Protein AF-A0A3M1NQ39-F1 (afdb_monomer_lite)

pLDDT: mean 88.13, std 9.14, range [37.53, 96.5]

Radius of gyration: 32.81 Å; chains: 1; bounding box: 79×83×96 Å

Foldseek 3Di:
DQLLVQVVLCVVLVHPDDSPPPDDDPVSVVSVVVVVVCVVVVVDDDDDCLQLVNPFDDDPVNVLVVLQVVLVVVLVVQLVVVVVVDPDPDDDVVVSGDPVSNVVSVCCCCPPWPLNDAALVLDLLSNVQNVQKDAQDTDPGDDLVRDDPSQLDDFLLLFLFWAPQADDDDSCRSRMTGGAPAWDADPSRGIWGWWFFAAQQFTDPDIDTDGSVRQLVFKEFEPPQDADPRRHGPDQWTFIDHRPDTDTDGSRRHGTYHPDPRSNHHLLLLFDPPSVVDDSNVSSVSSVVLSNQHFAPDFDFDPDTNVSFLVSQLVSPLFDFDQAWFFWADDDQFKTKGQHDPDDPPDDDVVVLVDLDPPSIDMDTWDDQDQGPVQFGWGKGAPDDHGDTHHGGATGIHITQDDRSGRGSFYDDDDDPDDDPCCPPPPHDDDDVVCVVVSRRHGDGHDDDDDDWDQDPQGTKAWALPAPPDDCVLSVQADRRQAGDAFDKAAFFRFHTWIKDQADDDDDDPVVVVVCVVPVDDDPSIHTPTDTDHHPDTDGHHDDDDDDDDDPDPVVVVVVVVVVVVVVVVVVVVVVSSVVSNVVSVVVVVD

Sequence (591 aa):
LGQVGRYRVNKKLGLEIPIETTVLTTDDIVAIIKYLLELRAGRRSADDIDHLGNRRIRTVGEQLAAQMTLGLSRMARTIKERMNLRDSENLTPQDLVNARTIFSVINTFFGTSQLSQFMDQTNPLAEMTHKRRLSALGPGGLTRERAGFEVRDVHYTHYGRLCPIETPEGPNIGLISSLTTFARINDFGFIETPYRKVVDGKVQNAIEYLSADDEDQYVIAQANAPIDEKGNFLRDRVKSRFRGDFPVVDPKEIHYMDVSPNQIVSAAAALIPFLEHDDANRALMGSNMQRQAVPLLRTDSPLVGTGMEEKVARDSRAMIISDVNGTVTKVTANEIVVKKEKSGRNKLDMNALLDFDESEYVSYRLTKFARTNQDTCINQRPIVTVGQKVKKGDVLADGCATDHGELALGRNVLVAYMPWRGYNFEDAIVISEKVAQDDIFTSIHIEEFELQVRDTKRGEEELTREIPNVSEETTKDLDENGIIRVGAEVQAGDILVGKVTPKGETDPTPEEKLLKAIFGEKAGDVKDASLKAPPGMRGVVIDTKLFTRKKKDPKTKKQDKKLLDEAENWYNSELERVTRLRDEKFITVLE

Secondary structure (DSSP, 8-state):
-HHHHHHHHHHHHT----TT--SPPHHHHHHHHHHHHHHHTTSSPPPPSSSTTT-----HHHHHHHHHHHHHHHHHHHHHHHHHH---S---HHHH--HHHHHHHHHHHHHH-TT------SSHHHHHHHHTEEESBSTTSB-TTT--SGGGS--GGGTTTB-SS---SGGGTTTEEEBBSS-EE-TTS-EEEEEEEEETTEEEEEEEEEEHHHHTTS-EE-TTS-B-TTSBBSSSSEEEEBTTB--EE-GGG--EEES-GGGSSBTTGGGSTTGGGS-HHHHHHHHHHHTTPPPBSS----SS--S-HHHHHHHTT-SEE-SS-EEEEEE-SSEEEEEEP---S-S--HHHHH-----SEEEEEPP-SEEPTTSBEE--EE---TT-EE-TT-EEEE-TTEETTEE-SS-------S--TTTT-TT-----HHHHHTTTT-B-B---------EETTEE-EE-S--TT--TTTTTTB-TTSBBPTT-EEETT-EEE-EEEEPP-----HHHHHHHHHH-----SEEE--EEPPTT-EEE-------------HHHHHHHHHHHHHHHHHHHHHHHHHHHHHHHHHHHHH-

Structure (mmCIF, N/CA/C/O backbone):
data_AF-A0A3M1NQ39-F1
#
_entry.id   AF-A0A3M1NQ39-F1
#
loop_
_atom_site.group_PDB
_atom_site.id
_atom_site.type_symbol
_atom_site.label_atom_id
_atom_site.label_alt_id
_atom_site.label_comp_id
_atom_site.label_asym_id
_atom_site.label_entity_id
_atom_site.label_seq_id
_atom_site.pdbx_PDB_ins_code
_atom_site.Cartn_x
_atom_site.Cartn_y
_atom_site.Cartn_z
_atom_site.occupancy
_atom_site.B_iso_or_equiv
_atom_site.auth_seq_id
_atom_site.auth_comp_id
_atom_site.auth_asym_id
_atom_site.auth_atom_id
_atom_site.pdbx_PDB_model_num
ATOM 1 N N . LEU A 1 1 ? 33.193 1.989 1.819 1.00 78.19 1 LEU A N 1
ATOM 2 C CA . LEU A 1 1 ? 32.426 1.773 0.567 1.00 78.19 1 LEU A CA 1
ATOM 3 C C . LEU A 1 1 ? 31.201 0.883 0.780 1.00 78.19 1 LEU A C 1
ATOM 5 O O . LEU A 1 1 ? 30.167 1.157 0.183 1.00 78.19 1 LEU A O 1
ATOM 9 N N . GLY A 1 2 ? 31.300 -0.164 1.613 1.00 84.88 2 GLY A N 1
ATOM 10 C CA . GLY A 1 2 ? 30.296 -1.236 1.632 1.00 84.88 2 GLY A CA 1
ATOM 11 C C . GLY A 1 2 ? 30.351 -2.070 0.344 1.00 84.88 2 GLY A C 1
ATOM 12 O O . GLY A 1 2 ? 31.059 -1.707 -0.596 1.00 84.88 2 GLY A O 1
ATOM 13 N N . GLN A 1 3 ? 29.608 -3.177 0.294 1.00 86.88 3 GLN A N 1
ATOM 14 C CA . GLN A 1 3 ? 29.589 -4.066 -0.880 1.00 86.88 3 GLN A CA 1
ATOM 15 C C . GLN A 1 3 ? 29.024 -3.360 -2.123 1.00 86.88 3 GLN A C 1
ATOM 17 O O . GLN A 1 3 ? 29.597 -3.440 -3.205 1.00 86.88 3 GLN A O 1
ATOM 22 N N . VAL A 1 4 ? 27.953 -2.578 -1.952 1.00 88.69 4 VAL A N 1
ATOM 23 C CA . VAL A 1 4 ? 27.310 -1.828 -3.044 1.00 88.69 4 VAL A CA 1
ATOM 24 C C . VAL A 1 4 ? 28.243 -0.767 -3.631 1.00 88.69 4 VAL A C 1
ATOM 26 O O . VAL A 1 4 ? 28.359 -0.650 -4.849 1.00 88.69 4 VAL A O 1
ATOM 29 N N . GLY A 1 5 ? 28.937 -0.002 -2.780 1.00 89.81 5 GLY A N 1
ATOM 30 C CA . GLY A 1 5 ? 29.882 1.012 -3.246 1.00 89.81 5 GLY A CA 1
ATOM 31 C C . GLY A 1 5 ? 31.025 0.393 -4.050 1.00 89.81 5 GLY A C 1
ATOM 32 O O . GLY A 1 5 ? 31.384 0.918 -5.099 1.00 89.81 5 GLY A O 1
ATOM 33 N N . ARG A 1 6 ? 31.540 -0.762 -3.607 1.00 92.00 6 ARG A N 1
ATOM 34 C CA . ARG A 1 6 ? 32.561 -1.525 -4.337 1.00 92.00 6 ARG A CA 1
ATOM 35 C C . ARG A 1 6 ? 32.039 -2.024 -5.688 1.00 92.00 6 ARG A C 1
ATOM 37 O O . ARG A 1 6 ? 32.692 -1.787 -6.698 1.00 92.00 6 ARG A O 1
ATOM 44 N N . TYR A 1 7 ? 30.845 -2.621 -5.726 1.00 88.75 7 TYR A N 1
ATOM 45 C CA . TYR A 1 7 ? 30.195 -3.057 -6.968 1.00 88.75 7 TYR A CA 1
ATOM 46 C C . TYR A 1 7 ? 30.054 -1.911 -7.986 1.00 88.75 7 TYR A C 1
ATOM 48 O O . TYR A 1 7 ? 30.412 -2.070 -9.152 1.00 88.75 7 TYR A O 1
ATOM 56 N N . ARG A 1 8 ? 29.608 -0.725 -7.544 1.00 89.19 8 ARG A N 1
ATOM 57 C CA . ARG A 1 8 ? 29.463 0.456 -8.414 1.00 89.19 8 ARG A CA 1
ATOM 58 C C . ARG A 1 8 ? 30.794 0.957 -8.960 1.00 89.19 8 ARG A C 1
ATOM 60 O O . ARG A 1 8 ? 30.891 1.205 -10.158 1.00 89.19 8 ARG A O 1
ATOM 67 N N . VAL A 1 9 ? 31.808 1.092 -8.105 1.00 90.44 9 VAL A N 1
ATOM 68 C CA . VAL A 1 9 ? 33.150 1.539 -8.519 1.00 90.44 9 VAL A CA 1
ATOM 69 C C . VAL A 1 9 ? 33.726 0.581 -9.558 1.00 90.44 9 VAL A C 1
ATOM 71 O O . VAL A 1 9 ? 34.183 1.023 -10.609 1.00 90.44 9 VAL A O 1
ATOM 74 N N . ASN A 1 10 ? 33.611 -0.723 -9.312 1.00 90.06 10 ASN A N 1
ATOM 75 C CA . ASN A 1 10 ? 34.066 -1.756 -10.234 1.00 90.06 10 ASN A CA 1
ATOM 76 C C . ASN A 1 10 ? 33.350 -1.685 -11.585 1.00 90.06 10 ASN A C 1
ATOM 78 O O . ASN A 1 10 ? 34.012 -1.598 -12.616 1.00 90.06 10 ASN A O 1
ATOM 82 N N . LYS A 1 11 ? 32.009 -1.646 -11.589 1.00 86.69 11 LYS A N 1
ATOM 83 C CA . LYS A 1 11 ? 31.209 -1.574 -12.823 1.00 86.69 11 LYS A CA 1
ATOM 84 C C . LYS A 1 11 ? 31.504 -0.297 -13.617 1.00 86.69 11 LYS A C 1
ATOM 86 O O . LYS A 1 11 ? 31.594 -0.338 -14.838 1.00 86.69 11 LYS A O 1
ATOM 91 N N . LYS A 1 12 ? 31.691 0.836 -12.932 1.00 86.38 12 LYS A N 1
ATOM 92 C CA . LYS A 1 12 ? 31.921 2.144 -13.563 1.00 86.38 12 LYS A CA 1
ATOM 93 C C . LYS A 1 12 ? 33.326 2.294 -14.149 1.00 86.38 12 LYS A C 1
ATOM 95 O O . LYS A 1 12 ? 33.484 2.859 -15.232 1.00 86.38 12 LYS A O 1
ATOM 100 N N . LEU A 1 13 ? 34.338 1.828 -13.419 1.00 88.81 13 LEU A N 1
ATOM 101 C CA . LEU A 1 13 ? 35.749 1.965 -13.790 1.00 88.81 13 LEU A CA 1
ATOM 102 C C . LEU A 1 13 ? 36.289 0.752 -14.560 1.00 88.81 13 LEU A C 1
ATOM 104 O O . LEU A 1 13 ? 37.405 0.821 -15.066 1.00 88.81 13 LEU A O 1
ATOM 108 N N . GLY A 1 14 ? 35.511 -0.329 -14.669 1.00 87.31 14 GLY A N 1
ATOM 109 C CA . GLY A 1 14 ? 35.936 -1.580 -15.298 1.00 87.31 14 GLY A CA 1
ATOM 110 C C . GLY A 1 14 ? 37.001 -2.318 -14.483 1.00 87.31 14 GLY A C 1
ATOM 111 O O . GLY A 1 14 ? 37.948 -2.844 -15.057 1.00 87.31 14 GLY A O 1
ATOM 112 N N . LEU A 1 15 ? 36.889 -2.299 -13.150 1.00 89.25 15 LEU A N 1
ATOM 113 C CA . LEU A 1 15 ? 37.840 -2.947 -12.238 1.00 89.25 15 LEU A CA 1
ATOM 114 C C . LEU A 1 15 ? 37.293 -4.290 -11.736 1.00 89.25 15 LEU A C 1
ATOM 116 O O . LEU A 1 15 ? 36.130 -4.384 -11.353 1.00 89.25 15 LEU A O 1
ATOM 120 N N . GLU A 1 16 ? 38.153 -5.302 -11.642 1.00 89.50 16 GLU A N 1
ATOM 121 C CA . GLU A 1 16 ? 37.814 -6.651 -11.152 1.00 89.50 16 GLU A CA 1
ATOM 122 C C . GLU A 1 16 ? 38.286 -6.878 -9.701 1.00 89.50 16 GLU A C 1
ATOM 124 O O . GLU A 1 16 ? 38.873 -7.901 -9.356 1.00 89.50 16 GLU A O 1
ATOM 129 N N . ILE A 1 17 ? 38.070 -5.897 -8.820 1.00 88.38 17 ILE A N 1
ATOM 130 C CA . ILE A 1 17 ? 38.450 -6.008 -7.401 1.00 88.38 17 ILE A CA 1
ATOM 131 C C . ILE A 1 17 ? 37.379 -6.815 -6.641 1.00 88.38 17 ILE A C 1
ATOM 133 O O . ILE A 1 17 ? 36.190 -6.558 -6.840 1.00 88.38 17 ILE A O 1
ATOM 137 N N . PRO A 1 18 ? 37.734 -7.728 -5.716 1.00 90.19 18 PRO A N 1
ATOM 138 C CA . PRO A 1 18 ? 36.747 -8.467 -4.928 1.00 90.19 18 PRO A CA 1
ATOM 139 C C . PRO A 1 18 ? 35.750 -7.561 -4.185 1.00 90.19 18 PRO A C 1
ATOM 141 O O . PRO A 1 18 ? 36.128 -6.541 -3.602 1.00 90.19 18 PRO A O 1
ATOM 144 N N . ILE A 1 19 ? 34.472 -7.961 -4.163 1.00 87.56 19 ILE A N 1
ATOM 145 C CA . ILE A 1 19 ? 33.365 -7.197 -3.546 1.00 87.56 19 ILE A CA 1
ATOM 146 C C . ILE A 1 19 ? 33.565 -7.010 -2.028 1.00 87.56 19 ILE A C 1
ATOM 148 O O . ILE A 1 19 ? 33.099 -6.028 -1.447 1.00 87.56 19 ILE A O 1
ATOM 152 N N . GLU A 1 20 ? 34.306 -7.917 -1.390 1.00 89.06 20 GLU A N 1
ATOM 153 C CA . GLU A 1 20 ? 34.638 -7.883 0.039 1.00 89.06 20 GLU A CA 1
ATOM 154 C C . GLU A 1 20 ? 35.553 -6.709 0.422 1.00 89.06 20 GLU A C 1
ATOM 156 O O . GLU A 1 20 ? 35.550 -6.253 1.569 1.00 89.06 20 GLU A O 1
ATOM 161 N N . THR A 1 21 ? 36.301 -6.160 -0.538 1.00 88.94 21 THR A N 1
ATOM 162 C CA . THR A 1 21 ? 37.221 -5.045 -0.302 1.00 88.94 21 THR A CA 1
ATOM 163 C C . THR A 1 21 ? 36.446 -3.737 -0.156 1.00 88.94 21 THR A C 1
ATOM 165 O O . THR A 1 21 ? 36.236 -2.978 -1.099 1.00 88.94 21 THR A O 1
ATOM 168 N N . THR A 1 22 ? 36.007 -3.439 1.065 1.00 88.38 22 THR A N 1
ATOM 169 C CA . THR A 1 22 ? 35.176 -2.259 1.375 1.00 88.38 22 THR A CA 1
ATOM 170 C C . THR A 1 22 ? 35.946 -0.941 1.565 1.00 88.38 22 THR A C 1
ATOM 172 O O . THR A 1 22 ? 35.315 0.110 1.761 1.00 88.38 22 THR A O 1
ATOM 175 N N . VAL A 1 23 ? 37.279 -0.977 1.495 1.00 91.44 23 VAL A N 1
ATOM 176 C CA . VAL A 1 23 ? 38.194 0.178 1.578 1.00 91.44 23 VAL A CA 1
ATOM 177 C C . VAL A 1 23 ? 38.664 0.596 0.186 1.00 91.44 23 VAL A C 1
ATOM 179 O O . VAL A 1 23 ? 38.669 -0.238 -0.711 1.00 91.44 23 VAL A O 1
ATOM 182 N N . LEU A 1 24 ? 39.037 1.866 -0.002 1.00 93.19 24 LEU A N 1
ATOM 183 C CA . LEU A 1 24 ? 39.596 2.356 -1.269 1.00 93.19 24 LEU A CA 1
ATOM 184 C C . LEU A 1 24 ? 41.011 1.809 -1.484 1.00 93.19 24 LEU A C 1
ATOM 186 O O . LEU A 1 24 ? 41.823 1.833 -0.558 1.00 93.19 24 LEU A O 1
ATOM 190 N N . THR A 1 25 ? 41.303 1.355 -2.700 1.00 91.75 25 THR A N 1
ATOM 191 C CA . THR A 1 25 ? 42.640 0.909 -3.111 1.00 91.75 25 THR A CA 1
ATOM 192 C C . THR A 1 25 ? 43.359 2.001 -3.903 1.00 91.75 25 THR A C 1
ATOM 194 O O . THR A 1 25 ? 42.758 2.975 -4.362 1.00 91.75 25 THR A O 1
ATOM 197 N N . THR A 1 26 ? 44.671 1.854 -4.080 1.00 92.94 26 THR A N 1
ATOM 198 C CA . THR A 1 26 ? 45.454 2.743 -4.952 1.00 92.94 26 THR A CA 1
ATOM 199 C C . THR A 1 26 ? 44.969 2.689 -6.400 1.00 92.94 26 THR A C 1
ATOM 201 O O . THR A 1 26 ? 44.902 3.726 -7.059 1.00 92.94 26 THR A O 1
ATOM 204 N N . ASP A 1 27 ? 44.570 1.506 -6.869 1.00 91.50 27 ASP A N 1
ATOM 205 C CA . ASP A 1 27 ? 44.077 1.296 -8.232 1.00 91.50 27 ASP A CA 1
ATOM 206 C C . ASP A 1 27 ? 42.759 2.035 -8.478 1.00 91.50 27 ASP A C 1
ATOM 208 O O . ASP A 1 27 ? 42.597 2.651 -9.533 1.00 91.50 27 ASP A O 1
ATOM 212 N N . ASP A 1 28 ? 41.866 2.070 -7.477 1.00 92.88 28 ASP A N 1
ATOM 213 C CA . ASP A 1 28 ? 40.638 2.869 -7.532 1.00 92.88 28 ASP A CA 1
ATOM 214 C C . ASP A 1 28 ? 40.963 4.342 -7.792 1.00 92.88 28 ASP A C 1
ATOM 216 O O . ASP A 1 28 ? 40.389 4.968 -8.680 1.00 92.88 28 ASP A O 1
ATOM 220 N N . ILE A 1 29 ? 41.913 4.902 -7.038 1.00 93.69 29 ILE A N 1
ATOM 221 C CA . ILE A 1 29 ? 42.278 6.322 -7.124 1.00 93.69 29 ILE A CA 1
ATOM 222 C C . ILE A 1 29 ? 42.860 6.643 -8.504 1.00 93.69 29 ILE A C 1
ATOM 224 O O . ILE A 1 29 ? 42.471 7.633 -9.128 1.00 93.69 29 ILE A O 1
ATOM 228 N N . VAL A 1 30 ? 43.761 5.798 -9.010 1.00 94.56 30 VAL A N 1
ATOM 229 C CA . VAL A 1 30 ? 44.355 5.975 -10.342 1.00 94.56 30 VAL A CA 1
ATOM 230 C C . VAL A 1 30 ? 43.282 5.898 -11.430 1.00 94.56 30 VAL A C 1
ATOM 232 O O . VAL A 1 30 ? 43.271 6.733 -12.339 1.00 94.56 30 VAL A O 1
ATOM 235 N N . ALA A 1 31 ? 42.364 4.934 -11.341 1.00 93.62 31 ALA A N 1
ATOM 236 C CA . ALA A 1 31 ? 41.271 4.780 -12.295 1.00 93.62 31 ALA A CA 1
ATOM 237 C C . ALA A 1 31 ? 40.284 5.960 -12.251 1.00 93.62 31 ALA A C 1
ATOM 239 O O . ALA A 1 31 ? 39.881 6.447 -13.307 1.00 93.62 31 ALA A O 1
ATOM 240 N N . ILE A 1 32 ? 39.964 6.487 -11.064 1.00 93.56 32 ILE A N 1
ATOM 241 C CA . ILE A 1 32 ? 39.132 7.691 -10.899 1.00 93.56 32 ILE A CA 1
ATOM 242 C C . ILE A 1 32 ? 39.786 8.901 -11.577 1.00 93.56 32 ILE A C 1
ATOM 244 O O . ILE A 1 32 ? 39.124 9.618 -12.326 1.00 93.56 32 ILE A O 1
ATOM 248 N N . ILE A 1 33 ? 41.089 9.123 -11.364 1.00 94.44 33 ILE A N 1
ATOM 249 C CA . ILE A 1 33 ? 41.807 10.245 -11.990 1.00 94.44 33 ILE A CA 1
ATOM 250 C C . ILE A 1 33 ? 41.807 10.100 -13.517 1.00 94.44 33 ILE A C 1
ATOM 252 O O . ILE A 1 33 ? 41.533 11.071 -14.221 1.00 94.44 33 ILE A O 1
ATOM 256 N N . LYS A 1 34 ? 42.056 8.893 -14.043 1.00 93.19 34 LYS A N 1
ATOM 257 C CA . LYS A 1 34 ? 41.967 8.621 -15.488 1.00 93.19 34 LYS A CA 1
ATOM 258 C C . LYS A 1 34 ? 40.567 8.908 -16.032 1.00 93.19 34 LYS A C 1
ATOM 260 O O . LYS A 1 34 ? 40.450 9.604 -17.037 1.00 93.19 34 LYS A O 1
ATOM 265 N N . TYR A 1 35 ? 39.522 8.445 -15.345 1.00 92.12 35 TYR A N 1
ATOM 266 C CA . TYR A 1 35 ? 38.131 8.695 -15.727 1.00 92.12 35 TYR A CA 1
ATOM 267 C C . TYR A 1 35 ? 37.823 10.200 -15.787 1.00 92.12 35 TYR A C 1
ATOM 269 O O . TYR A 1 35 ? 37.223 10.672 -16.751 1.00 92.12 35 TYR A O 1
ATOM 277 N N . LEU A 1 36 ? 38.286 10.979 -14.803 1.00 93.44 36 LEU A N 1
ATOM 278 C CA . LEU A 1 36 ? 38.117 12.437 -14.784 1.00 93.44 36 LEU A CA 1
ATOM 279 C C . LEU A 1 36 ? 38.850 13.133 -15.940 1.00 93.44 36 LEU A C 1
ATOM 281 O O . LEU A 1 36 ? 38.315 14.073 -16.531 1.00 93.44 36 LEU A O 1
ATOM 285 N N . LEU A 1 37 ? 40.057 12.675 -16.289 1.00 94.12 37 LEU A N 1
ATOM 286 C CA . LEU A 1 37 ? 40.796 13.194 -17.444 1.00 94.12 37 LEU A CA 1
ATOM 287 C C . LEU A 1 37 ? 40.080 12.876 -18.765 1.00 94.12 37 LEU A C 1
ATOM 289 O O . LEU A 1 37 ? 40.005 13.743 -19.635 1.00 94.12 37 LEU A O 1
ATOM 293 N N . GLU A 1 38 ? 39.515 11.675 -18.909 1.00 92.50 38 GLU A N 1
ATOM 294 C CA . GLU A 1 38 ? 38.719 11.283 -20.082 1.00 92.50 38 GLU A CA 1
ATOM 295 C C . GLU A 1 38 ? 37.424 12.092 -20.212 1.00 92.50 38 GLU A C 1
ATOM 297 O O . GLU A 1 38 ? 37.067 12.497 -21.320 1.00 92.50 38 GLU A O 1
ATOM 302 N N . LEU A 1 39 ? 36.758 12.375 -19.088 1.00 92.69 39 LEU A N 1
ATOM 303 C CA . LEU A 1 39 ? 35.569 13.227 -19.038 1.00 92.69 39 LEU A CA 1
ATOM 304 C C . LEU A 1 39 ? 35.911 14.661 -19.455 1.00 92.69 39 LEU A C 1
ATOM 306 O O . LEU A 1 39 ? 35.238 15.233 -20.309 1.00 92.69 39 LEU A O 1
ATOM 310 N N . ARG A 1 40 ? 37.016 15.223 -18.943 1.00 92.81 40 ARG A N 1
ATOM 311 C CA . ARG A 1 40 ? 37.497 16.550 -19.362 1.00 92.81 40 ARG A CA 1
ATOM 312 C C . ARG A 1 40 ? 37.884 16.594 -20.843 1.00 92.81 40 ARG A C 1
ATOM 314 O O . ARG A 1 40 ? 37.705 17.624 -21.483 1.00 92.81 40 ARG A O 1
ATOM 321 N N . ALA A 1 41 ? 38.412 15.497 -21.382 1.00 93.00 41 ALA A N 1
ATOM 322 C CA . ALA A 1 41 ? 38.742 15.365 -22.799 1.00 93.00 41 ALA A CA 1
ATOM 323 C C . ALA A 1 41 ? 37.511 15.137 -23.702 1.00 93.00 41 ALA A C 1
ATOM 325 O O . ALA A 1 41 ? 37.677 15.019 -24.915 1.00 93.00 41 ALA A O 1
ATOM 326 N N . GLY A 1 42 ? 36.300 15.038 -23.138 1.00 90.69 42 GLY A N 1
ATOM 327 C CA . GLY A 1 42 ? 35.056 14.822 -23.882 1.00 90.69 42 GLY A CA 1
ATOM 328 C C . GLY A 1 42 ? 34.868 13.398 -24.411 1.00 90.69 42 GLY A C 1
ATOM 329 O O . GLY A 1 42 ? 34.008 13.170 -25.254 1.00 90.69 42 GLY A O 1
ATOM 330 N N . ARG A 1 43 ? 35.663 12.425 -23.942 1.00 88.31 43 ARG A N 1
ATOM 331 C CA . ARG A 1 43 ? 35.549 11.013 -24.361 1.00 88.31 43 ARG A CA 1
ATOM 332 C C . ARG A 1 43 ? 34.472 10.244 -23.594 1.00 88.31 43 ARG A C 1
ATOM 334 O O . ARG A 1 43 ? 34.110 9.145 -24.001 1.00 88.31 43 ARG A O 1
ATOM 341 N N . ARG A 1 44 ? 33.988 10.799 -22.480 1.00 84.88 44 ARG A N 1
ATOM 342 C CA . ARG A 1 44 ? 32.899 10.248 -21.664 1.00 84.88 44 ARG A CA 1
ATOM 343 C C . ARG A 1 44 ? 31.878 11.330 -21.336 1.00 84.88 44 ARG A C 1
ATOM 345 O O . ARG A 1 44 ? 32.233 12.503 -21.239 1.00 84.88 44 ARG A O 1
ATOM 352 N N . SER A 1 45 ? 30.632 10.916 -21.135 1.00 84.31 45 SER A N 1
ATOM 353 C CA . SER A 1 45 ? 29.557 11.773 -20.643 1.00 84.31 45 SER A CA 1
ATOM 354 C C . SER A 1 45 ? 29.611 11.921 -19.121 1.00 84.31 45 SER A C 1
ATOM 356 O O . SER A 1 45 ? 30.144 11.060 -18.412 1.00 84.31 45 SER A O 1
ATOM 358 N N . ALA A 1 46 ? 29.053 13.027 -18.628 1.00 87.69 46 ALA A N 1
ATOM 359 C CA . ALA A 1 46 ? 28.782 13.205 -17.209 1.00 87.69 46 ALA A CA 1
ATOM 360 C C . ALA A 1 46 ? 27.696 12.227 -16.736 1.00 87.69 46 ALA A C 1
ATOM 362 O O . ALA A 1 46 ? 26.901 11.731 -17.537 1.00 87.69 46 ALA A O 1
ATOM 363 N N . ASP A 1 47 ? 27.692 11.954 -15.434 1.00 88.69 47 ASP A N 1
ATOM 364 C CA . ASP A 1 47 ? 26.709 11.070 -14.821 1.00 88.69 47 ASP A CA 1
ATOM 365 C C . ASP A 1 47 ? 25.427 11.840 -14.521 1.00 88.69 47 ASP A C 1
ATOM 367 O O . ASP A 1 47 ? 25.467 12.941 -13.971 1.00 88.69 47 ASP A O 1
ATOM 371 N N . ASP A 1 48 ? 24.298 11.226 -14.850 1.00 89.62 48 ASP A N 1
ATOM 372 C CA . ASP A 1 48 ? 22.979 11.733 -14.503 1.00 89.62 48 ASP A CA 1
ATOM 373 C C . ASP A 1 48 ? 22.609 11.282 -13.081 1.00 89.62 48 ASP A C 1
ATOM 375 O O . ASP A 1 48 ? 22.525 10.085 -12.791 1.00 89.62 48 ASP A O 1
ATOM 379 N N . ILE A 1 49 ? 22.419 12.241 -12.176 1.00 88.00 49 ILE A N 1
ATOM 380 C CA . ILE A 1 49 ? 22.110 11.993 -10.759 1.00 88.00 49 ILE A CA 1
ATOM 381 C C . ILE A 1 49 ? 20.718 11.353 -10.591 1.00 88.00 49 ILE A C 1
ATOM 383 O O . ILE A 1 49 ? 20.478 10.626 -9.618 1.00 88.00 49 ILE A O 1
ATOM 387 N N . ASP A 1 50 ? 19.812 11.589 -11.538 1.00 90.06 50 ASP A N 1
ATOM 388 C CA . ASP A 1 50 ? 18.412 11.180 -11.464 1.00 90.06 50 ASP A CA 1
ATOM 389 C C . ASP A 1 50 ? 18.173 9.798 -12.079 1.00 90.06 50 ASP A C 1
ATOM 391 O O . ASP A 1 50 ? 17.187 9.128 -11.758 1.00 90.06 50 ASP A O 1
ATOM 395 N N . HIS A 1 51 ? 19.146 9.298 -12.843 1.00 93.50 51 HIS A N 1
ATOM 396 C CA . HIS A 1 51 ? 19.170 7.930 -13.339 1.00 93.50 51 HIS A CA 1
ATOM 397 C C . HIS A 1 51 ? 19.014 6.912 -12.194 1.00 93.50 51 HIS A C 1
ATOM 399 O O . HIS A 1 51 ? 19.808 6.882 -11.249 1.00 93.50 51 HIS A O 1
ATOM 405 N N . LEU A 1 52 ? 18.033 6.003 -12.286 1.00 92.94 52 LEU A N 1
ATOM 406 C CA . LEU A 1 52 ? 17.780 5.002 -11.239 1.00 92.94 52 LEU A CA 1
ATOM 407 C C . LEU A 1 52 ? 18.936 4.022 -10.999 1.00 92.94 52 LEU A C 1
ATOM 409 O O . LEU A 1 52 ? 18.981 3.393 -9.952 1.00 92.94 52 LEU A O 1
ATOM 413 N N . GLY A 1 53 ? 19.908 3.918 -11.903 1.00 91.19 53 GLY A N 1
ATOM 414 C CA . GLY A 1 53 ? 21.161 3.201 -11.632 1.00 91.19 53 GLY A CA 1
ATOM 415 C C . GLY A 1 53 ? 22.068 3.896 -10.603 1.00 91.19 53 GLY A C 1
ATOM 416 O O . GLY A 1 53 ? 22.907 3.259 -9.969 1.00 91.19 53 GLY A O 1
ATOM 417 N N . ASN A 1 54 ? 21.883 5.201 -10.386 1.00 91.06 54 ASN A N 1
ATOM 418 C CA . ASN A 1 54 ? 22.584 5.997 -9.375 1.00 91.06 54 ASN A CA 1
ATOM 419 C C . ASN A 1 54 ? 21.782 6.165 -8.077 1.00 91.06 54 ASN A C 1
ATOM 421 O O . ASN A 1 54 ? 22.325 6.625 -7.070 1.00 91.06 54 ASN A O 1
ATOM 425 N N . ARG A 1 55 ? 20.513 5.745 -8.066 1.00 91.31 55 ARG A N 1
ATOM 426 C CA . ARG A 1 55 ? 19.625 5.809 -6.903 1.00 91.31 55 ARG A CA 1
ATOM 427 C C . ARG A 1 55 ? 19.325 4.405 -6.395 1.00 91.31 55 ARG A C 1
ATOM 429 O O . ARG A 1 55 ? 19.027 3.495 -7.153 1.00 91.31 55 ARG A O 1
ATOM 436 N N . ARG A 1 56 ? 19.388 4.221 -5.081 1.00 91.31 56 ARG A N 1
ATOM 437 C CA . ARG A 1 56 ? 19.206 2.912 -4.446 1.00 91.31 56 ARG A CA 1
ATOM 438 C C . ARG A 1 56 ? 18.139 2.980 -3.370 1.00 91.31 56 ARG A C 1
ATOM 440 O O . ARG A 1 56 ? 18.127 3.914 -2.568 1.00 91.31 56 ARG A O 1
ATOM 447 N N . ILE A 1 57 ? 17.309 1.947 -3.298 1.00 93.06 57 ILE A N 1
ATOM 448 C CA . ILE A 1 57 ? 16.342 1.776 -2.219 1.00 93.06 57 ILE A CA 1
ATOM 449 C C . ILE A 1 57 ? 17.041 1.180 -0.999 1.00 93.06 57 ILE A C 1
ATOM 451 O O . ILE A 1 57 ? 17.726 0.161 -1.081 1.00 93.06 57 ILE A O 1
ATOM 455 N N . ARG A 1 58 ? 16.816 1.802 0.160 1.00 91.62 58 ARG A N 1
ATOM 456 C CA . ARG A 1 58 ? 17.183 1.243 1.464 1.00 91.62 58 ARG A CA 1
ATOM 457 C C . ARG A 1 58 ? 15.958 0.622 2.110 1.00 91.62 58 ARG A C 1
ATOM 459 O O . ARG A 1 58 ? 15.029 1.341 2.476 1.00 91.62 58 ARG A O 1
ATOM 466 N N . THR A 1 59 ? 15.975 -0.693 2.281 1.00 91.44 59 THR A N 1
ATOM 467 C CA . THR A 1 59 ? 14.887 -1.424 2.940 1.00 91.44 59 THR A CA 1
ATOM 468 C C . THR A 1 59 ? 14.889 -1.186 4.452 1.00 91.44 59 THR A C 1
ATOM 470 O O . THR A 1 59 ? 15.887 -0.749 5.031 1.00 91.44 59 THR A O 1
ATOM 473 N N . VAL A 1 60 ? 13.774 -1.507 5.117 1.00 91.25 60 VAL A N 1
ATOM 474 C CA . VAL A 1 60 ? 13.647 -1.391 6.583 1.00 91.25 60 VAL A CA 1
ATOM 475 C C . VAL A 1 60 ? 14.743 -2.184 7.300 1.00 91.25 60 VAL A C 1
ATOM 477 O O . VAL A 1 60 ? 15.332 -1.686 8.257 1.00 91.25 60 VAL A O 1
ATOM 480 N N . GLY A 1 61 ? 15.064 -3.384 6.802 1.00 90.94 61 GLY A N 1
ATOM 481 C CA . GLY A 1 61 ? 16.110 -4.236 7.368 1.00 90.94 61 GLY A CA 1
ATOM 482 C C . GLY A 1 61 ? 17.490 -3.580 7.339 1.00 90.94 61 GLY A C 1
ATOM 483 O O . GLY A 1 61 ? 18.186 -3.584 8.349 1.00 90.94 61 GLY A O 1
ATOM 484 N N . GLU A 1 62 ? 17.865 -2.948 6.224 1.00 90.38 62 GLU A N 1
ATOM 485 C CA . GLU A 1 62 ? 19.151 -2.252 6.115 1.00 90.38 62 GLU A CA 1
ATOM 486 C C . GLU A 1 62 ? 19.220 -1.014 7.019 1.00 90.38 62 GLU A C 1
ATOM 488 O O . GLU A 1 62 ? 20.228 -0.781 7.690 1.00 90.38 62 GLU A O 1
ATOM 493 N N . GLN A 1 63 ? 18.147 -0.221 7.067 1.00 90.12 63 GLN A N 1
ATOM 494 C CA . GLN A 1 63 ? 18.106 0.973 7.912 1.00 90.12 63 GLN A CA 1
ATOM 495 C C . GLN A 1 63 ? 18.186 0.612 9.399 1.00 90.12 63 GLN A C 1
ATOM 497 O O . GLN A 1 63 ? 18.938 1.239 10.150 1.00 90.12 63 GLN A O 1
ATOM 502 N N . LEU A 1 64 ? 17.457 -0.429 9.812 1.00 91.69 64 LEU A N 1
ATOM 503 C CA . LEU A 1 64 ? 17.515 -0.948 11.171 1.00 91.69 64 LEU A CA 1
ATOM 504 C C . LEU A 1 64 ? 18.901 -1.523 11.477 1.00 91.69 64 LEU A C 1
ATOM 506 O O . LEU A 1 64 ? 19.447 -1.227 12.537 1.00 91.69 64 LEU A O 1
ATOM 510 N N . ALA A 1 65 ? 19.504 -2.276 10.551 1.00 91.69 65 ALA A N 1
ATOM 511 C CA . ALA A 1 65 ? 20.853 -2.812 10.712 1.00 91.69 65 ALA A CA 1
ATOM 512 C C . ALA A 1 65 ? 21.878 -1.695 10.954 1.00 91.69 65 ALA A C 1
ATOM 514 O O . ALA A 1 65 ? 22.665 -1.790 11.891 1.00 91.69 65 ALA A O 1
ATOM 515 N N . ALA A 1 66 ? 21.815 -0.594 10.199 1.00 89.62 66 ALA A N 1
ATOM 516 C CA . ALA A 1 66 ? 22.705 0.551 10.396 1.00 89.62 66 ALA A CA 1
ATOM 517 C C . ALA A 1 66 ? 22.556 1.186 11.794 1.00 89.62 66 ALA A C 1
ATOM 519 O O . ALA A 1 66 ? 23.556 1.478 12.459 1.00 89.62 66 ALA A O 1
ATOM 520 N N . GLN A 1 67 ? 21.319 1.361 12.275 1.00 90.19 67 GLN A N 1
ATOM 521 C CA . GLN A 1 67 ? 21.067 1.863 13.633 1.00 90.19 67 GLN A CA 1
ATOM 522 C C . GLN A 1 67 ? 21.527 0.865 14.704 1.00 90.19 67 GLN A C 1
ATOM 524 O O . GLN A 1 67 ? 22.130 1.254 15.706 1.00 90.19 67 GLN A O 1
ATOM 529 N N . MET A 1 68 ? 21.320 -0.429 14.470 1.00 92.44 68 MET A N 1
ATOM 530 C CA . MET A 1 68 ? 21.789 -1.497 15.348 1.00 92.44 68 MET A CA 1
ATOM 531 C C . MET A 1 68 ? 23.315 -1.536 15.426 1.00 92.44 68 MET A C 1
ATOM 533 O O . MET A 1 68 ? 23.850 -1.640 16.526 1.00 92.44 68 MET A O 1
ATOM 537 N N . THR A 1 69 ? 24.041 -1.362 14.318 1.00 91.94 69 THR A N 1
ATOM 538 C CA . THR A 1 69 ? 25.511 -1.273 14.317 1.00 91.94 69 THR A CA 1
ATOM 539 C C . THR A 1 69 ? 26.005 -0.097 15.161 1.00 91.94 69 THR A C 1
ATOM 541 O O . THR A 1 69 ? 26.961 -0.246 15.927 1.00 91.94 69 THR A O 1
ATOM 544 N N . LEU A 1 70 ? 25.334 1.059 15.093 1.00 88.50 70 LEU A N 1
ATOM 545 C CA . LEU A 1 70 ? 25.624 2.204 15.962 1.00 88.50 70 LEU A CA 1
ATOM 546 C C . LEU A 1 70 ? 25.368 1.861 17.442 1.00 88.50 70 LEU A C 1
ATOM 548 O O . LEU A 1 70 ? 26.201 2.156 18.303 1.00 88.50 70 LEU A O 1
ATOM 552 N N . GLY A 1 71 ? 24.239 1.211 17.736 1.00 91.19 71 GLY A N 1
ATOM 553 C CA . GLY A 1 71 ? 23.875 0.755 19.080 1.00 91.19 71 GLY A CA 1
ATOM 554 C C . GLY A 1 71 ? 24.877 -0.241 19.667 1.00 91.19 71 GLY A C 1
ATOM 555 O O . GLY A 1 71 ? 25.317 -0.080 20.807 1.00 91.19 71 GLY A O 1
ATOM 556 N N . LEU A 1 72 ? 25.304 -1.218 18.868 1.00 92.00 72 LEU A N 1
ATOM 557 C CA . LEU A 1 72 ? 26.308 -2.215 19.233 1.00 92.00 72 LEU A CA 1
ATOM 558 C C . LEU A 1 72 ? 27.688 -1.587 19.424 1.00 92.00 72 LEU A C 1
ATOM 560 O O . LEU A 1 72 ? 28.382 -1.935 20.372 1.00 92.00 72 LEU A O 1
ATOM 564 N N . SER A 1 73 ? 28.068 -0.610 18.599 1.00 91.31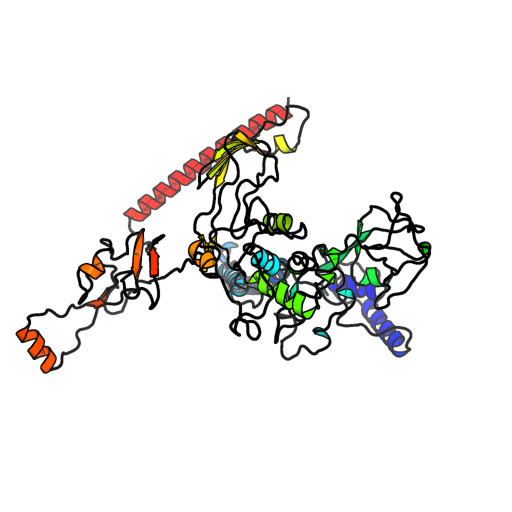 73 SER A N 1
ATOM 565 C CA . SER A 1 73 ? 29.340 0.109 18.757 1.00 91.31 73 SER A CA 1
ATOM 566 C C . SER A 1 73 ? 29.390 0.892 20.074 1.00 91.31 73 SER A C 1
ATOM 568 O O . SER A 1 73 ? 30.402 0.874 20.778 1.00 91.31 73 SER A O 1
ATOM 570 N N . ARG A 1 74 ? 28.276 1.534 20.459 1.00 89.31 74 ARG A N 1
ATOM 571 C CA . ARG A 1 74 ? 28.135 2.190 21.771 1.00 89.31 74 ARG A CA 1
ATOM 572 C C . ARG A 1 74 ? 28.209 1.178 22.911 1.00 89.31 74 ARG A C 1
ATOM 574 O O . ARG A 1 74 ? 28.937 1.404 23.872 1.00 89.31 74 ARG A O 1
ATOM 581 N N . MET A 1 75 ? 27.504 0.053 22.786 1.00 90.38 75 MET A N 1
ATOM 582 C CA . MET A 1 75 ? 27.545 -1.025 23.773 1.00 90.38 75 MET A CA 1
ATOM 583 C C . MET A 1 75 ? 28.959 -1.588 23.939 1.00 90.38 75 MET A C 1
ATOM 585 O O . MET A 1 75 ? 29.424 -1.721 25.065 1.00 90.38 75 MET A O 1
ATOM 589 N N . ALA A 1 76 ? 29.669 -1.850 22.842 1.00 90.81 76 ALA A N 1
ATOM 590 C CA . ALA A 1 76 ? 31.040 -2.346 22.862 1.00 90.81 76 ALA A CA 1
ATOM 591 C C . ALA A 1 76 ? 31.983 -1.376 23.585 1.00 90.81 76 ALA A C 1
ATOM 593 O O . ALA A 1 76 ? 32.832 -1.809 24.362 1.00 90.81 76 ALA A O 1
ATOM 594 N N . ARG A 1 77 ? 31.809 -0.063 23.386 1.00 89.44 77 ARG A N 1
ATOM 595 C CA . ARG A 1 77 ? 32.554 0.958 24.131 1.00 89.44 77 ARG A CA 1
ATOM 596 C C . ARG A 1 77 ? 32.256 0.895 25.632 1.00 89.44 77 ARG A C 1
ATOM 598 O O . ARG A 1 77 ? 33.193 0.828 26.417 1.00 89.44 77 ARG A O 1
ATOM 605 N N . THR A 1 78 ? 30.983 0.852 26.027 1.00 88.00 78 THR A N 1
ATOM 606 C CA . THR A 1 78 ? 30.592 0.752 27.446 1.00 88.00 78 THR A CA 1
ATOM 607 C C . THR A 1 78 ? 31.086 -0.540 28.098 1.00 88.00 78 THR A C 1
ATOM 609 O O . THR A 1 78 ? 31.495 -0.520 29.254 1.00 88.00 78 THR A O 1
ATOM 612 N N . ILE A 1 79 ? 31.077 -1.660 27.371 1.00 89.50 79 ILE A N 1
ATOM 613 C CA . ILE A 1 79 ? 31.627 -2.932 27.852 1.00 89.50 79 ILE A CA 1
ATOM 614 C C . ILE A 1 79 ? 33.132 -2.791 28.093 1.00 89.50 79 ILE A C 1
ATOM 616 O O . ILE A 1 79 ? 33.589 -3.124 29.181 1.00 89.50 79 ILE A O 1
ATOM 620 N N . LYS A 1 80 ? 33.890 -2.231 27.138 1.00 88.94 80 LYS A N 1
ATOM 621 C CA . LYS A 1 80 ? 35.335 -1.983 27.301 1.00 88.94 80 LYS A CA 1
ATOM 622 C C . LYS A 1 80 ? 35.636 -1.071 28.494 1.00 88.94 80 LYS A C 1
ATOM 624 O O . LYS A 1 80 ? 36.526 -1.370 29.279 1.00 88.94 80 LYS A O 1
ATOM 629 N N . GLU A 1 81 ? 34.869 0.005 28.663 1.00 87.62 81 GLU A N 1
ATOM 630 C CA . GLU A 1 81 ? 34.999 0.913 29.810 1.00 87.62 81 GLU A CA 1
ATOM 631 C C . GLU A 1 81 ? 34.707 0.193 31.140 1.00 87.62 81 GLU A C 1
ATOM 633 O O . GLU A 1 81 ? 35.459 0.348 32.098 1.00 87.62 81 GLU A O 1
ATOM 638 N N . ARG A 1 82 ? 33.665 -0.649 31.202 1.00 84.50 82 ARG A N 1
ATOM 639 C CA . ARG A 1 82 ? 33.334 -1.443 32.401 1.00 84.50 82 ARG A CA 1
ATOM 640 C C . ARG A 1 82 ? 34.365 -2.521 32.715 1.00 84.50 82 ARG A C 1
ATOM 642 O O . ARG A 1 82 ? 34.614 -2.762 33.891 1.00 84.50 82 ARG A O 1
ATOM 649 N N . MET A 1 83 ? 34.940 -3.154 31.694 1.00 85.56 83 MET A N 1
ATOM 650 C CA . MET A 1 83 ? 36.012 -4.137 31.861 1.00 85.56 83 MET A CA 1
ATOM 651 C C . MET A 1 83 ? 37.277 -3.488 32.427 1.00 85.56 83 MET A C 1
ATOM 653 O O . MET A 1 83 ? 37.893 -4.058 33.313 1.00 85.56 83 MET A O 1
ATOM 657 N N . ASN A 1 84 ? 37.618 -2.274 31.984 1.00 86.00 84 ASN A N 1
ATOM 658 C CA . ASN A 1 84 ? 38.786 -1.548 32.494 1.00 86.00 84 ASN A CA 1
ATOM 659 C C . ASN A 1 84 ? 38.625 -1.048 33.942 1.00 86.00 84 ASN A C 1
ATOM 661 O O . ASN A 1 84 ? 39.622 -0.744 34.585 1.00 86.00 84 ASN A O 1
ATOM 665 N N . LEU A 1 85 ? 37.391 -0.901 34.439 1.00 80.88 85 LEU A N 1
ATOM 666 C CA . LEU A 1 85 ? 37.096 -0.353 35.771 1.00 80.88 85 LEU A CA 1
ATOM 667 C C . LEU A 1 85 ? 36.888 -1.423 36.857 1.00 80.88 85 LEU A C 1
ATOM 669 O O . LEU A 1 85 ? 36.755 -1.061 38.025 1.00 80.88 85 LEU A O 1
ATOM 673 N N . ARG A 1 86 ? 36.773 -2.711 36.503 1.00 70.88 86 ARG A N 1
ATOM 674 C CA . ARG A 1 86 ? 36.410 -3.783 37.446 1.00 70.88 86 ARG A CA 1
ATOM 675 C C . ARG A 1 86 ? 37.534 -4.809 37.614 1.00 70.88 86 ARG A C 1
ATOM 677 O O . ARG A 1 86 ? 37.702 -5.670 36.760 1.00 70.88 86 ARG A O 1
ATOM 684 N N . ASP A 1 87 ? 38.184 -4.788 38.777 1.00 62.84 87 ASP A N 1
ATOM 685 C CA . ASP A 1 87 ? 39.161 -5.794 39.234 1.00 62.84 87 ASP A CA 1
ATOM 686 C C . ASP A 1 87 ? 38.470 -6.986 39.931 1.00 62.84 87 ASP A C 1
ATOM 688 O O . ASP A 1 87 ? 38.707 -7.274 41.103 1.00 62.84 87 ASP A O 1
ATOM 692 N N . SER A 1 88 ? 37.540 -7.662 39.250 1.00 66.25 88 SER A N 1
ATOM 693 C CA . SER A 1 88 ? 36.841 -8.838 39.800 1.00 66.25 88 SER A CA 1
ATOM 694 C C . SER A 1 88 ? 37.100 -10.081 38.951 1.00 66.25 88 SER A C 1
ATOM 696 O O . SER A 1 88 ? 36.742 -10.090 37.775 1.00 66.25 88 SER A O 1
ATOM 698 N N . GLU A 1 89 ? 37.652 -11.140 39.553 1.00 68.69 89 GLU A N 1
ATOM 699 C CA . GLU A 1 89 ? 38.041 -12.388 38.866 1.00 68.69 89 GLU A CA 1
ATOM 700 C C . GLU A 1 89 ? 36.860 -13.173 38.252 1.00 68.69 89 GLU A C 1
ATOM 702 O O . GLU A 1 89 ? 37.063 -13.956 37.330 1.00 68.69 89 GLU A O 1
ATOM 707 N N . ASN A 1 90 ? 35.617 -12.921 38.686 1.00 75.50 90 ASN A N 1
ATOM 708 C CA . ASN A 1 90 ? 34.413 -13.630 38.225 1.00 75.50 90 ASN A CA 1
ATOM 709 C C . ASN A 1 90 ? 33.418 -12.698 37.508 1.00 75.50 90 ASN A C 1
ATOM 711 O O . ASN A 1 90 ? 32.308 -12.469 37.987 1.00 75.50 90 ASN A O 1
ATOM 715 N N . LEU A 1 91 ? 33.806 -12.134 36.361 1.00 75.06 91 LEU A N 1
ATOM 716 C CA . LEU A 1 91 ? 32.891 -11.366 35.506 1.00 75.06 91 LEU A CA 1
ATOM 717 C C . LEU A 1 91 ? 32.067 -12.297 34.612 1.00 75.06 91 LEU A C 1
ATOM 719 O O . LEU A 1 91 ? 32.623 -13.015 33.781 1.00 75.06 91 LEU A O 1
ATOM 723 N N . THR A 1 92 ? 30.737 -12.236 34.720 1.00 84.44 92 THR A N 1
ATOM 724 C CA . THR A 1 92 ? 29.851 -12.910 33.762 1.00 84.44 92 THR A CA 1
ATOM 725 C C . THR A 1 92 ? 29.451 -11.957 32.625 1.00 84.44 92 THR A C 1
ATOM 727 O O . THR A 1 92 ? 29.306 -10.750 32.847 1.00 84.44 92 THR A O 1
ATOM 730 N N . PRO A 1 93 ? 29.217 -12.443 31.388 1.00 83.31 93 PRO A N 1
ATOM 731 C CA . PRO A 1 93 ? 28.773 -11.589 30.280 1.00 83.31 93 PRO A CA 1
ATOM 732 C C . PRO A 1 93 ? 27.460 -10.840 30.556 1.00 83.31 93 PRO A C 1
ATOM 734 O O . PRO A 1 93 ? 27.251 -9.743 30.035 1.00 83.31 93 PRO A O 1
ATOM 737 N N . GLN A 1 94 ? 26.591 -11.404 31.400 1.00 85.44 94 GLN A N 1
ATOM 738 C CA . GLN A 1 94 ? 25.318 -10.790 31.787 1.00 85.44 94 GLN A CA 1
ATOM 739 C C . GLN A 1 94 ? 25.521 -9.475 32.556 1.00 85.44 94 GLN A C 1
ATOM 741 O O . GLN A 1 94 ? 24.731 -8.549 32.390 1.00 85.44 94 GLN A O 1
ATOM 746 N N . ASP A 1 95 ? 26.614 -9.344 33.317 1.00 82.06 95 ASP A N 1
ATOM 747 C CA . ASP A 1 95 ? 26.935 -8.127 34.078 1.00 82.06 95 ASP A CA 1
ATOM 748 C C . ASP A 1 95 ? 27.427 -6.975 33.184 1.00 82.06 95 ASP A C 1
ATOM 750 O O . ASP A 1 95 ? 27.328 -5.787 33.525 1.00 82.06 95 ASP A O 1
ATOM 754 N N . LEU A 1 96 ? 27.982 -7.318 32.020 1.00 83.19 96 LEU A N 1
ATOM 755 C CA . LEU A 1 96 ? 28.568 -6.370 31.075 1.00 83.19 96 LEU A CA 1
ATOM 756 C C . LEU A 1 96 ? 27.536 -5.848 30.070 1.00 83.19 96 LEU A C 1
ATOM 758 O O . LEU A 1 96 ? 27.586 -4.675 29.689 1.00 83.19 96 LEU A O 1
ATOM 762 N N . VAL A 1 97 ? 26.586 -6.691 29.662 1.00 85.38 97 VAL A N 1
ATOM 763 C CA . VAL A 1 97 ? 25.610 -6.373 28.614 1.00 85.38 97 VAL A CA 1
ATOM 764 C C . VAL A 1 97 ? 24.393 -5.649 29.191 1.00 85.38 97 VAL A C 1
ATOM 766 O O . VAL A 1 97 ? 23.712 -6.134 30.086 1.00 85.38 97 VAL A O 1
ATOM 769 N N . ASN A 1 98 ? 24.063 -4.483 28.625 1.00 83.12 98 ASN A N 1
ATOM 770 C CA . ASN A 1 98 ? 22.845 -3.749 28.966 1.00 83.12 98 ASN A CA 1
ATOM 771 C C . ASN A 1 98 ? 21.828 -3.799 27.817 1.00 83.12 98 ASN A C 1
ATOM 773 O O . ASN A 1 98 ? 21.947 -3.055 26.840 1.00 83.12 98 ASN A O 1
ATOM 777 N N . ALA A 1 99 ? 20.785 -4.619 27.966 1.00 85.69 99 ALA A N 1
ATOM 778 C CA . ALA A 1 99 ? 19.719 -4.757 26.971 1.00 85.69 99 ALA A CA 1
ATOM 779 C C . ALA A 1 99 ? 18.968 -3.438 26.689 1.00 85.69 99 ALA A C 1
ATOM 781 O O . ALA A 1 99 ? 18.490 -3.219 25.574 1.00 85.69 99 ALA A O 1
ATOM 782 N N . ARG A 1 100 ? 18.917 -2.511 27.660 1.00 87.88 100 ARG A N 1
ATOM 783 C CA . ARG A 1 100 ? 18.210 -1.228 27.518 1.00 87.88 100 ARG A CA 1
ATOM 784 C C . ARG A 1 100 ? 18.793 -0.360 26.403 1.00 87.88 100 ARG A C 1
ATOM 786 O O . ARG A 1 100 ? 18.049 0.381 25.766 1.00 87.88 100 ARG A O 1
ATOM 793 N N . THR A 1 101 ? 20.098 -0.457 26.148 1.00 84.88 101 THR A N 1
ATOM 794 C CA . THR A 1 101 ? 20.761 0.308 25.083 1.00 84.88 101 THR A CA 1
ATOM 795 C C . THR A 1 101 ? 20.241 -0.099 23.706 1.00 84.88 101 THR A C 1
ATOM 797 O O . THR A 1 101 ? 19.943 0.769 22.893 1.00 84.88 101 THR A O 1
ATOM 800 N N . ILE A 1 102 ? 20.073 -1.403 23.462 1.00 88.25 102 ILE A N 1
ATOM 801 C CA . ILE A 1 102 ? 19.533 -1.921 22.195 1.00 88.25 102 ILE A CA 1
ATOM 802 C C . ILE A 1 102 ? 18.048 -1.582 22.072 1.00 88.25 102 ILE A C 1
ATOM 804 O O . ILE A 1 102 ? 17.625 -1.042 21.053 1.00 88.25 102 ILE A O 1
ATOM 808 N N . PHE A 1 103 ? 17.269 -1.822 23.131 1.00 90.06 103 PHE A N 1
ATOM 809 C CA . PHE A 1 103 ? 15.835 -1.522 23.137 1.00 90.06 103 PHE A CA 1
ATOM 810 C C . PHE A 1 103 ? 15.548 -0.040 22.852 1.00 90.06 103 PHE A C 1
ATOM 812 O O . PHE A 1 103 ? 14.655 0.286 22.077 1.00 90.06 103 PHE A O 1
ATOM 819 N N . SER A 1 104 ? 16.355 0.864 23.417 1.00 90.38 104 SER A N 1
ATOM 820 C CA . SER A 1 104 ? 16.253 2.303 23.159 1.00 90.38 104 SER A CA 1
ATOM 821 C C . SER A 1 104 ? 16.487 2.655 21.686 1.00 90.38 104 SER A C 1
ATOM 823 O O . SER A 1 104 ? 15.744 3.457 21.124 1.00 90.38 104 SER A O 1
ATOM 825 N N . VAL A 1 105 ? 17.477 2.033 21.033 1.00 90.50 105 VAL A N 1
ATOM 826 C CA . VAL A 1 105 ? 17.755 2.248 19.601 1.00 90.50 105 VAL A CA 1
ATOM 827 C C . VAL A 1 105 ? 16.585 1.774 18.739 1.00 90.50 105 VAL A C 1
ATOM 829 O O . VAL A 1 105 ? 16.147 2.515 17.861 1.00 90.50 105 VAL A O 1
ATOM 832 N N . ILE A 1 106 ? 16.040 0.590 19.026 1.00 91.44 106 ILE A N 1
ATOM 833 C CA . ILE A 1 106 ? 14.888 0.034 18.301 1.00 91.44 106 ILE A CA 1
ATOM 834 C C . ILE A 1 106 ? 13.658 0.936 18.469 1.00 91.44 106 ILE A C 1
ATOM 836 O O . ILE A 1 106 ? 13.043 1.327 17.479 1.00 91.44 106 ILE A O 1
ATOM 840 N N . ASN A 1 107 ? 13.337 1.337 19.701 1.00 91.56 107 ASN A N 1
ATOM 841 C CA . ASN A 1 107 ? 12.197 2.217 19.962 1.00 91.56 107 ASN A CA 1
ATOM 842 C C . ASN A 1 107 ? 12.367 3.598 19.338 1.00 91.56 107 ASN A C 1
ATOM 844 O O . ASN A 1 107 ? 11.401 4.172 18.851 1.00 91.56 107 ASN A O 1
ATOM 848 N N . THR A 1 108 ? 13.587 4.135 19.330 1.00 90.88 108 THR A N 1
ATOM 849 C CA . THR A 1 108 ? 13.861 5.414 18.668 1.00 90.88 108 THR A CA 1
ATOM 850 C C . THR A 1 108 ? 13.641 5.279 17.162 1.00 90.88 108 THR A C 1
ATOM 852 O O . THR A 1 108 ? 12.994 6.135 16.564 1.00 90.88 108 THR A O 1
ATOM 855 N N . PHE A 1 109 ? 14.107 4.185 16.550 1.00 91.62 109 PHE A N 1
ATOM 856 C CA . PHE A 1 109 ? 13.918 3.927 15.123 1.00 91.62 109 PHE A CA 1
ATOM 857 C C . PHE A 1 109 ? 12.433 3.851 14.742 1.00 91.62 109 PHE A C 1
ATOM 859 O O . PHE A 1 109 ? 11.999 4.601 13.872 1.00 91.62 109 PHE A O 1
ATOM 866 N N . PHE A 1 110 ? 11.638 3.016 15.415 1.00 92.19 110 PHE A N 1
ATOM 867 C CA . PHE A 1 110 ? 10.214 2.867 15.086 1.00 92.19 110 PHE A CA 1
ATOM 868 C C . PHE A 1 110 ? 9.334 4.020 15.587 1.00 92.19 110 PHE A C 1
ATOM 870 O O . PHE A 1 110 ? 8.305 4.298 14.981 1.00 92.19 110 PHE A O 1
ATOM 877 N N . GLY A 1 111 ? 9.724 4.707 16.662 1.00 90.81 111 GLY A N 1
ATOM 878 C CA . GLY A 1 111 ? 8.920 5.773 17.262 1.00 90.81 111 GLY A CA 1
ATOM 879 C C . GLY A 1 111 ? 9.168 7.170 16.693 1.00 90.81 111 GLY A C 1
ATOM 880 O O . GLY A 1 111 ? 8.285 8.014 16.780 1.00 90.81 111 GLY A O 1
ATOM 881 N N . THR A 1 112 ? 10.357 7.446 16.140 1.00 88.69 112 THR A N 1
ATOM 882 C CA . THR A 1 112 ? 10.737 8.815 15.720 1.00 88.69 112 THR A CA 1
ATOM 883 C C . THR A 1 112 ? 11.143 8.939 14.255 1.00 88.69 112 THR A C 1
ATOM 885 O O . THR A 1 112 ? 11.240 10.055 13.742 1.00 88.69 112 THR A O 1
ATOM 888 N N . SER A 1 113 ? 11.391 7.827 13.555 1.00 88.94 113 SER A N 1
ATOM 889 C CA . SER A 1 113 ? 11.764 7.883 12.141 1.00 88.94 113 SER A CA 1
ATOM 890 C C . SER A 1 113 ? 10.613 8.416 11.294 1.00 88.94 113 SER A C 1
ATOM 892 O O . SER A 1 113 ? 9.499 7.912 11.367 1.00 88.94 113 SER A O 1
ATOM 894 N N . GLN A 1 114 ? 10.907 9.363 10.400 1.00 87.44 114 GLN A N 1
ATOM 895 C CA . GLN A 1 114 ? 9.937 9.891 9.430 1.00 87.44 114 GLN A CA 1
ATOM 896 C C . GLN A 1 114 ? 9.387 8.817 8.479 1.00 87.44 114 GLN A C 1
ATOM 898 O O . GLN A 1 114 ? 8.331 9.008 7.882 1.00 87.44 114 GLN A O 1
ATOM 903 N N . LEU A 1 115 ? 10.118 7.711 8.310 1.00 90.12 115 LEU A N 1
ATOM 904 C CA . LEU A 1 115 ? 9.720 6.580 7.471 1.00 90.12 115 LEU A CA 1
ATOM 905 C C . LEU A 1 115 ? 8.871 5.551 8.235 1.00 90.12 115 LEU A C 1
ATOM 907 O O . LEU A 1 115 ? 8.268 4.685 7.610 1.00 90.12 115 LEU A O 1
ATOM 911 N N . SER A 1 116 ? 8.816 5.642 9.568 1.00 93.19 116 SER A N 1
ATOM 912 C CA . SER A 1 116 ? 7.919 4.845 10.404 1.00 93.19 116 SER A CA 1
ATOM 913 C C . SER A 1 116 ? 6.621 5.627 10.590 1.00 93.19 116 SER A C 1
ATOM 915 O O . SER A 1 116 ? 6.519 6.496 11.453 1.00 93.19 116 SER A O 1
ATOM 917 N N . GLN A 1 117 ? 5.660 5.382 9.703 1.00 91.88 117 GLN A N 1
ATOM 918 C CA . GLN A 1 117 ? 4.388 6.102 9.652 1.00 91.88 117 GLN A CA 1
ATOM 919 C C . GLN A 1 117 ? 3.236 5.180 10.042 1.00 91.88 117 GLN A C 1
ATOM 921 O O . GLN A 1 117 ? 3.314 3.963 9.862 1.00 91.88 117 GLN A O 1
ATOM 926 N N . PHE A 1 118 ? 2.144 5.766 10.533 1.00 92.75 118 PHE A N 1
ATOM 927 C CA . PHE A 1 118 ? 0.895 5.030 10.699 1.00 92.75 118 PHE A CA 1
ATOM 928 C C . PHE A 1 118 ? 0.438 4.483 9.352 1.00 92.75 118 PHE A C 1
ATOM 930 O O . PHE A 1 118 ? 0.449 5.188 8.342 1.00 92.75 118 PHE A O 1
ATOM 937 N N . MET A 1 119 ? 0.056 3.209 9.335 1.00 93.25 119 MET A N 1
ATOM 938 C CA . MET A 1 119 ? -0.408 2.576 8.113 1.00 93.25 119 MET A CA 1
ATOM 939 C C . MET A 1 119 ? -1.743 3.196 7.695 1.00 93.25 119 MET A C 1
ATOM 941 O O . MET A 1 119 ? -2.678 3.254 8.495 1.00 93.25 119 MET A O 1
ATOM 945 N N . ASP A 1 120 ? -1.815 3.660 6.450 1.00 92.31 120 ASP A N 1
ATOM 946 C CA . ASP A 1 120 ? -3.064 4.006 5.781 1.00 92.31 120 ASP A CA 1
ATOM 947 C C . ASP A 1 120 ? -3.899 2.734 5.587 1.00 92.31 120 ASP A C 1
ATOM 949 O O . ASP A 1 120 ? -3.537 1.858 4.802 1.00 92.31 120 ASP A O 1
ATOM 953 N N . GLN A 1 121 ? -4.954 2.601 6.385 1.00 90.88 121 GLN A N 1
ATOM 954 C CA . GLN A 1 121 ? -5.867 1.459 6.437 1.00 90.88 121 GLN A CA 1
ATOM 955 C C . GLN A 1 121 ? -7.297 1.888 6.105 1.00 90.88 121 GLN A C 1
ATOM 957 O O . GLN A 1 121 ? -8.258 1.270 6.562 1.00 90.88 121 GLN A O 1
ATOM 962 N N . THR A 1 122 ? -7.446 2.941 5.299 1.00 92.81 122 THR A N 1
ATOM 963 C CA . THR A 1 122 ? -8.760 3.382 4.828 1.00 92.81 122 THR A CA 1
ATOM 964 C C . THR A 1 122 ? -9.462 2.239 4.091 1.00 92.81 122 THR A C 1
ATOM 966 O O . THR A 1 122 ? -10.591 1.893 4.428 1.00 92.81 122 THR A O 1
ATOM 969 N N . ASN A 1 123 ? -8.763 1.591 3.155 1.00 94.25 123 ASN A N 1
ATOM 970 C CA . ASN A 1 123 ? -9.219 0.415 2.415 1.00 94.25 123 ASN A CA 1
ATOM 971 C C . ASN A 1 123 ? -8.025 -0.498 2.034 1.00 94.25 123 ASN A C 1
ATOM 973 O O . ASN A 1 123 ? -6.868 -0.094 2.205 1.00 94.25 123 ASN A O 1
ATOM 977 N N . PRO A 1 124 ? -8.260 -1.716 1.502 1.00 94.38 124 PRO A N 1
ATOM 978 C CA . PRO A 1 124 ? -7.179 -2.649 1.166 1.00 94.38 124 PRO A CA 1
ATOM 979 C C . PRO A 1 124 ? -6.172 -2.119 0.131 1.00 94.38 124 PRO A C 1
ATOM 981 O O . PRO A 1 124 ? -4.981 -2.436 0.197 1.00 94.38 124 PRO A O 1
ATOM 984 N N . LEU A 1 125 ? -6.622 -1.286 -0.814 1.00 94.94 125 LEU A N 1
ATOM 985 C CA . LEU A 1 125 ? -5.752 -0.671 -1.819 1.00 94.94 125 LEU A CA 1
ATOM 986 C C . LEU A 1 125 ? -4.815 0.366 -1.186 1.00 94.94 125 LEU A C 1
ATOM 988 O O . LEU A 1 125 ? -3.625 0.404 -1.511 1.00 94.94 125 LEU A O 1
ATOM 992 N N . ALA A 1 126 ? -5.322 1.186 -0.267 1.00 94.38 126 ALA A N 1
ATOM 993 C CA . ALA A 1 126 ? -4.533 2.163 0.478 1.00 94.38 126 ALA A CA 1
ATOM 994 C C . ALA A 1 126 ? -3.407 1.479 1.266 1.00 94.38 126 ALA A C 1
ATOM 996 O O . ALA A 1 126 ? -2.247 1.890 1.182 1.00 94.38 126 ALA A O 1
ATOM 997 N N . GLU A 1 127 ? -3.716 0.362 1.927 1.00 93.50 127 GLU A N 1
ATOM 998 C CA . GLU A 1 127 ? -2.725 -0.431 2.655 1.00 93.50 127 GLU A CA 1
ATOM 999 C C . GLU A 1 127 ? -1.649 -0.990 1.713 1.00 93.50 127 GLU A C 1
ATOM 1001 O O . GLU A 1 127 ? -0.445 -0.875 1.977 1.00 93.50 127 GLU A O 1
ATOM 1006 N N . MET A 1 128 ? -2.065 -1.579 0.589 1.00 92.88 128 MET A N 1
ATOM 1007 C CA . MET A 1 128 ? -1.141 -2.197 -0.358 1.00 92.88 128 MET A CA 1
ATOM 1008 C C . MET A 1 128 ? -0.224 -1.164 -1.029 1.00 92.88 128 MET A C 1
ATOM 1010 O O . MET A 1 128 ? 0.988 -1.373 -1.127 1.00 92.88 128 MET A O 1
ATOM 1014 N N . THR A 1 129 ? -0.780 -0.035 -1.468 1.00 93.69 129 THR A N 1
ATOM 1015 C CA . THR A 1 129 ? -0.008 1.062 -2.072 1.00 93.69 129 THR A CA 1
ATOM 1016 C C . THR A 1 129 ? 0.939 1.708 -1.069 1.00 93.69 129 THR A C 1
ATOM 1018 O O . THR A 1 129 ? 2.091 1.977 -1.406 1.00 93.69 129 THR A O 1
ATOM 1021 N N . HIS A 1 130 ? 0.524 1.880 0.190 1.00 94.69 130 HIS A N 1
ATOM 1022 C CA . HIS A 1 130 ? 1.387 2.447 1.221 1.00 94.69 130 HIS A CA 1
ATOM 1023 C C . HIS A 1 130 ? 2.606 1.561 1.514 1.00 94.69 130 HIS A C 1
ATOM 1025 O O . HIS A 1 130 ? 3.722 2.072 1.607 1.00 94.69 130 HIS A O 1
ATOM 1031 N N . LYS A 1 131 ? 2.435 0.233 1.560 1.00 93.62 131 LYS A N 1
ATOM 1032 C CA . LYS A 1 131 ? 3.552 -0.720 1.718 1.00 93.62 131 LYS A CA 1
ATOM 1033 C C . LYS A 1 131 ? 4.529 -0.714 0.535 1.00 93.62 131 LYS A C 1
ATOM 1035 O O . LYS A 1 131 ? 5.694 -1.064 0.706 1.00 93.62 131 LYS A O 1
ATOM 1040 N N . ARG A 1 132 ? 4.066 -0.333 -0.660 1.00 94.19 132 ARG A N 1
ATOM 1041 C CA . ARG A 1 132 ? 4.854 -0.264 -1.908 1.00 94.19 132 ARG A CA 1
ATOM 1042 C C . ARG A 1 132 ? 5.363 1.147 -2.233 1.00 94.19 132 ARG A C 1
ATOM 1044 O O . ARG A 1 132 ? 5.870 1.377 -3.334 1.00 94.19 132 ARG A O 1
ATOM 1051 N N . ARG A 1 133 ? 5.220 2.086 -1.296 1.00 94.62 133 ARG A N 1
ATOM 1052 C CA . ARG A 1 133 ? 5.616 3.485 -1.451 1.00 94.62 133 ARG A CA 1
ATOM 1053 C C . ARG A 1 133 ? 7.119 3.657 -1.257 1.00 94.62 133 ARG A C 1
ATOM 1055 O O . ARG A 1 133 ? 7.716 3.105 -0.336 1.00 94.62 133 ARG A O 1
ATOM 1062 N N . LEU A 1 134 ? 7.711 4.497 -2.092 1.00 94.06 134 LEU A N 1
ATOM 1063 C CA . LEU A 1 134 ? 9.098 4.925 -2.011 1.00 94.06 134 LEU A CA 1
ATOM 1064 C C . LEU A 1 134 ? 9.155 6.418 -1.704 1.00 94.06 134 LEU A C 1
ATOM 1066 O O . LEU A 1 134 ? 8.342 7.202 -2.192 1.00 94.06 134 LEU A O 1
ATOM 1070 N N . SER A 1 135 ? 10.123 6.803 -0.878 1.00 93.62 135 SER A N 1
ATOM 1071 C CA . SER A 1 135 ? 10.330 8.182 -0.448 1.00 93.62 135 SER A CA 1
ATOM 1072 C C . SER A 1 135 ? 11.779 8.581 -0.687 1.00 93.62 135 SER A C 1
ATOM 1074 O O . SER A 1 135 ? 12.694 7.927 -0.188 1.00 93.62 135 SER A O 1
ATOM 1076 N N . ALA A 1 136 ? 11.980 9.686 -1.405 1.00 91.62 136 ALA A N 1
ATOM 1077 C CA . ALA A 1 136 ? 13.272 10.363 -1.506 1.00 91.62 136 ALA A CA 1
ATOM 1078 C C . ALA A 1 136 ? 13.594 11.195 -0.248 1.00 91.62 136 ALA A C 1
ATOM 1080 O O . ALA A 1 136 ? 14.729 11.638 -0.066 1.00 91.62 136 ALA A O 1
ATOM 1081 N N . LEU A 1 137 ? 12.599 11.413 0.620 1.00 90.69 137 LEU A N 1
ATOM 1082 C CA . LEU A 1 137 ? 12.727 12.109 1.899 1.00 90.69 137 LEU A CA 1
ATOM 1083 C C . LEU A 1 137 ? 13.177 11.152 3.010 1.00 90.69 137 LEU A C 1
ATOM 1085 O O . LEU A 1 137 ? 12.861 9.962 2.979 1.00 90.69 137 LEU A O 1
ATOM 1089 N N . GLY A 1 138 ? 13.841 11.696 4.032 1.00 88.62 138 GLY A N 1
ATOM 1090 C CA . GLY A 1 138 ? 14.228 10.972 5.244 1.00 88.62 138 GLY A CA 1
ATOM 1091 C C . GLY A 1 138 ? 15.738 10.994 5.513 1.00 88.62 138 GLY A C 1
ATOM 1092 O O . GLY A 1 138 ? 16.488 11.721 4.855 1.00 88.62 138 GLY A O 1
ATOM 1093 N N . PRO A 1 139 ? 16.222 10.222 6.502 1.00 85.19 139 PRO A N 1
ATOM 1094 C CA . PRO A 1 139 ? 17.628 10.229 6.894 1.00 85.19 139 PRO A CA 1
ATOM 1095 C C . PRO A 1 139 ? 18.540 9.735 5.759 1.00 85.19 139 PRO A C 1
ATOM 1097 O O . PRO A 1 139 ? 18.500 8.571 5.363 1.00 85.19 139 PRO A O 1
ATOM 1100 N N . GLY A 1 140 ? 19.405 10.625 5.267 1.00 84.50 140 GLY A N 1
ATOM 1101 C CA . GLY A 1 140 ? 20.297 10.361 4.132 1.00 84.50 140 GLY A CA 1
ATOM 1102 C C . GLY A 1 140 ? 19.662 10.580 2.754 1.00 84.50 140 GLY A C 1
ATOM 1103 O O . GLY A 1 140 ? 20.321 10.298 1.758 1.00 84.50 140 GLY A O 1
ATOM 1104 N N . GLY A 1 141 ? 18.418 11.065 2.705 1.00 87.75 141 GLY A N 1
ATOM 1105 C CA . GLY A 1 141 ? 17.736 11.504 1.491 1.00 87.75 141 GLY A CA 1
ATOM 1106 C C . GLY A 1 141 ? 17.733 13.027 1.335 1.00 87.75 141 GLY A C 1
ATOM 1107 O O . GLY A 1 141 ? 18.533 13.746 1.940 1.00 87.75 141 GLY A O 1
ATOM 1108 N N . LEU A 1 142 ? 16.806 13.518 0.518 1.00 87.88 142 LEU A N 1
ATOM 1109 C CA . LEU A 1 142 ? 16.604 14.940 0.262 1.00 87.88 142 LEU A CA 1
ATOM 1110 C C . LEU A 1 142 ? 15.688 15.569 1.317 1.00 87.88 142 LEU A C 1
ATOM 1112 O O . LEU A 1 142 ? 14.851 14.908 1.933 1.00 87.88 142 LEU A O 1
ATOM 1116 N N . THR A 1 143 ? 15.821 16.879 1.506 1.00 86.19 143 THR A N 1
ATOM 1117 C CA . THR A 1 143 ? 14.818 17.684 2.213 1.00 86.19 143 THR A CA 1
ATOM 1118 C C . THR A 1 143 ? 13.924 18.384 1.196 1.00 86.19 143 THR A C 1
ATOM 1120 O O . THR A 1 143 ? 14.359 18.680 0.084 1.00 86.19 143 THR A O 1
ATOM 1123 N N . ARG A 1 144 ? 12.676 18.685 1.577 1.00 83.50 144 ARG A N 1
ATOM 1124 C CA . ARG A 1 144 ? 11.689 19.319 0.680 1.00 83.50 144 ARG A CA 1
ATOM 1125 C C . ARG A 1 144 ? 12.192 20.624 0.054 1.00 83.50 144 ARG A C 1
ATOM 1127 O O . ARG A 1 144 ? 11.938 20.861 -1.118 1.00 83.50 144 ARG A O 1
ATOM 1134 N N . GLU A 1 145 ? 12.919 21.429 0.825 1.00 82.12 145 GLU A N 1
ATOM 1135 C CA . GLU A 1 145 ? 13.468 22.726 0.400 1.00 82.12 145 GLU A CA 1
ATOM 1136 C C . GLU A 1 145 ? 14.679 22.597 -0.532 1.00 82.12 145 GLU A C 1
ATOM 1138 O O . GLU A 1 145 ? 14.919 23.473 -1.354 1.00 82.12 145 GLU A O 1
ATOM 1143 N N . ARG A 1 146 ? 15.456 21.513 -0.405 1.00 82.06 146 ARG A N 1
ATOM 1144 C CA . ARG A 1 146 ? 16.640 21.265 -1.245 1.00 82.06 146 ARG A CA 1
ATOM 1145 C C . ARG A 1 146 ? 16.313 20.497 -2.520 1.00 82.06 146 ARG A C 1
ATOM 1147 O O . ARG A 1 146 ? 17.157 20.414 -3.405 1.00 82.06 146 ARG A O 1
ATOM 1154 N N . ALA A 1 147 ? 15.125 19.907 -2.600 1.00 81.69 147 ALA A N 1
ATOM 1155 C CA . ALA A 1 147 ? 14.679 19.186 -3.777 1.00 81.69 147 ALA A CA 1
ATOM 1156 C C . ALA A 1 147 ? 14.281 20.173 -4.884 1.00 81.69 147 ALA A C 1
ATOM 1158 O O . ALA A 1 147 ? 13.194 20.758 -4.843 1.00 81.69 147 ALA A O 1
ATOM 1159 N N . GLY A 1 148 ? 15.178 20.340 -5.859 1.00 83.00 148 GLY A N 1
ATOM 1160 C CA . GLY A 1 148 ? 14.934 21.110 -7.076 1.00 83.00 148 GLY A CA 1
ATOM 1161 C C . GLY A 1 148 ? 13.886 20.470 -7.992 1.00 83.00 148 GLY A C 1
ATOM 1162 O O . GLY A 1 148 ? 13.304 19.432 -7.675 1.00 83.00 148 GLY A O 1
ATOM 1163 N N . PHE A 1 149 ? 13.649 21.110 -9.136 1.00 82.62 149 PHE A N 1
ATOM 1164 C CA . PHE A 1 149 ? 12.680 20.646 -10.131 1.00 82.62 149 PHE A CA 1
ATOM 1165 C C . PHE A 1 149 ? 13.107 19.325 -10.794 1.00 82.62 149 PHE A C 1
ATOM 1167 O O . PHE A 1 149 ? 12.284 18.431 -10.927 1.00 82.62 149 PHE A O 1
ATOM 1174 N N . GLU A 1 150 ? 14.397 19.171 -11.107 1.00 83.00 150 GLU A N 1
ATOM 1175 C CA . GLU A 1 150 ? 14.968 18.009 -11.819 1.00 83.00 150 GLU A CA 1
ATOM 1176 C C . GLU A 1 150 ? 14.649 16.677 -11.120 1.00 83.00 150 GLU A C 1
ATOM 1178 O O . GLU A 1 150 ? 14.077 15.769 -11.712 1.00 83.00 150 GLU A O 1
ATOM 1183 N N . VAL A 1 151 ? 14.855 16.612 -9.800 1.00 85.88 151 VAL A N 1
ATOM 1184 C CA . VAL A 1 151 ? 14.608 15.401 -8.997 1.00 85.88 151 VAL A CA 1
ATOM 1185 C C . VAL A 1 151 ? 13.122 15.009 -8.955 1.00 85.88 151 VAL A C 1
ATOM 1187 O O . VAL A 1 151 ? 12.804 13.858 -8.653 1.00 85.88 151 VAL A O 1
ATOM 1190 N N . ARG A 1 152 ? 12.213 15.961 -9.198 1.00 90.75 152 ARG A N 1
ATOM 1191 C CA . ARG A 1 152 ? 10.761 15.735 -9.177 1.00 90.75 152 ARG A CA 1
ATOM 1192 C C . ARG A 1 152 ? 10.219 15.290 -10.532 1.00 90.75 152 ARG A C 1
ATOM 1194 O O . ARG A 1 152 ? 9.076 14.839 -10.581 1.00 90.75 152 ARG A O 1
ATOM 1201 N N . ASP A 1 153 ? 11.000 15.454 -11.593 1.00 91.19 153 ASP A N 1
ATOM 1202 C CA . ASP A 1 153 ? 10.575 15.149 -12.949 1.00 91.19 153 ASP A CA 1
ATOM 1203 C C . ASP A 1 153 ? 10.588 13.636 -13.221 1.00 91.19 153 ASP A C 1
ATOM 1205 O O . ASP A 1 153 ? 11.225 12.834 -12.524 1.00 91.19 153 ASP A O 1
ATOM 1209 N N . VAL A 1 154 ? 9.843 13.222 -14.240 1.00 93.12 154 VAL A N 1
ATOM 1210 C CA . VAL A 1 154 ? 9.763 11.823 -14.649 1.00 93.12 154 VAL A CA 1
ATOM 1211 C C . VAL A 1 154 ? 10.940 11.500 -15.560 1.00 93.12 154 VAL A C 1
ATOM 1213 O O . VAL A 1 154 ? 10.984 11.884 -16.725 1.00 93.12 154 VAL A O 1
ATOM 1216 N N . HIS A 1 155 ? 11.883 10.723 -15.039 1.00 94.88 155 HIS A N 1
ATOM 1217 C CA . HIS A 1 155 ? 13.040 10.263 -15.793 1.00 94.88 155 HIS A CA 1
ATOM 1218 C C . HIS A 1 155 ? 12.718 8.991 -16.609 1.00 94.88 155 HIS A C 1
ATOM 1220 O O . HIS A 1 155 ? 11.958 8.132 -16.160 1.00 94.88 155 HIS A O 1
ATOM 1226 N N . TYR A 1 156 ? 13.325 8.803 -17.789 1.00 93.62 156 TYR A N 1
ATOM 1227 C CA . TYR A 1 156 ? 13.021 7.660 -18.677 1.00 93.62 156 TYR A CA 1
ATOM 1228 C C . TYR A 1 156 ? 13.282 6.289 -18.027 1.00 93.62 156 TYR A C 1
ATOM 1230 O O . TYR A 1 156 ? 12.572 5.323 -18.300 1.00 93.62 156 TYR A O 1
ATOM 1238 N N . THR A 1 157 ? 14.249 6.201 -17.108 1.00 95.38 157 THR A N 1
ATOM 1239 C CA . THR A 1 157 ? 14.524 4.965 -16.348 1.00 95.38 157 THR A CA 1
ATOM 1240 C C . THR A 1 157 ? 13.423 4.572 -15.369 1.00 95.38 157 THR A C 1
ATOM 1242 O O . THR A 1 157 ? 13.416 3.430 -14.907 1.00 95.38 157 THR A O 1
ATOM 1245 N N . HIS A 1 158 ? 12.471 5.464 -15.068 1.00 95.75 158 HIS A N 1
ATOM 1246 C CA . HIS A 1 158 ? 11.296 5.134 -14.259 1.00 95.75 158 HIS A CA 1
ATOM 1247 C C . HIS A 1 158 ? 10.408 4.087 -14.943 1.00 95.75 158 HIS A C 1
ATOM 1249 O O . HIS A 1 158 ? 9.689 3.368 -14.249 1.00 95.75 158 HIS A O 1
ATOM 1255 N N . TYR A 1 159 ? 10.494 3.948 -16.272 1.00 95.38 159 TYR A N 1
ATOM 1256 C CA . TYR A 1 159 ? 9.722 2.980 -17.047 1.00 95.38 159 TYR A CA 1
ATOM 1257 C C . TYR A 1 159 ? 9.831 1.569 -16.460 1.00 95.38 159 TYR A C 1
ATOM 1259 O O . TYR A 1 159 ? 10.921 1.025 -16.280 1.00 95.38 159 TYR A O 1
ATOM 1267 N N . GLY A 1 160 ? 8.685 0.983 -16.113 1.00 94.25 160 GLY A N 1
ATOM 1268 C CA . GLY A 1 160 ? 8.629 -0.357 -15.536 1.00 94.25 160 GLY A CA 1
ATOM 1269 C C . GLY A 1 160 ? 9.110 -0.468 -14.083 1.00 94.25 160 GLY A C 1
ATOM 1270 O O . GLY A 1 160 ? 9.057 -1.571 -13.539 1.00 94.25 160 GLY A O 1
ATOM 1271 N N . ARG A 1 161 ? 9.552 0.623 -13.439 1.00 95.88 161 ARG A N 1
ATOM 1272 C CA . ARG A 1 161 ? 10.175 0.638 -12.099 1.00 95.88 161 ARG A CA 1
ATOM 1273 C C . ARG A 1 161 ? 9.413 1.499 -11.095 1.00 95.88 161 ARG A C 1
ATOM 1275 O O . ARG A 1 161 ? 9.020 1.010 -10.035 1.00 95.88 161 ARG A O 1
ATOM 1282 N N . LEU A 1 162 ? 9.192 2.765 -11.441 1.00 96.06 162 LEU A N 1
ATOM 1283 C CA . LEU A 1 162 ? 8.426 3.735 -10.660 1.00 96.06 162 LEU A CA 1
ATOM 1284 C C . LEU A 1 162 ? 7.211 4.175 -11.468 1.00 96.06 162 LEU A C 1
ATOM 1286 O O . LEU A 1 162 ? 7.333 4.479 -12.651 1.00 96.06 162 LEU A O 1
ATOM 1290 N N . CYS A 1 163 ? 6.045 4.211 -10.833 1.00 96.19 163 CYS A N 1
ATOM 1291 C CA . CYS A 1 163 ? 4.838 4.677 -11.496 1.00 96.19 163 CYS A CA 1
ATOM 1292 C C . CYS A 1 163 ? 4.947 6.185 -11.776 1.00 96.19 163 CYS A C 1
ATOM 1294 O O . CYS A 1 163 ? 5.158 6.948 -10.829 1.00 96.19 163 CYS A O 1
ATOM 1296 N N . PRO A 1 164 ? 4.781 6.628 -13.035 1.00 94.19 164 PRO A N 1
ATOM 1297 C CA . PRO A 1 164 ? 4.827 8.048 -13.375 1.00 94.19 164 PRO A CA 1
ATOM 1298 C C . PRO A 1 164 ? 3.537 8.796 -13.001 1.00 94.19 164 PRO A C 1
ATOM 1300 O O . PRO A 1 164 ? 3.539 10.020 -12.967 1.00 94.19 164 PRO A O 1
ATOM 1303 N N . ILE A 1 165 ? 2.443 8.073 -12.728 1.00 93.62 165 ILE A N 1
ATOM 1304 C CA . ILE A 1 165 ? 1.113 8.642 -12.453 1.00 93.62 165 ILE A CA 1
ATOM 1305 C C . ILE A 1 165 ? 0.868 8.773 -10.945 1.00 93.62 165 ILE A C 1
ATOM 1307 O O . ILE A 1 165 ? 0.381 9.794 -10.473 1.00 93.62 165 ILE A O 1
ATOM 1311 N N . GLU A 1 166 ? 1.196 7.739 -10.167 1.00 94.12 166 GLU A N 1
ATOM 1312 C CA . GLU A 1 166 ? 0.868 7.695 -8.740 1.00 94.12 166 GLU A CA 1
ATOM 1313 C C . GLU A 1 166 ? 1.925 8.432 -7.905 1.00 94.12 166 GLU A C 1
ATOM 1315 O O . GLU A 1 166 ? 2.953 7.875 -7.505 1.00 94.12 166 GLU A O 1
ATOM 1320 N N . THR A 1 167 ? 1.638 9.697 -7.608 1.00 94.00 167 THR A N 1
ATOM 1321 C CA . THR A 1 167 ? 2.394 10.532 -6.672 1.00 94.00 167 THR A CA 1
ATOM 1322 C C . THR A 1 167 ? 1.434 11.463 -5.916 1.00 94.00 167 THR A C 1
ATOM 1324 O O . THR A 1 167 ? 0.386 11.831 -6.455 1.00 94.00 167 THR A O 1
ATOM 1327 N N . PRO A 1 168 ? 1.720 11.833 -4.654 1.00 91.62 168 PRO A N 1
ATOM 1328 C CA . PRO A 1 168 ? 0.908 12.807 -3.939 1.00 91.62 168 PRO A CA 1
ATOM 1329 C C . PRO A 1 168 ? 0.944 14.181 -4.610 1.00 91.62 168 PRO A C 1
ATOM 1331 O O . PRO A 1 168 ? 1.994 14.643 -5.059 1.00 91.62 168 PRO A O 1
ATOM 1334 N N . GLU A 1 169 ? -0.187 14.872 -4.574 1.00 88.62 169 GLU A N 1
ATOM 1335 C CA . GLU A 1 169 ? -0.277 16.262 -5.009 1.00 88.62 169 GLU A CA 1
ATOM 1336 C C . GLU A 1 169 ? 0.404 17.217 -4.014 1.00 88.62 169 GLU A C 1
ATOM 1338 O O . GLU A 1 169 ? 0.629 16.908 -2.837 1.00 88.62 169 GLU A O 1
ATOM 1343 N N . GLY A 1 170 ? 0.746 18.413 -4.494 1.00 89.31 170 GLY A N 1
ATOM 1344 C CA . GLY A 1 170 ? 1.306 19.477 -3.667 1.00 89.31 170 GLY A CA 1
ATOM 1345 C C . GLY A 1 170 ? 2.815 19.337 -3.403 1.00 89.31 170 GLY A C 1
ATOM 1346 O O . GLY A 1 170 ? 3.567 18.919 -4.283 1.00 89.31 170 GLY A O 1
ATOM 1347 N N . PRO A 1 171 ? 3.317 19.701 -2.204 1.00 88.50 171 PRO A N 1
ATOM 1348 C CA . PRO A 1 171 ? 4.757 19.864 -1.967 1.00 88.50 171 PRO A CA 1
ATOM 1349 C C . PRO A 1 171 ? 5.607 18.596 -2.124 1.00 88.50 171 PRO A C 1
ATOM 1351 O O . PRO A 1 171 ? 6.829 18.701 -2.261 1.00 88.50 171 PRO A O 1
ATOM 1354 N N . ASN A 1 172 ? 4.991 17.411 -2.078 1.00 90.56 172 ASN A N 1
ATOM 1355 C CA . ASN A 1 172 ? 5.676 16.117 -2.158 1.00 90.56 172 ASN A CA 1
ATOM 1356 C C . ASN A 1 172 ? 5.670 15.498 -3.565 1.00 90.56 172 ASN A C 1
ATOM 1358 O O . ASN A 1 172 ? 6.191 14.391 -3.715 1.00 90.56 172 ASN A O 1
ATOM 1362 N N . ILE A 1 173 ? 5.123 16.190 -4.570 1.00 92.50 173 ILE A N 1
ATOM 1363 C CA . ILE A 1 173 ? 5.100 15.705 -5.953 1.00 92.50 173 ILE A CA 1
ATOM 1364 C C . ILE A 1 173 ? 6.511 15.329 -6.426 1.00 92.50 173 ILE A C 1
ATOM 1366 O O . ILE A 1 173 ? 7.466 16.086 -6.200 1.00 92.50 173 ILE A O 1
ATOM 1370 N N . GLY A 1 174 ? 6.644 14.129 -6.998 1.00 89.62 174 GLY A N 1
ATOM 1371 C CA . GLY A 1 174 ? 7.906 13.568 -7.499 1.00 89.62 174 GLY A CA 1
ATOM 1372 C C . GLY A 1 174 ? 8.900 13.105 -6.421 1.00 89.62 174 GLY A C 1
ATOM 1373 O O . GLY A 1 174 ? 9.890 12.454 -6.731 1.00 89.62 174 GLY A O 1
ATOM 1374 N N . LEU A 1 175 ? 8.646 13.393 -5.138 1.00 92.25 175 LEU A N 1
ATOM 1375 C CA . LEU A 1 175 ? 9.493 12.950 -4.015 1.00 92.25 175 LEU A CA 1
ATOM 1376 C C . LEU A 1 175 ? 8.983 11.672 -3.356 1.00 92.25 175 LEU A C 1
ATOM 1378 O O . LEU A 1 175 ? 9.724 10.994 -2.639 1.00 92.25 175 LEU A O 1
ATOM 1382 N N . ILE A 1 176 ? 7.706 11.377 -3.575 1.00 93.88 176 ILE A N 1
ATOM 1383 C CA . ILE A 1 176 ? 7.048 10.148 -3.167 1.00 93.88 176 ILE A CA 1
ATOM 1384 C C . ILE A 1 176 ? 6.492 9.502 -4.429 1.00 93.88 176 ILE A C 1
ATOM 1386 O O . ILE A 1 176 ? 5.686 10.113 -5.130 1.00 93.88 176 ILE A O 1
ATOM 1390 N N . SER A 1 177 ? 6.892 8.265 -4.683 1.00 93.50 177 SER A N 1
ATOM 1391 C CA . SER A 1 177 ? 6.441 7.486 -5.837 1.00 93.50 177 SER A CA 1
ATOM 1392 C C . SER A 1 177 ? 6.069 6.080 -5.394 1.00 93.50 177 SER A C 1
ATOM 1394 O O . SER A 1 177 ? 6.549 5.596 -4.367 1.00 93.50 177 SER A O 1
ATOM 1396 N N . SER A 1 178 ? 5.243 5.403 -6.179 1.00 94.75 178 SER A N 1
ATOM 1397 C CA . SER A 1 178 ? 4.878 4.006 -5.937 1.00 94.75 178 SER A CA 1
ATOM 1398 C C . SER A 1 178 ? 5.614 3.073 -6.901 1.00 94.75 178 SER A C 1
ATOM 1400 O O . SER A 1 178 ? 5.861 3.418 -8.059 1.00 94.75 178 SER A O 1
ATOM 1402 N N . LEU A 1 179 ? 5.974 1.875 -6.430 1.00 95.75 179 LEU A N 1
ATOM 1403 C CA . LEU A 1 179 ? 6.512 0.820 -7.294 1.00 95.75 179 LEU A CA 1
ATOM 1404 C C . LEU A 1 179 ? 5.467 0.386 -8.331 1.00 95.75 179 LEU A C 1
ATOM 1406 O O . LEU A 1 179 ? 4.287 0.221 -8.004 1.00 95.75 179 LEU A O 1
ATOM 1410 N N . THR A 1 180 ? 5.912 0.123 -9.559 1.00 95.75 180 THR A N 1
ATOM 1411 C CA . THR A 1 180 ? 5.051 -0.453 -10.604 1.00 95.75 180 THR A CA 1
ATOM 1412 C C . THR A 1 180 ? 4.662 -1.901 -10.291 1.00 95.75 180 THR A C 1
ATOM 1414 O O . THR A 1 180 ? 5.173 -2.520 -9.351 1.00 95.75 180 THR A O 1
ATOM 1417 N N . THR A 1 181 ? 3.746 -2.466 -11.078 1.00 92.75 181 THR A N 1
ATOM 1418 C CA . THR A 1 181 ? 3.168 -3.802 -10.859 1.00 92.75 181 THR A CA 1
ATOM 1419 C C . THR A 1 181 ? 4.207 -4.931 -10.821 1.00 92.75 181 THR A C 1
ATOM 1421 O O . THR A 1 181 ? 4.131 -5.805 -9.956 1.00 92.75 181 THR A O 1
ATOM 1424 N N . PHE A 1 182 ? 5.200 -4.913 -11.717 1.00 94.88 182 PHE A N 1
ATOM 1425 C CA . PHE A 1 182 ? 6.182 -6.002 -11.854 1.00 94.88 182 PHE A CA 1
ATOM 1426 C C . PHE A 1 182 ? 7.589 -5.666 -11.345 1.00 94.88 182 PHE A C 1
ATOM 1428 O O . PHE A 1 182 ? 8.454 -6.548 -11.364 1.00 94.88 182 PHE A O 1
ATOM 1435 N N . ALA A 1 183 ? 7.820 -4.436 -10.873 1.00 95.50 183 ALA A N 1
ATOM 1436 C CA . ALA A 1 183 ? 9.111 -4.026 -10.337 1.00 95.50 183 ALA A CA 1
ATOM 1437 C C . ALA A 1 183 ? 9.543 -4.893 -9.148 1.00 95.50 183 ALA A C 1
ATOM 1439 O O . ALA A 1 183 ? 8.739 -5.244 -8.274 1.00 95.50 183 ALA A O 1
ATOM 1440 N N . ARG A 1 184 ? 10.839 -5.202 -9.100 1.00 94.50 184 ARG A N 1
ATOM 1441 C CA . ARG A 1 184 ? 11.494 -5.906 -7.993 1.00 94.50 184 ARG A CA 1
ATOM 1442 C C . ARG A 1 184 ? 12.744 -5.156 -7.559 1.00 94.50 184 ARG A C 1
ATOM 1444 O O . ARG A 1 184 ? 13.309 -4.386 -8.324 1.00 94.50 184 ARG A O 1
ATOM 1451 N N . ILE A 1 185 ? 13.150 -5.371 -6.315 1.00 94.31 185 ILE A N 1
ATOM 1452 C CA . ILE A 1 185 ? 14.376 -4.803 -5.755 1.00 94.31 185 ILE A CA 1
ATOM 1453 C C . ILE A 1 185 ? 15.394 -5.936 -5.687 1.00 94.31 185 ILE A C 1
ATOM 1455 O O . ILE A 1 185 ? 15.090 -6.975 -5.101 1.00 94.31 185 ILE A O 1
ATOM 1459 N N . ASN A 1 186 ? 16.565 -5.748 -6.289 1.00 92.12 186 ASN A N 1
ATOM 1460 C CA . ASN A 1 186 ? 17.638 -6.739 -6.235 1.00 92.12 186 ASN A CA 1
ATOM 1461 C C . ASN A 1 186 ? 18.394 -6.704 -4.896 1.00 92.12 186 ASN A C 1
ATOM 1463 O O . ASN A 1 186 ? 18.187 -5.812 -4.069 1.00 92.12 186 ASN A O 1
ATOM 1467 N N . ASP A 1 187 ? 19.316 -7.647 -4.690 1.00 87.88 187 ASP A N 1
ATOM 1468 C CA . ASP A 1 187 ? 20.098 -7.756 -3.447 1.00 87.88 187 ASP A CA 1
ATOM 1469 C C . ASP A 1 187 ? 20.942 -6.502 -3.162 1.00 87.88 187 ASP A C 1
ATOM 1471 O O . ASP A 1 187 ? 21.203 -6.139 -2.012 1.00 87.88 187 ASP A O 1
ATOM 1475 N N . PHE A 1 188 ? 21.322 -5.780 -4.219 1.00 88.50 188 PHE A N 1
ATOM 1476 C CA . PHE A 1 188 ? 22.038 -4.514 -4.129 1.00 88.50 188 PHE A CA 1
ATOM 1477 C C . PHE A 1 188 ? 21.116 -3.302 -3.974 1.00 88.50 188 PHE A C 1
ATOM 1479 O O . PHE A 1 188 ? 21.623 -2.187 -3.938 1.00 88.50 188 PHE A O 1
ATOM 1486 N N . GLY A 1 189 ? 19.799 -3.463 -3.834 1.00 91.25 189 GLY A N 1
ATOM 1487 C CA . GLY A 1 189 ? 18.833 -2.382 -3.610 1.00 91.25 189 GLY A CA 1
ATOM 1488 C C . GLY A 1 189 ? 18.455 -1.549 -4.845 1.00 91.25 189 GLY A C 1
ATOM 1489 O O . GLY A 1 189 ? 17.830 -0.498 -4.685 1.00 91.25 189 GLY A O 1
ATOM 1490 N N . PHE A 1 190 ? 18.838 -1.961 -6.054 1.00 94.62 190 PHE A N 1
ATOM 1491 C CA . PHE A 1 190 ? 18.407 -1.323 -7.303 1.00 94.62 190 PHE A CA 1
ATOM 1492 C C . PHE A 1 190 ? 17.081 -1.913 -7.786 1.00 94.62 190 PHE A C 1
ATOM 1494 O O . PHE A 1 190 ? 16.776 -3.077 -7.526 1.00 94.62 190 PHE A O 1
ATOM 1501 N N . ILE A 1 191 ? 16.288 -1.094 -8.480 1.00 95.94 191 ILE A N 1
ATOM 1502 C CA . ILE A 1 191 ? 14.996 -1.521 -9.022 1.00 95.94 191 ILE A CA 1
ATOM 1503 C C . ILE A 1 191 ? 15.206 -2.155 -10.394 1.00 95.94 191 ILE A C 1
ATOM 1505 O O . ILE A 1 191 ? 15.812 -1.562 -11.292 1.00 95.94 191 ILE A O 1
ATOM 1509 N N . GLU A 1 192 ? 14.645 -3.339 -10.564 1.00 95.81 192 GLU A N 1
ATOM 1510 C CA . GLU A 1 192 ? 14.662 -4.105 -11.799 1.00 95.81 192 GLU A CA 1
ATOM 1511 C C . GLU A 1 192 ? 13.241 -4.325 -12.300 1.00 95.81 192 GLU A C 1
ATOM 1513 O O . GLU A 1 192 ? 12.280 -4.380 -11.525 1.00 95.81 192 GLU A O 1
ATOM 1518 N N . THR A 1 193 ? 13.115 -4.465 -13.613 1.00 96.50 193 THR A N 1
ATOM 1519 C CA . THR A 1 193 ? 11.842 -4.737 -14.278 1.00 96.50 193 THR A CA 1
ATOM 1520 C C . THR A 1 193 ? 12.014 -5.900 -15.258 1.00 96.50 193 THR A C 1
ATOM 1522 O O . THR A 1 193 ? 13.118 -6.070 -15.790 1.00 96.50 193 THR A O 1
ATOM 1525 N N . PRO A 1 194 ? 10.997 -6.761 -15.434 1.00 96.50 194 PRO A N 1
ATOM 1526 C CA . PRO A 1 194 ? 11.132 -7.943 -16.269 1.00 96.50 194 PRO A CA 1
ATOM 1527 C C . PRO A 1 194 ? 10.936 -7.626 -17.751 1.00 96.50 194 PRO A C 1
ATOM 1529 O O . PRO A 1 194 ? 10.012 -6.909 -18.127 1.00 96.50 194 PRO A O 1
ATOM 1532 N N . TYR A 1 195 ? 11.737 -8.276 -18.588 1.00 96.25 195 TYR A N 1
ATOM 1533 C CA . TYR A 1 195 ? 11.633 -8.234 -20.041 1.00 96.25 195 TYR A CA 1
ATOM 1534 C C . TYR A 1 195 ? 11.700 -9.639 -20.643 1.00 96.25 195 TYR A C 1
ATOM 1536 O O . TYR A 1 195 ? 12.316 -10.547 -20.087 1.00 96.25 195 TYR A O 1
ATOM 1544 N N . ARG A 1 196 ? 11.079 -9.828 -21.807 1.00 94.94 196 ARG A N 1
ATOM 1545 C CA . ARG A 1 196 ? 11.190 -11.037 -22.631 1.00 94.94 196 ARG A CA 1
ATOM 1546 C C . ARG A 1 196 ? 12.399 -10.916 -23.544 1.00 94.94 196 ARG A C 1
ATOM 1548 O O . ARG A 1 196 ? 12.527 -9.926 -24.261 1.00 94.94 196 ARG A O 1
ATOM 1555 N N . LYS A 1 197 ? 13.263 -11.926 -23.553 1.00 94.81 197 LYS A N 1
ATOM 1556 C CA . LYS A 1 197 ? 14.449 -11.938 -24.418 1.00 94.81 197 LYS A CA 1
ATOM 1557 C C . LYS A 1 197 ? 14.069 -12.123 -25.887 1.00 94.81 197 LYS A C 1
ATOM 1559 O O . LYS A 1 197 ? 13.236 -12.971 -26.203 1.00 94.81 197 LYS A O 1
ATOM 1564 N N . VAL A 1 198 ? 14.703 -11.377 -26.785 1.00 93.62 198 VAL A N 1
ATOM 1565 C CA . VAL A 1 198 ? 14.555 -11.504 -28.240 1.00 93.62 198 VAL A CA 1
ATOM 1566 C C . VAL A 1 198 ? 15.884 -11.973 -28.820 1.00 93.62 198 VAL A C 1
ATOM 1568 O O . VAL A 1 198 ? 16.930 -11.393 -28.543 1.00 93.62 198 VAL A O 1
ATOM 1571 N N . VAL A 1 199 ? 15.855 -13.056 -29.596 1.00 92.38 199 VAL A N 1
ATOM 1572 C CA . VAL A 1 199 ? 17.044 -13.601 -30.272 1.00 92.38 199 VAL A CA 1
ATOM 1573 C C . VAL A 1 199 ? 16.719 -13.759 -31.748 1.00 92.38 199 VAL A C 1
ATOM 1575 O O . VAL A 1 199 ? 15.717 -14.386 -32.088 1.00 92.38 199 VAL A O 1
ATOM 1578 N N . ASP A 1 200 ? 17.539 -13.160 -32.612 1.00 87.38 200 ASP A N 1
ATOM 1579 C CA . ASP A 1 200 ? 17.390 -13.187 -34.074 1.00 87.38 200 ASP A CA 1
ATOM 1580 C C . ASP A 1 200 ? 15.986 -12.777 -34.570 1.00 87.38 200 ASP A C 1
ATOM 1582 O O . ASP A 1 200 ? 15.449 -13.343 -35.521 1.00 87.38 200 ASP A O 1
ATOM 1586 N N . GLY A 1 201 ? 15.366 -11.786 -33.914 1.00 84.81 201 GLY A N 1
ATOM 1587 C CA . GLY A 1 201 ? 14.020 -11.297 -34.248 1.00 84.81 201 GLY A CA 1
ATOM 1588 C C . GLY A 1 201 ? 12.863 -12.165 -33.745 1.00 84.81 201 GLY A C 1
ATOM 1589 O O . GLY A 1 201 ? 11.711 -11.906 -34.095 1.00 84.81 201 GLY A O 1
ATOM 1590 N N . LYS A 1 202 ? 13.150 -13.166 -32.904 1.00 90.38 202 LYS A N 1
ATOM 1591 C CA . LYS A 1 202 ? 12.156 -14.042 -32.281 1.00 90.38 202 LYS A CA 1
ATOM 1592 C C . LYS A 1 202 ? 12.072 -13.801 -30.776 1.00 90.38 202 LYS A C 1
ATOM 1594 O O . LYS A 1 202 ? 13.042 -13.997 -30.041 1.00 90.38 202 LYS A O 1
ATOM 1599 N N . VAL A 1 203 ? 10.889 -13.414 -30.313 1.00 92.56 203 VAL A N 1
ATOM 1600 C CA . VAL A 1 203 ? 10.566 -13.210 -28.901 1.00 92.56 203 VAL A CA 1
ATOM 1601 C C . VAL A 1 203 ? 10.482 -14.560 -28.190 1.00 92.56 203 VAL A C 1
ATOM 1603 O O . VAL A 1 203 ? 9.711 -15.442 -28.571 1.00 92.56 203 VAL A O 1
ATOM 1606 N N . GLN A 1 204 ? 11.273 -14.725 -27.135 1.00 91.69 204 GLN A N 1
ATOM 1607 C CA . GLN A 1 204 ? 11.276 -15.913 -26.291 1.00 91.69 204 GLN A CA 1
ATOM 1608 C C . GLN A 1 204 ? 10.309 -15.767 -25.105 1.00 91.69 204 GLN A C 1
ATOM 1610 O O . GLN A 1 204 ? 9.843 -14.680 -24.755 1.00 91.69 204 GLN A O 1
ATOM 1615 N N . ASN A 1 205 ? 10.016 -16.892 -24.451 1.00 87.69 205 ASN A N 1
ATOM 1616 C CA . ASN A 1 205 ? 9.249 -16.921 -23.199 1.00 87.69 205 ASN A CA 1
ATOM 1617 C C . ASN A 1 205 ? 10.143 -16.812 -21.951 1.00 87.69 205 ASN A C 1
ATOM 1619 O O . ASN A 1 205 ? 9.632 -16.801 -20.834 1.00 87.69 205 ASN A O 1
ATOM 1623 N N . ALA A 1 206 ? 11.465 -16.737 -22.127 1.00 91.38 206 ALA A N 1
ATOM 1624 C CA . ALA A 1 206 ? 12.401 -16.494 -21.039 1.00 91.38 206 ALA A CA 1
ATOM 1625 C C . ALA A 1 206 ? 12.303 -15.030 -20.583 1.00 91.38 206 ALA A C 1
ATOM 1627 O O . ALA A 1 206 ? 12.434 -14.113 -21.400 1.00 91.38 206 ALA A O 1
ATOM 1628 N N . ILE A 1 207 ? 12.064 -14.839 -19.284 1.00 94.38 207 ILE A N 1
ATOM 1629 C CA . ILE A 1 207 ? 11.965 -13.529 -18.641 1.00 94.38 207 ILE A CA 1
ATOM 1630 C C . ILE A 1 207 ? 13.285 -13.233 -17.933 1.00 94.38 207 ILE A C 1
ATOM 1632 O O . ILE A 1 207 ? 13.747 -14.039 -17.126 1.00 94.38 207 ILE A O 1
ATOM 1636 N N . GLU A 1 208 ? 13.856 -12.067 -18.207 1.00 95.56 208 GLU A N 1
ATOM 1637 C CA . GLU A 1 208 ? 15.087 -11.571 -17.597 1.00 95.56 208 GLU A CA 1
ATOM 1638 C C . GLU A 1 208 ? 14.803 -10.225 -16.920 1.00 95.56 208 GLU A C 1
ATOM 1640 O O . GLU A 1 208 ? 14.117 -9.370 -17.481 1.00 95.56 208 GLU A O 1
ATOM 1645 N N . TYR A 1 209 ? 15.270 -10.056 -15.683 1.00 95.94 209 TYR A N 1
ATOM 1646 C CA . TYR A 1 209 ? 15.121 -8.808 -14.937 1.00 95.94 209 TYR A CA 1
ATOM 1647 C C . TYR A 1 209 ? 16.322 -7.916 -15.224 1.00 95.94 209 TYR A C 1
ATOM 1649 O O . TYR A 1 209 ? 17.458 -8.335 -15.020 1.00 95.94 209 TYR A O 1
ATOM 1657 N N . LEU A 1 210 ? 16.070 -6.695 -15.695 1.00 94.88 210 LEU A N 1
ATOM 1658 C CA . LEU A 1 210 ? 17.132 -5.746 -16.022 1.00 94.88 210 LEU A CA 1
ATOM 1659 C C . LEU A 1 210 ? 17.117 -4.557 -15.064 1.00 94.88 210 LEU A C 1
ATOM 1661 O O . LEU A 1 210 ? 16.070 -3.947 -14.801 1.00 94.88 210 LEU A O 1
ATOM 1665 N N . SER A 1 211 ? 18.301 -4.192 -14.574 1.00 94.69 211 SER A N 1
ATOM 1666 C CA . SER A 1 211 ? 18.519 -2.932 -13.862 1.00 94.69 211 SER A CA 1
ATOM 1667 C C . SER A 1 211 ? 18.525 -1.756 -14.842 1.00 94.69 211 SER A C 1
ATOM 1669 O O . SER A 1 211 ? 18.663 -1.946 -16.051 1.00 94.69 211 SER A O 1
ATOM 1671 N N . ALA A 1 212 ? 18.371 -0.530 -14.336 1.00 93.75 212 ALA A N 1
ATOM 1672 C CA . ALA A 1 212 ? 18.362 0.660 -15.191 1.00 93.75 212 ALA A CA 1
ATOM 1673 C C . ALA A 1 212 ? 19.663 0.813 -16.006 1.00 93.75 212 ALA A C 1
ATOM 1675 O O . ALA A 1 212 ? 19.609 1.198 -17.164 1.00 93.75 212 ALA A O 1
ATOM 1676 N N . ASP A 1 213 ? 20.823 0.457 -15.440 1.00 90.62 213 ASP A N 1
ATOM 1677 C CA . ASP A 1 213 ? 22.101 0.554 -16.165 1.00 90.62 213 ASP A CA 1
ATOM 1678 C C . ASP A 1 213 ? 22.283 -0.538 -17.228 1.00 90.62 213 ASP A C 1
ATOM 1680 O O . ASP A 1 213 ? 23.024 -0.352 -18.194 1.00 90.62 213 ASP A O 1
ATOM 1684 N N . ASP A 1 214 ? 21.677 -1.708 -17.021 1.00 91.06 214 ASP A N 1
ATOM 1685 C CA . ASP A 1 214 ? 21.770 -2.804 -17.989 1.00 91.06 214 ASP A CA 1
ATOM 1686 C C . ASP A 1 214 ? 20.813 -2.556 -19.156 1.00 91.06 214 ASP A C 1
ATOM 1688 O O . ASP A 1 214 ? 21.167 -2.786 -20.307 1.00 91.06 214 ASP A O 1
ATOM 1692 N N . GLU A 1 215 ? 19.633 -2.008 -18.866 1.00 92.94 215 GLU A N 1
ATOM 1693 C CA . GLU A 1 215 ? 18.642 -1.592 -19.857 1.00 92.94 215 GLU A CA 1
ATOM 1694 C C . GLU A 1 215 ? 19.196 -0.591 -20.884 1.00 92.94 215 GLU A C 1
ATOM 1696 O O . GLU A 1 215 ? 18.907 -0.711 -22.072 1.00 92.94 215 GLU A O 1
ATOM 1701 N N . ASP A 1 216 ? 20.050 0.338 -20.455 1.00 91.38 216 ASP A N 1
ATOM 1702 C CA . ASP A 1 216 ? 20.650 1.391 -21.287 1.00 91.38 216 ASP A CA 1
ATOM 1703 C C . ASP A 1 216 ? 21.548 0.896 -22.435 1.00 91.38 216 ASP A C 1
ATOM 1705 O O . ASP A 1 216 ? 21.973 1.689 -23.290 1.00 91.38 216 ASP A O 1
ATOM 1709 N N . GLN A 1 217 ? 21.879 -0.396 -22.440 1.00 90.69 217 GLN A N 1
ATOM 1710 C CA . GLN A 1 217 ? 22.695 -1.050 -23.464 1.00 90.69 217 GLN A CA 1
ATOM 1711 C C . GLN A 1 217 ? 21.850 -1.704 -24.561 1.00 90.69 217 GLN A C 1
ATOM 1713 O O . GLN A 1 217 ? 22.390 -2.055 -25.610 1.00 90.69 217 GLN A O 1
ATOM 1718 N N . TYR A 1 218 ? 20.543 -1.863 -24.344 1.00 94.31 218 TYR A N 1
ATOM 1719 C CA . TYR A 1 218 ? 19.683 -2.678 -25.191 1.00 94.31 218 TYR A CA 1
ATOM 1720 C C . TYR A 1 218 ? 18.550 -1.875 -25.831 1.00 94.31 218 TYR A C 1
ATOM 1722 O O . TYR A 1 218 ? 18.051 -0.895 -25.284 1.00 94.31 218 TYR A O 1
ATOM 1730 N N . VAL A 1 219 ? 18.112 -2.337 -27.003 1.00 94.81 219 VAL A N 1
ATOM 1731 C CA . VAL A 1 219 ? 16.922 -1.822 -27.691 1.00 94.81 219 VAL A CA 1
ATOM 1732 C C . VAL A 1 219 ? 15.720 -2.686 -27.316 1.00 94.81 219 VAL A C 1
ATOM 1734 O O . VAL A 1 219 ? 15.750 -3.907 -27.517 1.00 94.81 219 VAL A O 1
ATOM 1737 N N . ILE A 1 220 ? 14.678 -2.055 -26.769 1.00 94.69 220 ILE A N 1
ATOM 1738 C CA . ILE A 1 220 ? 13.519 -2.740 -26.179 1.00 94.69 220 ILE A CA 1
ATOM 1739 C C . ILE A 1 220 ? 12.241 -2.429 -26.959 1.00 94.69 220 ILE A C 1
ATOM 1741 O O . ILE A 1 220 ? 11.890 -1.265 -27.151 1.00 94.69 220 ILE A O 1
ATOM 1745 N N . ALA A 1 221 ? 11.523 -3.465 -27.387 1.00 94.38 221 ALA A N 1
ATOM 1746 C CA . ALA A 1 221 ? 10.233 -3.354 -28.060 1.00 94.38 221 ALA A CA 1
ATOM 1747 C C . ALA A 1 221 ? 9.060 -3.201 -27.077 1.00 94.38 221 ALA A C 1
ATOM 1749 O O . ALA A 1 221 ? 9.065 -3.755 -25.976 1.00 94.38 221 ALA A O 1
ATOM 1750 N N . GLN A 1 222 ? 8.016 -2.498 -27.522 1.00 92.62 222 GLN A N 1
ATOM 1751 C CA . GLN A 1 222 ? 6.782 -2.291 -26.757 1.00 92.62 222 GLN A CA 1
ATOM 1752 C C . GLN A 1 222 ? 5.971 -3.585 -26.592 1.00 92.62 222 GLN A C 1
ATOM 1754 O O . GLN A 1 222 ? 5.935 -4.424 -27.493 1.00 92.62 222 GLN A O 1
ATOM 1759 N N . ALA A 1 223 ? 5.222 -3.699 -25.491 1.00 90.44 223 ALA A N 1
ATOM 1760 C CA . ALA A 1 223 ? 4.385 -4.874 -25.201 1.00 90.44 223 ALA A CA 1
ATOM 1761 C C . ALA A 1 223 ? 3.273 -5.111 -26.240 1.00 90.44 223 ALA A C 1
ATOM 1763 O O . ALA A 1 223 ? 2.834 -6.239 -26.439 1.00 90.44 223 ALA A O 1
ATOM 1764 N N . ASN A 1 224 ? 2.805 -4.045 -26.894 1.00 89.94 224 ASN A N 1
ATOM 1765 C CA . ASN A 1 224 ? 1.718 -4.070 -27.876 1.00 89.94 224 ASN A CA 1
ATOM 1766 C C . ASN A 1 224 ? 2.193 -4.358 -29.314 1.00 89.94 224 ASN A C 1
ATOM 1768 O O . ASN A 1 224 ? 1.386 -4.303 -30.247 1.00 89.94 224 ASN A O 1
ATOM 1772 N N . ALA A 1 225 ? 3.489 -4.619 -29.521 1.00 90.38 225 ALA A N 1
ATOM 1773 C CA . ALA A 1 225 ? 4.001 -4.969 -30.836 1.00 90.38 225 ALA A CA 1
ATOM 1774 C C . ALA A 1 225 ? 3.375 -6.303 -31.299 1.00 90.38 225 ALA A C 1
ATOM 1776 O O . ALA A 1 225 ? 3.425 -7.287 -30.560 1.00 90.38 225 ALA A O 1
ATOM 1777 N N . PRO A 1 226 ? 2.775 -6.361 -32.503 1.00 90.12 226 PRO A N 1
ATOM 1778 C CA . PRO A 1 226 ? 2.086 -7.559 -32.967 1.00 90.12 226 PRO A CA 1
ATOM 1779 C C . PRO A 1 226 ? 3.093 -8.680 -33.269 1.00 90.12 226 PRO A C 1
ATOM 1781 O O . PRO A 1 226 ? 3.998 -8.507 -34.093 1.00 90.12 226 PRO A O 1
ATOM 1784 N N . ILE A 1 227 ? 2.906 -9.825 -32.611 1.00 91.31 227 ILE A N 1
ATOM 1785 C CA . ILE A 1 227 ? 3.729 -11.035 -32.743 1.00 91.31 227 ILE A CA 1
ATOM 1786 C C . ILE A 1 227 ? 2.886 -12.216 -33.242 1.00 91.31 227 ILE A C 1
ATOM 1788 O O . ILE A 1 227 ? 1.682 -12.267 -32.991 1.00 91.31 227 ILE A O 1
ATOM 1792 N N . ASP A 1 228 ? 3.511 -13.162 -33.942 1.00 90.19 228 ASP A N 1
ATOM 1793 C CA . ASP A 1 228 ? 2.894 -14.446 -34.293 1.00 90.19 228 ASP A CA 1
ATOM 1794 C C . ASP A 1 228 ? 2.959 -15.454 -33.121 1.00 90.19 228 ASP A C 1
ATOM 1796 O O . ASP A 1 228 ? 3.656 -15.242 -32.125 1.00 90.19 228 ASP A O 1
ATOM 1800 N N . GLU A 1 229 ? 2.262 -16.591 -33.234 1.00 87.25 229 GLU A N 1
ATOM 1801 C CA . GLU A 1 229 ? 2.294 -17.665 -32.219 1.00 87.25 229 GLU A CA 1
ATOM 1802 C C . GLU A 1 229 ? 3.695 -18.267 -32.010 1.00 87.25 229 GLU A C 1
ATOM 1804 O O . GLU A 1 229 ? 3.979 -18.878 -30.979 1.00 87.25 229 GLU A O 1
ATOM 1809 N N . LYS A 1 230 ? 4.588 -18.104 -32.991 1.00 83.62 230 LYS A N 1
ATOM 1810 C CA . LYS A 1 230 ? 5.975 -18.565 -32.926 1.00 83.62 230 LYS A CA 1
ATOM 1811 C C . LYS A 1 230 ? 6.895 -17.516 -32.289 1.00 83.62 230 LYS A C 1
ATOM 1813 O O . LYS A 1 230 ? 8.048 -17.851 -32.035 1.00 83.62 230 LYS A O 1
ATOM 1818 N N . GLY A 1 231 ? 6.413 -16.308 -31.993 1.00 86.69 231 GLY A N 1
ATOM 1819 C CA . GLY A 1 231 ? 7.164 -15.198 -31.409 1.00 86.69 231 GLY A CA 1
ATOM 1820 C C . GLY A 1 231 ? 7.871 -14.280 -32.413 1.00 86.69 231 GLY A C 1
ATOM 1821 O O . GLY A 1 231 ? 8.685 -13.467 -31.991 1.00 86.69 231 GLY A O 1
ATOM 1822 N N . ASN A 1 232 ? 7.619 -14.379 -33.717 1.00 90.12 232 ASN A N 1
ATOM 1823 C CA . ASN A 1 232 ? 8.170 -13.451 -34.708 1.00 90.12 232 ASN A CA 1
ATOM 1824 C C . ASN A 1 232 ? 7.336 -12.168 -34.774 1.00 90.12 232 ASN A C 1
ATOM 1826 O O . ASN A 1 232 ? 6.109 -12.207 -34.666 1.00 90.12 232 ASN A O 1
ATOM 1830 N N . PHE A 1 233 ? 7.988 -11.033 -35.013 1.00 90.94 233 PHE A N 1
ATOM 1831 C CA . PHE A 1 233 ? 7.291 -9.771 -35.249 1.00 90.94 233 PHE A CA 1
ATOM 1832 C C . PHE A 1 233 ? 6.584 -9.781 -36.609 1.00 90.94 233 PHE A C 1
ATOM 1834 O O . PHE A 1 233 ? 7.181 -10.125 -37.625 1.00 90.94 233 PHE A O 1
ATOM 1841 N N . LEU A 1 234 ? 5.316 -9.362 -36.634 1.00 89.62 234 LEU A N 1
ATOM 1842 C CA . LEU A 1 234 ? 4.519 -9.298 -37.867 1.00 89.62 234 LEU A CA 1
ATOM 1843 C C . LEU A 1 234 ? 4.857 -8.085 -38.746 1.00 89.62 234 LEU A C 1
ATOM 1845 O O . LEU A 1 234 ? 4.478 -8.044 -39.913 1.00 89.62 234 LEU A O 1
ATOM 1849 N N . ARG A 1 235 ? 5.515 -7.070 -38.178 1.00 88.94 235 ARG A N 1
ATOM 1850 C CA . ARG A 1 235 ? 5.908 -5.846 -38.882 1.00 88.94 235 ARG A CA 1
ATOM 1851 C C . ARG A 1 235 ? 7.405 -5.858 -39.150 1.00 88.94 235 ARG A C 1
ATOM 1853 O O . ARG A 1 235 ? 8.180 -6.133 -38.239 1.00 88.94 235 ARG A O 1
ATOM 1860 N N . ASP A 1 236 ? 7.785 -5.424 -40.348 1.00 86.75 236 ASP A N 1
ATOM 1861 C CA . ASP A 1 236 ? 9.193 -5.268 -40.738 1.00 86.75 236 ASP A CA 1
ATOM 1862 C C . ASP A 1 236 ? 9.907 -4.174 -39.939 1.00 86.75 236 ASP A C 1
ATOM 1864 O O . ASP A 1 236 ? 11.119 -4.210 -39.788 1.00 86.75 236 ASP A O 1
ATOM 1868 N N . ARG A 1 237 ? 9.155 -3.206 -39.401 1.00 91.00 237 ARG A N 1
ATOM 1869 C CA . ARG A 1 237 ? 9.674 -2.120 -38.568 1.00 91.00 237 ARG A CA 1
ATOM 1870 C C . ARG A 1 237 ? 8.876 -2.004 -37.278 1.00 91.00 237 ARG A C 1
ATOM 1872 O O . ARG A 1 237 ? 7.651 -1.844 -37.306 1.00 91.00 237 ARG A O 1
ATOM 1879 N N . VAL A 1 238 ? 9.571 -2.050 -36.146 1.00 90.75 238 VAL A N 1
ATOM 1880 C CA . VAL A 1 238 ? 8.969 -2.079 -34.808 1.00 90.75 238 VAL A CA 1
ATOM 1881 C C . VAL A 1 238 ? 9.393 -0.841 -34.026 1.00 90.75 238 VAL A C 1
ATOM 1883 O O . VAL A 1 238 ? 10.570 -0.481 -33.969 1.00 90.75 238 VAL A O 1
ATOM 1886 N N . LYS A 1 239 ? 8.410 -0.172 -33.412 1.00 93.06 239 LYS A N 1
ATOM 1887 C CA . LYS A 1 239 ? 8.668 0.937 -32.490 1.00 93.06 239 LYS A CA 1
ATOM 1888 C C . LYS A 1 239 ? 9.346 0.389 -31.243 1.00 93.06 239 LYS A C 1
ATOM 1890 O O . LYS A 1 239 ? 8.794 -0.488 -30.578 1.00 93.06 239 LYS A O 1
ATOM 1895 N N . SER A 1 240 ? 10.517 0.925 -30.945 1.00 93.12 240 SER A N 1
ATOM 1896 C CA . SER A 1 240 ? 11.345 0.481 -29.836 1.00 93.12 240 SER A CA 1
ATOM 1897 C C . SER A 1 240 ? 11.817 1.675 -29.020 1.00 93.12 240 SER A C 1
ATOM 1899 O O . SER A 1 240 ? 11.648 2.830 -29.413 1.00 93.12 240 SER A O 1
ATOM 1901 N N . ARG A 1 241 ? 12.389 1.384 -27.860 1.00 93.62 241 ARG A N 1
ATOM 1902 C CA . ARG A 1 241 ? 12.999 2.353 -26.963 1.00 93.62 241 ARG A CA 1
ATOM 1903 C C . ARG A 1 241 ? 14.480 2.046 -26.829 1.00 93.62 241 ARG A C 1
ATOM 1905 O O . ARG A 1 241 ? 14.863 0.888 -26.662 1.00 93.62 241 ARG A O 1
ATOM 1912 N N . PHE A 1 242 ? 15.290 3.091 -26.892 1.00 93.06 242 PHE A N 1
ATOM 1913 C CA . PHE A 1 242 ? 16.710 3.042 -26.588 1.00 93.06 242 PHE A CA 1
ATOM 1914 C C . PHE A 1 242 ? 17.038 4.251 -25.717 1.00 93.06 242 PHE A C 1
ATOM 1916 O O . PHE A 1 242 ? 17.052 5.384 -26.198 1.00 93.06 242 PHE A O 1
ATOM 1923 N N . ARG A 1 243 ? 17.253 4.015 -24.418 1.00 89.88 243 ARG A N 1
ATOM 1924 C CA . ARG A 1 243 ? 17.406 5.074 -23.405 1.00 89.88 243 ARG A CA 1
ATOM 1925 C C . ARG A 1 243 ? 16.193 6.019 -23.399 1.00 89.88 243 ARG A C 1
ATOM 1927 O O . ARG A 1 243 ? 15.072 5.556 -23.175 1.00 89.88 243 ARG A O 1
ATOM 1934 N N . GLY A 1 244 ? 16.412 7.310 -23.650 1.00 87.81 244 GLY A N 1
ATOM 1935 C CA . GLY A 1 244 ? 15.371 8.331 -23.794 1.00 87.81 244 GLY A CA 1
ATOM 1936 C C . GLY A 1 244 ? 14.812 8.486 -25.215 1.00 87.81 244 GLY A C 1
ATOM 1937 O O . GLY A 1 244 ? 13.855 9.234 -25.393 1.00 87.81 244 GLY A O 1
ATOM 1938 N N . ASP A 1 245 ? 15.370 7.787 -26.209 1.00 91.25 245 ASP A N 1
ATOM 1939 C CA . ASP A 1 245 ? 14.941 7.881 -27.606 1.00 91.25 245 ASP A CA 1
ATOM 1940 C C . ASP A 1 245 ? 13.964 6.758 -27.989 1.00 91.25 245 ASP A C 1
ATOM 1942 O O . ASP A 1 245 ? 13.986 5.650 -27.440 1.00 91.25 245 ASP A O 1
ATOM 1946 N N . PHE A 1 246 ? 13.130 7.030 -28.998 1.00 93.19 246 PHE A N 1
ATOM 1947 C CA . PHE A 1 246 ? 12.109 6.104 -29.507 1.00 93.19 246 PHE A CA 1
ATOM 1948 C C . PHE A 1 246 ? 12.361 5.709 -30.974 1.00 93.19 246 PHE A C 1
ATOM 1950 O O . PHE A 1 246 ? 11.599 6.108 -31.866 1.00 93.19 246 PHE A O 1
ATOM 1957 N N . PRO A 1 247 ? 13.448 4.969 -31.270 1.00 94.00 247 PRO A N 1
ATOM 1958 C CA . PRO A 1 247 ? 13.779 4.585 -32.633 1.00 94.00 247 PRO A CA 1
ATOM 1959 C C . PRO A 1 247 ? 12.800 3.546 -33.200 1.00 94.00 247 PRO A C 1
ATOM 1961 O O . PRO A 1 247 ? 12.180 2.751 -32.491 1.00 94.00 247 PRO A O 1
ATOM 1964 N N . VAL A 1 248 ? 12.691 3.527 -34.528 1.00 94.00 248 VAL A N 1
ATOM 1965 C CA . VAL A 1 248 ? 11.942 2.508 -35.270 1.00 94.00 248 VAL A CA 1
ATOM 1966 C C . VAL A 1 248 ? 12.945 1.625 -36.000 1.00 94.00 248 VAL A C 1
ATOM 1968 O O . VAL A 1 248 ? 13.505 2.043 -37.017 1.00 94.00 248 VAL A O 1
ATOM 1971 N N . VAL A 1 249 ? 13.157 0.424 -35.474 1.00 93.38 249 VAL A N 1
ATOM 1972 C CA . VAL A 1 249 ? 14.228 -0.493 -35.890 1.00 93.38 249 VAL A CA 1
ATOM 1973 C C . VAL A 1 249 ? 13.672 -1.767 -36.516 1.00 93.38 249 VAL A C 1
ATOM 1975 O O . VAL A 1 249 ? 12.478 -2.068 -36.386 1.00 93.38 249 VAL A O 1
ATOM 1978 N N . ASP A 1 250 ? 14.543 -2.509 -37.191 1.00 93.06 250 ASP A N 1
ATOM 1979 C CA . ASP A 1 250 ? 14.219 -3.834 -37.709 1.00 93.06 250 ASP A CA 1
ATOM 1980 C C . ASP A 1 250 ? 14.167 -4.862 -36.560 1.00 93.06 250 ASP A C 1
ATOM 1982 O O . ASP A 1 250 ? 14.942 -4.760 -35.604 1.00 93.06 250 ASP A O 1
ATOM 1986 N N . PRO A 1 251 ? 13.320 -5.908 -36.647 1.00 90.81 251 PRO A N 1
ATOM 1987 C CA . PRO A 1 251 ? 13.205 -6.963 -35.638 1.00 90.81 251 PRO A CA 1
ATOM 1988 C C . PRO A 1 251 ? 14.525 -7.584 -35.171 1.00 90.81 251 PRO A C 1
ATOM 1990 O O . PRO A 1 251 ? 14.624 -8.035 -34.035 1.00 90.81 251 PRO A O 1
ATOM 1993 N N . LYS A 1 252 ? 15.544 -7.611 -36.037 1.00 90.88 252 LYS A N 1
ATOM 1994 C CA . LYS A 1 252 ? 16.863 -8.187 -35.735 1.00 90.88 252 LYS A CA 1
ATOM 1995 C C . LYS A 1 252 ? 17.702 -7.336 -34.780 1.00 90.88 252 LYS A C 1
ATOM 1997 O O . LYS A 1 252 ? 18.603 -7.873 -34.150 1.00 90.88 252 LYS A O 1
ATOM 2002 N N . GLU A 1 253 ? 17.423 -6.040 -34.678 1.00 91.12 253 GLU A N 1
ATOM 2003 C CA . GLU A 1 253 ? 18.135 -5.117 -33.783 1.00 91.12 253 GLU A CA 1
AT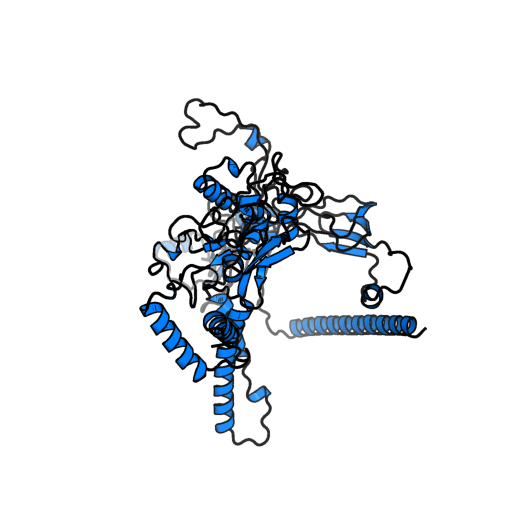OM 2004 C C . GLU A 1 253 ? 17.518 -5.081 -32.372 1.00 91.12 253 GLU A C 1
ATOM 2006 O O . GLU A 1 253 ? 18.072 -4.483 -31.448 1.00 91.12 253 GLU A O 1
ATOM 2011 N N . ILE A 1 254 ? 16.361 -5.723 -32.189 1.00 93.62 254 ILE A N 1
ATOM 2012 C CA . ILE A 1 254 ? 15.630 -5.770 -30.923 1.00 93.62 254 ILE A CA 1
ATOM 2013 C C . ILE A 1 254 ? 16.218 -6.871 -30.046 1.00 93.62 254 ILE A C 1
ATOM 2015 O O . ILE A 1 254 ? 16.322 -8.024 -30.458 1.00 93.62 254 ILE A O 1
ATOM 2019 N N . HIS A 1 255 ? 16.546 -6.515 -28.806 1.00 94.75 255 HIS A N 1
ATOM 2020 C CA . HIS A 1 255 ? 17.158 -7.430 -27.841 1.00 94.75 255 HIS A CA 1
ATOM 2021 C C . HIS A 1 255 ? 16.154 -7.919 -26.796 1.00 94.75 255 HIS A C 1
ATOM 2023 O O . HIS A 1 255 ? 16.230 -9.058 -26.336 1.00 94.75 255 HIS A O 1
ATOM 2029 N N . TYR A 1 256 ? 15.200 -7.063 -26.427 1.00 95.62 256 TYR A N 1
ATOM 2030 C CA . TYR A 1 256 ? 14.194 -7.356 -25.412 1.00 95.62 256 TYR A CA 1
ATOM 2031 C C . TYR A 1 256 ? 12.822 -6.814 -25.812 1.00 95.62 256 TYR A C 1
ATOM 2033 O O . TYR A 1 256 ? 12.704 -5.938 -26.665 1.00 95.62 256 TYR A O 1
ATOM 2041 N N . MET A 1 257 ? 11.776 -7.333 -25.179 1.00 94.50 257 MET A N 1
ATOM 2042 C CA . MET A 1 257 ? 10.399 -6.866 -25.312 1.00 94.50 257 MET A CA 1
ATOM 2043 C C . MET A 1 257 ? 9.750 -6.787 -23.932 1.00 94.50 257 MET A C 1
ATOM 2045 O O . MET A 1 257 ? 9.985 -7.638 -23.076 1.00 94.50 257 MET A O 1
ATOM 2049 N N . ASP A 1 258 ? 8.913 -5.782 -23.721 1.00 95.00 258 ASP A N 1
ATOM 2050 C CA . ASP A 1 258 ? 8.087 -5.651 -22.521 1.00 95.00 258 ASP A CA 1
ATOM 2051 C C . ASP A 1 258 ? 7.220 -6.902 -22.259 1.00 95.00 258 ASP A C 1
ATOM 2053 O O . ASP A 1 258 ? 6.751 -7.565 -23.189 1.00 95.00 258 ASP A O 1
ATOM 2057 N N . VAL A 1 259 ? 6.972 -7.230 -20.985 1.00 93.75 259 VAL A N 1
ATOM 2058 C CA . VAL A 1 259 ? 6.167 -8.412 -20.611 1.00 93.75 259 VAL A CA 1
ATOM 2059 C C . VAL A 1 259 ? 4.671 -8.124 -20.699 1.00 93.75 259 VAL A C 1
ATOM 2061 O O . VAL A 1 259 ? 3.898 -8.981 -21.126 1.00 93.75 259 VAL A O 1
ATOM 2064 N N . SER A 1 260 ? 4.249 -6.937 -20.264 1.00 92.06 260 SER A N 1
ATOM 2065 C CA . SER A 1 260 ? 2.838 -6.554 -20.191 1.00 92.06 260 SER A CA 1
ATOM 2066 C C . SER A 1 260 ? 2.681 -5.039 -20.314 1.00 92.06 260 SER A C 1
ATOM 2068 O O . SER A 1 260 ? 3.504 -4.316 -19.754 1.00 92.06 260 SER A O 1
ATOM 2070 N N . PRO A 1 261 ? 1.608 -4.528 -20.946 1.00 90.50 261 PRO A N 1
ATOM 2071 C CA . PRO A 1 261 ? 1.300 -3.095 -20.938 1.00 90.50 261 PRO A CA 1
ATOM 2072 C C . PRO A 1 261 ? 1.168 -2.511 -19.518 1.00 90.50 261 PRO A C 1
ATOM 2074 O O . PRO A 1 261 ? 1.604 -1.392 -19.261 1.00 90.50 261 PRO A O 1
ATOM 2077 N N . ASN A 1 262 ? 0.671 -3.305 -18.560 1.00 90.88 262 ASN A N 1
ATOM 2078 C CA . ASN A 1 262 ? 0.449 -2.875 -17.172 1.00 90.88 262 ASN A CA 1
ATOM 2079 C C . ASN A 1 262 ? 1.748 -2.745 -16.357 1.00 90.88 262 ASN A C 1
ATOM 2081 O O . ASN A 1 262 ? 1.716 -2.386 -15.179 1.00 90.88 262 ASN A O 1
ATOM 2085 N N . GLN A 1 263 ? 2.907 -3.043 -16.951 1.00 93.31 263 GLN A N 1
ATOM 2086 C CA . GLN A 1 263 ? 4.190 -2.949 -16.258 1.00 93.31 263 GLN A CA 1
ATOM 2087 C C . GLN A 1 263 ? 4.619 -1.516 -15.941 1.00 93.31 263 GLN A C 1
ATOM 2089 O O . GLN A 1 263 ? 5.428 -1.317 -15.040 1.00 93.31 263 GLN A O 1
ATOM 2094 N N . ILE A 1 264 ? 4.092 -0.533 -16.673 1.00 92.75 264 ILE A N 1
ATOM 2095 C CA . ILE A 1 264 ? 4.473 0.881 -16.557 1.00 92.75 264 ILE A CA 1
ATOM 2096 C C . ILE A 1 264 ? 3.812 1.530 -15.334 1.00 92.75 264 ILE A C 1
ATOM 2098 O O . ILE A 1 264 ? 4.347 2.471 -14.753 1.00 92.75 264 ILE A O 1
ATOM 2102 N N . VAL A 1 265 ? 2.652 1.016 -14.932 1.00 95.06 265 VAL A N 1
ATOM 2103 C CA . VAL A 1 265 ? 1.790 1.622 -13.919 1.00 95.06 265 VAL A CA 1
ATOM 2104 C C . VAL A 1 265 ? 1.895 0.900 -12.577 1.00 95.06 265 VAL A C 1
ATOM 2106 O O . VAL A 1 265 ? 2.353 -0.243 -12.481 1.00 95.06 265 VAL A O 1
ATOM 2109 N N . SER A 1 266 ? 1.504 1.596 -11.512 1.00 95.12 266 SER A N 1
ATOM 2110 C CA . SER A 1 266 ? 1.312 1.018 -10.183 1.00 95.12 266 SER A CA 1
ATOM 2111 C C . SER A 1 266 ? 0.003 0.243 -10.103 1.00 95.12 266 SER A C 1
ATOM 2113 O O . SER A 1 266 ? -0.841 0.313 -10.992 1.00 95.12 266 SER A O 1
ATOM 2115 N N . ALA A 1 267 ? -0.195 -0.461 -8.993 1.00 93.12 267 ALA A N 1
ATOM 2116 C CA . ALA A 1 267 ? -1.414 -1.221 -8.777 1.00 93.12 267 ALA A CA 1
ATOM 2117 C C . ALA A 1 267 ? -2.683 -0.357 -8.686 1.00 93.12 267 ALA A C 1
ATOM 2119 O O . ALA A 1 267 ? -3.721 -0.808 -9.143 1.00 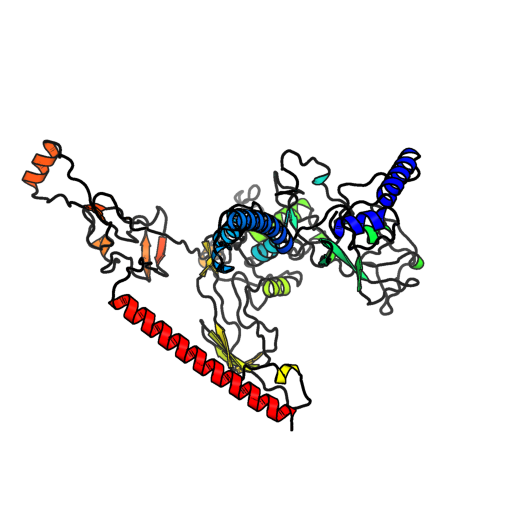93.12 267 ALA A O 1
ATOM 2120 N N . ALA A 1 268 ? -2.614 0.866 -8.141 1.00 94.50 268 ALA A N 1
ATOM 2121 C CA . ALA A 1 268 ? -3.774 1.763 -8.113 1.00 94.50 268 ALA A CA 1
ATOM 2122 C C . ALA A 1 268 ? -4.121 2.279 -9.514 1.00 94.50 268 ALA A C 1
ATOM 2124 O O . ALA A 1 268 ? -5.263 2.191 -9.943 1.00 94.50 268 ALA A O 1
ATOM 2125 N N . ALA A 1 269 ? -3.125 2.748 -10.271 1.00 94.88 269 ALA A N 1
ATOM 2126 C CA . ALA A 1 269 ? -3.356 3.191 -11.644 1.00 94.88 269 ALA A CA 1
ATOM 2127 C C . ALA A 1 269 ? -3.812 2.036 -12.559 1.00 94.88 269 ALA A C 1
ATOM 2129 O O . ALA A 1 269 ? -4.630 2.249 -13.445 1.00 94.88 269 ALA A O 1
ATOM 2130 N N . ALA A 1 270 ? -3.355 0.802 -12.311 1.00 94.81 270 ALA A N 1
ATOM 2131 C CA . ALA A 1 270 ? -3.799 -0.388 -13.040 1.00 94.81 270 ALA A CA 1
ATOM 2132 C C . ALA A 1 270 ? -5.270 -0.775 -12.789 1.00 94.81 270 ALA A C 1
ATOM 2134 O O . ALA A 1 270 ? -5.802 -1.583 -13.545 1.00 94.81 270 ALA A O 1
ATOM 2135 N N . LEU A 1 271 ? -5.921 -0.238 -11.750 1.00 95.12 271 LEU A N 1
ATOM 2136 C CA . LEU A 1 271 ? -7.349 -0.450 -11.474 1.00 95.12 271 LEU A CA 1
ATOM 2137 C C . LEU A 1 271 ? -8.255 0.537 -12.222 1.00 95.12 271 LEU A C 1
ATOM 2139 O O . LEU A 1 271 ? -9.471 0.405 -12.161 1.00 95.12 271 LEU A O 1
ATOM 2143 N N . ILE A 1 272 ? -7.697 1.546 -12.899 1.00 95.81 272 ILE A N 1
ATOM 2144 C CA . ILE A 1 272 ? -8.483 2.516 -13.668 1.00 95.81 272 ILE A CA 1
ATOM 2145 C C . ILE A 1 272 ? -8.780 1.912 -15.051 1.00 95.81 272 ILE A C 1
ATOM 2147 O O . ILE A 1 272 ? -7.843 1.716 -15.833 1.00 95.81 272 ILE A O 1
ATOM 2151 N N . PRO A 1 273 ? -10.047 1.599 -15.385 1.00 95.50 273 PRO A N 1
ATOM 2152 C CA . PRO A 1 273 ? -10.396 1.162 -16.730 1.00 95.50 273 PRO A CA 1
ATOM 2153 C C . PRO A 1 273 ? -10.257 2.326 -17.716 1.00 95.50 273 PRO A C 1
ATOM 2155 O O . PRO A 1 273 ? -10.504 3.475 -17.362 1.00 95.50 273 PRO A O 1
ATOM 2158 N N . PHE A 1 274 ? -9.895 2.023 -18.965 1.00 95.19 274 PHE A N 1
ATOM 2159 C CA . PHE A 1 274 ? -9.705 3.014 -20.035 1.00 95.19 274 PHE A CA 1
ATOM 2160 C C . PHE A 1 274 ? -8.670 4.106 -19.723 1.00 95.19 274 PHE A C 1
ATOM 2162 O O . PHE A 1 274 ? -8.765 5.208 -20.261 1.00 95.19 274 PHE A O 1
ATOM 2169 N N . LEU A 1 275 ? -7.657 3.789 -18.910 1.00 95.00 275 LEU A N 1
ATOM 2170 C CA . LEU A 1 275 ? -6.574 4.705 -18.539 1.00 95.00 275 LEU A CA 1
ATOM 2171 C C . LEU A 1 275 ? -5.908 5.377 -19.754 1.00 95.00 275 LEU A C 1
ATOM 2173 O O . LEU A 1 275 ? -5.451 6.510 -19.668 1.00 95.00 275 LEU A O 1
ATOM 2177 N N . GLU A 1 276 ? -5.858 4.697 -20.899 1.00 92.94 276 GLU A N 1
ATOM 2178 C CA . GLU A 1 276 ? -5.310 5.222 -22.149 1.00 92.94 276 GLU A CA 1
ATOM 2179 C C . GLU A 1 276 ? -6.115 6.379 -22.771 1.00 92.94 276 GLU A C 1
ATOM 2181 O O . GLU A 1 276 ? -5.600 7.063 -23.657 1.00 92.94 276 GLU A O 1
ATOM 2186 N N . HIS A 1 277 ? -7.352 6.605 -22.319 1.00 95.94 277 HIS A N 1
ATOM 2187 C CA . HIS A 1 277 ? -8.219 7.708 -22.746 1.00 95.94 277 HIS A CA 1
ATOM 2188 C C . HIS A 1 277 ? -8.240 8.875 -21.746 1.00 95.94 277 HIS A C 1
ATOM 2190 O O . HIS A 1 277 ? -8.797 9.929 -22.061 1.00 95.94 277 HIS A O 1
ATOM 2196 N N . ASP A 1 278 ? -7.625 8.707 -20.574 1.00 95.00 278 ASP A N 1
ATOM 2197 C CA . ASP A 1 278 ? -7.591 9.712 -19.518 1.00 95.00 278 ASP A CA 1
ATOM 2198 C C . ASP A 1 278 ? -6.328 10.576 -19.596 1.00 95.00 278 ASP A C 1
ATOM 2200 O O . ASP A 1 278 ? -5.222 10.110 -19.876 1.00 95.00 278 ASP A O 1
ATOM 2204 N N . ASP A 1 279 ? -6.476 11.866 -19.286 1.00 96.38 279 ASP A N 1
ATOM 2205 C CA . ASP A 1 279 ? -5.323 12.740 -19.073 1.00 96.38 279 ASP A CA 1
ATOM 2206 C C . ASP A 1 279 ? -4.531 12.298 -17.833 1.00 96.38 279 ASP A C 1
ATOM 2208 O O . ASP A 1 279 ? -5.105 11.953 -16.795 1.00 96.38 279 ASP A O 1
ATOM 2212 N N . ALA A 1 280 ? -3.201 12.390 -17.898 1.00 93.25 280 ALA A N 1
ATOM 2213 C CA . ALA A 1 280 ? -2.320 11.930 -16.828 1.00 93.25 280 ALA A CA 1
ATOM 2214 C C . ALA A 1 280 ? -2.604 12.609 -15.474 1.00 93.25 280 ALA A C 1
ATOM 2216 O O . ALA A 1 280 ? -2.516 11.955 -14.434 1.00 93.25 280 ALA A O 1
ATOM 2217 N N . ASN A 1 281 ? -3.002 13.889 -15.459 1.00 92.88 281 ASN A N 1
ATOM 2218 C CA . ASN A 1 281 ? -3.330 14.579 -14.208 1.00 92.88 281 ASN A CA 1
ATOM 2219 C C . ASN A 1 281 ? -4.637 14.054 -13.598 1.00 92.88 281 ASN A C 1
ATOM 2221 O O . ASN A 1 281 ? -4.768 13.968 -12.377 1.00 92.88 281 ASN A O 1
ATOM 2225 N N . ARG A 1 282 ? -5.610 13.680 -14.439 1.00 95.06 282 ARG A N 1
ATOM 2226 C CA . ARG A 1 282 ? -6.884 13.092 -13.997 1.00 95.06 282 ARG A CA 1
ATOM 2227 C C . ARG A 1 282 ? -6.672 11.671 -13.488 1.00 95.06 282 ARG A C 1
ATOM 2229 O O . ARG A 1 282 ? -7.200 11.334 -12.433 1.00 95.06 282 ARG A O 1
ATOM 2236 N N . ALA A 1 283 ? -5.821 10.897 -14.157 1.00 95.56 283 ALA A N 1
ATOM 2237 C CA . ALA A 1 283 ? -5.405 9.580 -13.689 1.00 95.56 283 ALA A CA 1
ATOM 2238 C C . ALA A 1 283 ? -4.657 9.645 -12.343 1.00 95.56 283 ALA A C 1
ATOM 2240 O O . ALA A 1 283 ? -4.900 8.822 -11.458 1.00 95.56 283 ALA A O 1
ATOM 2241 N N . LEU A 1 284 ? -3.795 10.653 -12.150 1.00 95.00 284 LEU A N 1
ATOM 2242 C CA . LEU A 1 284 ? -3.109 10.904 -10.879 1.00 95.00 284 LEU A CA 1
ATOM 2243 C C . LEU A 1 284 ? -4.121 11.146 -9.756 1.00 95.00 284 LEU A C 1
ATOM 2245 O O . LEU A 1 284 ? -4.087 10.440 -8.744 1.00 95.00 284 LEU A O 1
ATOM 2249 N N . MET A 1 285 ? -5.063 12.071 -9.963 1.00 95.00 285 MET A N 1
ATOM 2250 C CA . MET A 1 285 ? -6.134 12.344 -9.000 1.00 95.00 285 MET A CA 1
ATOM 2251 C C . MET A 1 285 ? -6.973 11.092 -8.729 1.00 95.00 285 MET A C 1
ATOM 2253 O O . MET A 1 285 ? -7.175 10.739 -7.570 1.00 95.00 285 MET A O 1
ATOM 2257 N N . GLY A 1 286 ? -7.383 10.363 -9.771 1.00 95.12 286 GLY A N 1
ATOM 2258 C CA . GLY A 1 286 ? -8.154 9.125 -9.648 1.00 95.12 286 GLY A CA 1
ATOM 2259 C C . GLY A 1 286 ? -7.444 8.075 -8.794 1.00 95.12 286 GLY A C 1
ATOM 2260 O O . GLY A 1 286 ? -8.024 7.557 -7.840 1.00 95.12 286 GLY A O 1
ATOM 2261 N N . SER A 1 287 ? -6.157 7.827 -9.055 1.00 94.06 287 SER A N 1
ATOM 2262 C CA . SER A 1 287 ? -5.356 6.868 -8.280 1.00 94.06 287 SER A CA 1
ATOM 2263 C C . SER A 1 287 ? -5.199 7.273 -6.806 1.00 94.06 287 SER A C 1
ATOM 2265 O O . SER A 1 287 ? -5.193 6.421 -5.915 1.00 94.06 287 SER A O 1
ATOM 2267 N N . ASN A 1 288 ? -5.124 8.577 -6.519 1.00 94.31 288 ASN A N 1
ATOM 2268 C CA . ASN A 1 288 ? -5.049 9.103 -5.158 1.00 94.31 288 ASN A CA 1
ATOM 2269 C C . ASN A 1 288 ? -6.403 9.046 -4.435 1.00 94.31 288 ASN A C 1
ATOM 2271 O O . ASN A 1 288 ? -6.444 8.676 -3.260 1.00 94.31 288 ASN A O 1
ATOM 2275 N N . MET A 1 289 ? -7.498 9.368 -5.126 1.00 95.50 289 MET A N 1
ATOM 2276 C CA . MET A 1 289 ? -8.859 9.353 -4.584 1.00 95.50 289 MET A CA 1
ATOM 2277 C C . MET A 1 289 ? -9.335 7.931 -4.270 1.00 95.50 289 MET A C 1
ATOM 2279 O O . MET A 1 289 ? -9.962 7.717 -3.236 1.00 95.50 289 MET A O 1
ATOM 2283 N N . GLN A 1 290 ? -8.959 6.931 -5.077 1.00 94.75 290 GLN A N 1
ATOM 2284 C CA . GLN A 1 290 ? -9.263 5.521 -4.791 1.00 94.75 290 GLN A CA 1
ATOM 2285 C C . GLN A 1 290 ? -8.736 5.062 -3.421 1.00 94.75 290 GLN A C 1
ATOM 2287 O O . GLN A 1 290 ? -9.384 4.275 -2.733 1.00 94.75 290 GLN A O 1
ATOM 2292 N N . ARG A 1 291 ? -7.585 5.582 -2.972 1.00 93.44 291 ARG A N 1
ATOM 2293 C CA . ARG A 1 291 ? -7.014 5.253 -1.650 1.00 93.44 291 ARG A CA 1
ATOM 2294 C C . ARG A 1 291 ? -7.809 5.848 -0.485 1.00 93.44 291 ARG A C 1
ATOM 2296 O O . ARG A 1 291 ? -7.662 5.394 0.640 1.00 93.44 291 ARG A O 1
ATOM 2303 N N . GLN A 1 292 ? -8.651 6.841 -0.750 1.00 94.19 292 GLN A N 1
ATOM 2304 C CA . GLN A 1 292 ? -9.464 7.527 0.256 1.00 94.19 292 GLN A CA 1
ATOM 2305 C C . GLN A 1 292 ? -10.898 6.983 0.323 1.00 94.19 292 GLN A C 1
ATOM 2307 O O . GLN A 1 292 ? -11.672 7.406 1.178 1.00 94.19 292 GLN A O 1
ATOM 2312 N N . ALA A 1 293 ? -11.264 6.048 -0.560 1.00 95.00 293 ALA A N 1
ATOM 2313 C CA . ALA A 1 293 ? -12.589 5.442 -0.567 1.00 95.00 293 ALA A CA 1
ATOM 2314 C C . ALA A 1 293 ? -12.824 4.636 0.721 1.00 95.00 293 ALA A C 1
ATOM 2316 O O . ALA A 1 293 ? -12.108 3.672 1.000 1.00 95.00 293 ALA A O 1
ATOM 2317 N N . VAL A 1 294 ? -13.824 5.033 1.507 1.00 95.06 294 VAL A N 1
ATOM 2318 C CA . VAL A 1 294 ? -14.182 4.358 2.759 1.00 95.06 294 VAL A CA 1
ATOM 2319 C C . VAL A 1 294 ? -15.018 3.105 2.452 1.00 95.06 294 VAL A C 1
ATOM 2321 O O . VAL A 1 294 ? -15.940 3.182 1.639 1.00 95.06 294 VAL A O 1
ATOM 2324 N N . PRO A 1 295 ? -14.749 1.957 3.104 1.00 92.56 295 PRO A N 1
ATOM 2325 C CA . PRO A 1 295 ? -15.542 0.747 2.942 1.00 92.56 295 PRO A CA 1
ATOM 2326 C C . PRO A 1 295 ? -17.019 0.967 3.289 1.00 92.56 295 PRO A C 1
ATOM 2328 O O . PRO A 1 295 ? -17.361 1.451 4.372 1.00 92.56 295 PRO A O 1
ATOM 2331 N N . LEU A 1 296 ? -17.894 0.565 2.370 1.00 93.38 296 LEU A N 1
ATOM 2332 C CA . LEU A 1 296 ? -19.344 0.663 2.520 1.00 93.38 296 LEU A CA 1
ATOM 2333 C C . LEU A 1 296 ? -19.907 -0.525 3.314 1.00 93.38 296 LEU A C 1
ATOM 2335 O O . LEU A 1 296 ? -19.308 -1.599 3.387 1.00 93.38 296 LEU A O 1
ATOM 2339 N N . LEU A 1 297 ? -21.109 -0.361 3.872 1.00 91.06 297 LEU A N 1
ATOM 2340 C CA . LEU A 1 297 ? -21.853 -1.436 4.535 1.00 91.06 297 LEU A CA 1
ATOM 2341 C C . LEU A 1 297 ? -22.155 -2.597 3.572 1.00 91.06 297 LEU A C 1
ATOM 2343 O O . LEU A 1 297 ? -22.136 -3.772 3.968 1.00 91.06 297 LEU A O 1
ATOM 2347 N N . ARG A 1 298 ? -22.458 -2.257 2.316 1.00 89.25 298 ARG A N 1
ATOM 2348 C CA . ARG A 1 298 ? -22.691 -3.181 1.205 1.00 89.25 298 ARG A CA 1
ATOM 2349 C C . ARG A 1 298 ? -21.846 -2.735 0.020 1.00 89.25 298 ARG A C 1
ATOM 2351 O O . ARG A 1 298 ? -22.089 -1.676 -0.550 1.00 89.25 298 ARG A O 1
ATOM 2358 N N . THR A 1 299 ? -20.854 -3.546 -0.297 1.00 89.56 299 THR A N 1
ATOM 2359 C CA . THR A 1 299 ? -19.959 -3.395 -1.440 1.00 89.56 299 THR A CA 1
ATOM 2360 C C . THR A 1 299 ? -20.533 -4.140 -2.641 1.00 89.56 299 THR A C 1
ATOM 2362 O O . THR A 1 299 ? -21.394 -5.002 -2.473 1.00 89.56 299 THR A O 1
ATOM 2365 N N . ASP A 1 300 ? -20.110 -3.754 -3.839 1.00 92.38 300 ASP A N 1
ATOM 2366 C CA . ASP A 1 300 ? -20.537 -4.364 -5.100 1.00 92.38 300 ASP A CA 1
ATOM 2367 C C . ASP A 1 300 ? -19.334 -4.388 -6.042 1.00 92.38 300 ASP A C 1
ATOM 2369 O O . ASP A 1 300 ? -18.669 -3.355 -6.206 1.00 92.38 300 ASP A O 1
ATOM 2373 N N . SER A 1 301 ? -19.033 -5.548 -6.624 1.00 93.69 301 SER A N 1
ATOM 2374 C CA . SER A 1 301 ? -17.949 -5.677 -7.601 1.00 93.69 301 SER A CA 1
ATOM 2375 C C . SER A 1 301 ? -18.108 -4.672 -8.750 1.00 93.69 301 SER A C 1
ATOM 2377 O O . SER A 1 301 ? -19.222 -4.453 -9.239 1.00 93.69 301 SER A O 1
ATOM 2379 N N . PRO A 1 302 ? -17.020 -4.035 -9.218 1.00 94.81 302 PRO A N 1
ATOM 2380 C CA . PRO A 1 302 ? -17.106 -3.079 -10.315 1.00 94.81 302 PRO A CA 1
ATOM 2381 C C . PRO A 1 302 ? -17.598 -3.766 -11.595 1.00 94.81 302 PRO A C 1
ATOM 2383 O O . PRO A 1 302 ? -17.008 -4.738 -12.057 1.00 94.81 302 PRO A O 1
ATOM 2386 N N . LEU A 1 303 ? -18.654 -3.228 -12.218 1.00 94.69 303 LEU A N 1
ATOM 2387 C CA . LEU A 1 303 ? -19.169 -3.771 -13.488 1.00 94.69 303 LEU A CA 1
ATOM 2388 C C . LEU A 1 303 ? -18.163 -3.621 -14.640 1.00 94.69 303 LEU A C 1
ATOM 2390 O O . LEU A 1 303 ? -18.207 -4.373 -15.612 1.00 94.69 303 LEU A O 1
ATOM 2394 N N . VAL A 1 304 ? -17.279 -2.628 -14.540 1.00 95.94 304 VAL A N 1
ATOM 2395 C CA . VAL A 1 304 ? -16.191 -2.368 -15.482 1.00 95.94 304 VAL A CA 1
ATOM 2396 C C . VAL A 1 304 ? -14.887 -2.360 -14.689 1.00 95.94 304 VAL A C 1
ATOM 2398 O O . VAL A 1 304 ? -14.575 -1.369 -14.032 1.00 95.94 304 VAL A O 1
ATOM 2401 N N . GLY A 1 305 ? -14.155 -3.471 -14.742 1.00 93.81 305 GLY A N 1
ATOM 2402 C CA . GLY A 1 305 ? -12.864 -3.653 -14.072 1.00 93.81 305 GLY A CA 1
ATOM 2403 C C . GLY A 1 305 ? -11.727 -3.970 -15.044 1.00 93.81 305 GLY A C 1
ATOM 2404 O O . GLY A 1 305 ? -11.939 -4.105 -16.253 1.00 93.81 305 GLY A O 1
ATOM 2405 N N . THR A 1 306 ? -10.509 -4.102 -14.516 1.00 93.12 306 THR A N 1
ATOM 2406 C CA . THR A 1 306 ? -9.294 -4.407 -15.301 1.00 93.12 306 THR A CA 1
ATOM 2407 C C . THR A 1 306 ? -8.770 -5.833 -15.104 1.00 93.12 306 THR A C 1
ATOM 2409 O O . THR A 1 306 ? -7.863 -6.263 -15.821 1.00 93.12 306 THR A O 1
ATOM 2412 N N . GLY A 1 307 ? -9.330 -6.580 -14.148 1.00 92.00 307 GLY A N 1
ATOM 2413 C CA . GLY A 1 307 ? -8.863 -7.898 -13.708 1.00 92.00 307 GLY A CA 1
ATOM 2414 C C . GLY A 1 307 ? -7.744 -7.832 -12.660 1.00 92.00 307 GLY A C 1
ATOM 2415 O O . GLY A 1 307 ? -7.214 -8.866 -12.249 1.00 92.00 307 GLY A O 1
ATOM 2416 N N . MET A 1 308 ? -7.351 -6.632 -12.223 1.00 93.75 308 MET A N 1
ATOM 2417 C CA . MET A 1 308 ? -6.365 -6.435 -11.155 1.00 93.75 308 MET A CA 1
ATOM 2418 C C . MET A 1 308 ? -7.010 -6.480 -9.756 1.00 93.75 308 MET A C 1
ATOM 2420 O O . MET A 1 308 ? -6.315 -6.658 -8.753 1.00 93.75 308 MET A O 1
ATOM 2424 N N . GLU A 1 309 ? -8.336 -6.370 -9.688 1.00 94.69 309 GLU A N 1
ATOM 2425 C CA . GLU A 1 309 ? -9.164 -6.333 -8.485 1.00 94.69 309 GLU A CA 1
ATOM 2426 C C . GLU A 1 309 ? -8.960 -7.582 -7.619 1.00 94.69 309 GLU A C 1
ATOM 2428 O O . GLU A 1 309 ? -8.619 -7.459 -6.440 1.00 94.69 309 GLU A O 1
ATOM 2433 N N . GLU A 1 310 ? -9.080 -8.777 -8.212 1.00 92.81 310 GLU A N 1
ATOM 2434 C CA . GLU A 1 310 ? -8.859 -10.064 -7.530 1.00 92.81 310 GLU A CA 1
ATOM 2435 C C . GLU A 1 310 ? -7.455 -10.121 -6.913 1.00 92.81 310 GLU A C 1
ATOM 2437 O O . GLU A 1 310 ? -7.258 -10.501 -5.756 1.00 92.81 310 GLU A O 1
ATOM 2442 N N . LYS A 1 311 ? -6.448 -9.681 -7.676 1.00 92.19 311 LYS A N 1
ATOM 2443 C CA . LYS A 1 311 ? -5.049 -9.748 -7.254 1.00 92.19 311 LYS A CA 1
ATOM 2444 C C . LYS A 1 311 ? -4.751 -8.799 -6.097 1.00 92.19 311 LYS A C 1
ATOM 2446 O O . LYS A 1 311 ? -4.085 -9.201 -5.147 1.00 92.19 311 LYS A O 1
ATOM 2451 N N . VAL A 1 312 ? -5.260 -7.567 -6.145 1.00 92.88 312 VAL A N 1
ATOM 2452 C CA . VAL A 1 312 ? -5.086 -6.584 -5.062 1.00 92.88 312 VAL A CA 1
ATOM 2453 C C . VAL A 1 312 ? -5.823 -7.028 -3.799 1.00 92.88 312 VAL A C 1
ATOM 2455 O O . VAL A 1 312 ? -5.255 -6.967 -2.705 1.00 92.88 312 VAL A O 1
ATOM 2458 N N . ALA A 1 313 ? -7.054 -7.528 -3.925 1.00 92.19 313 ALA A N 1
ATOM 2459 C CA . ALA A 1 313 ? -7.815 -8.044 -2.789 1.00 92.19 313 ALA A CA 1
ATOM 2460 C C . ALA A 1 313 ? -7.103 -9.240 -2.128 1.00 92.19 313 ALA A C 1
ATOM 2462 O O . ALA A 1 313 ? -7.008 -9.323 -0.900 1.00 92.19 313 ALA A O 1
ATOM 2463 N N . ARG A 1 314 ? -6.528 -10.137 -2.935 1.00 90.94 314 ARG A N 1
ATOM 2464 C CA . ARG A 1 314 ? -5.787 -11.310 -2.460 1.00 90.94 314 ARG A CA 1
ATOM 2465 C C . ARG A 1 314 ? -4.457 -10.945 -1.795 1.00 90.94 314 ARG A C 1
ATOM 2467 O O . ARG A 1 314 ? -4.177 -11.404 -0.687 1.00 90.94 314 ARG A O 1
ATOM 2474 N N . ASP A 1 315 ? -3.648 -10.112 -2.446 1.00 91.69 315 ASP A N 1
ATOM 2475 C CA . ASP A 1 315 ? -2.302 -9.754 -1.977 1.00 91.69 315 ASP A CA 1
ATOM 2476 C C . ASP A 1 315 ? -2.336 -8.799 -0.769 1.00 91.69 315 ASP A C 1
ATOM 2478 O O . ASP A 1 315 ? -1.426 -8.824 0.067 1.00 91.69 315 ASP A O 1
ATOM 2482 N N . SER A 1 316 ? -3.400 -8.000 -0.621 1.00 89.62 316 SER A N 1
ATOM 2483 C CA . SER A 1 316 ? -3.629 -7.164 0.570 1.00 89.62 316 SER A CA 1
ATOM 2484 C C . SER A 1 316 ? -3.980 -7.972 1.824 1.00 89.62 316 SER A C 1
ATOM 2486 O O . SER A 1 316 ? -3.839 -7.452 2.929 1.00 89.62 316 SER A O 1
ATOM 2488 N N . ARG A 1 317 ? -4.379 -9.247 1.678 1.00 88.75 317 ARG A N 1
ATOM 2489 C CA . ARG A 1 317 ? -4.866 -10.121 2.764 1.00 88.75 317 ARG A CA 1
ATOM 2490 C C . ARG A 1 317 ? -6.083 -9.566 3.514 1.00 88.75 317 ARG A C 1
ATOM 2492 O O . ARG A 1 317 ? -6.304 -9.918 4.671 1.00 88.75 317 ARG A O 1
ATOM 2499 N N . ALA A 1 318 ? -6.888 -8.730 2.859 1.00 87.31 318 ALA A N 1
ATOM 2500 C CA . ALA A 1 318 ? -8.179 -8.315 3.403 1.00 87.31 318 ALA A CA 1
ATOM 2501 C C . ALA A 1 318 ? -9.142 -9.513 3.530 1.00 87.31 318 ALA A C 1
ATOM 2503 O O . ALA A 1 318 ? -9.912 -9.609 4.490 1.00 87.31 318 ALA A O 1
ATOM 2504 N N . MET A 1 319 ? -9.044 -10.449 2.584 1.00 91.00 319 MET A N 1
ATOM 2505 C CA . MET A 1 319 ? -9.852 -11.664 2.499 1.00 91.00 319 MET A CA 1
ATOM 2506 C C . MET A 1 319 ? -9.159 -12.862 3.151 1.00 91.00 319 MET A C 1
ATOM 2508 O O . MET A 1 319 ? -7.928 -12.934 3.214 1.00 91.00 319 MET A O 1
ATOM 2512 N N . ILE A 1 320 ? -9.951 -13.842 3.589 1.00 91.00 320 ILE A N 1
ATOM 2513 C CA . ILE A 1 320 ? -9.424 -15.130 4.050 1.00 91.00 320 ILE A CA 1
ATOM 2514 C C . ILE A 1 320 ? -9.346 -16.087 2.868 1.00 91.00 320 ILE A C 1
ATOM 2516 O O . ILE A 1 320 ? -10.346 -16.345 2.202 1.00 91.00 320 ILE A O 1
ATOM 2520 N N . ILE A 1 321 ? -8.161 -16.649 2.652 1.00 91.56 321 ILE A N 1
ATOM 2521 C CA . ILE A 1 321 ? -7.870 -17.605 1.584 1.00 91.56 321 ILE A CA 1
ATOM 2522 C C . ILE A 1 321 ? -7.675 -18.989 2.204 1.00 91.56 321 ILE A C 1
ATOM 2524 O O . ILE A 1 321 ? -7.149 -19.109 3.310 1.00 91.56 321 ILE A O 1
ATOM 2528 N N . SER A 1 322 ? -8.079 -20.040 1.494 1.00 90.25 322 SER A N 1
ATOM 2529 C CA . SER A 1 322 ? -7.825 -21.411 1.924 1.00 90.25 322 SER A CA 1
ATOM 2530 C C . SER A 1 322 ? -6.371 -21.821 1.679 1.00 90.25 322 SER A C 1
ATOM 2532 O O . SER A 1 322 ? -5.861 -21.728 0.561 1.00 90.25 322 SER A O 1
ATOM 2534 N N . ASP A 1 323 ? -5.706 -22.340 2.707 1.00 85.94 323 ASP A N 1
ATOM 2535 C CA . ASP A 1 323 ? -4.339 -22.875 2.614 1.00 85.94 323 ASP A CA 1
ATOM 2536 C C . ASP A 1 323 ? -4.309 -24.328 2.128 1.00 85.94 323 ASP A C 1
ATOM 2538 O O . ASP A 1 323 ? -3.254 -24.840 1.736 1.00 85.94 323 ASP A O 1
ATOM 2542 N N . VAL A 1 324 ? -5.462 -25.000 2.160 1.00 84.56 324 VAL A N 1
ATOM 2543 C CA . VAL A 1 324 ? -5.601 -26.444 1.970 1.00 84.56 324 VAL A CA 1
ATOM 2544 C C . VAL A 1 324 ? -6.688 -26.768 0.955 1.00 84.56 324 VAL A C 1
ATOM 2546 O O . VAL A 1 324 ? -7.677 -26.058 0.822 1.00 84.56 324 VAL A O 1
ATOM 2549 N N . ASN A 1 325 ? -6.524 -27.890 0.258 1.00 88.12 325 ASN A N 1
ATOM 2550 C CA . ASN A 1 325 ? -7.626 -28.480 -0.494 1.00 88.12 325 ASN A CA 1
ATOM 2551 C C . ASN A 1 325 ? -8.535 -29.215 0.492 1.00 88.12 325 ASN A C 1
ATOM 2553 O O . ASN A 1 325 ? -8.050 -29.979 1.333 1.00 88.12 325 ASN A O 1
ATOM 2557 N N . GLY A 1 326 ? -9.842 -29.005 0.409 1.00 88.06 326 GLY A N 1
ATOM 2558 C CA . GLY A 1 326 ? -10.745 -29.583 1.387 1.00 88.06 326 GLY A CA 1
ATOM 2559 C C . GLY A 1 326 ? -12.216 -29.354 1.111 1.00 88.06 326 GLY A C 1
ATOM 2560 O O . GLY A 1 326 ? -12.610 -28.777 0.103 1.00 88.06 326 GLY A O 1
ATOM 2561 N N . THR A 1 327 ? -13.045 -29.832 2.031 1.00 90.56 327 THR A N 1
ATOM 2562 C CA . THR A 1 327 ? -14.490 -29.584 2.029 1.00 90.56 327 THR A CA 1
ATOM 2563 C C . THR A 1 327 ? -14.860 -28.775 3.262 1.00 90.56 327 THR A C 1
ATOM 2565 O O . THR A 1 327 ? -14.453 -29.109 4.376 1.00 90.56 327 THR A O 1
ATOM 2568 N N . VAL A 1 328 ? -15.631 -27.709 3.077 1.00 92.38 328 VAL A N 1
ATOM 2569 C CA . VAL A 1 328 ? -16.101 -26.851 4.168 1.00 92.38 328 VAL A CA 1
ATOM 2570 C C . VAL A 1 328 ? -17.098 -27.628 5.028 1.00 92.38 328 VAL A C 1
ATOM 2572 O O . VAL A 1 328 ? -18.119 -28.092 4.528 1.00 92.38 328 VAL A O 1
ATOM 2575 N N . THR A 1 329 ? -16.823 -27.782 6.322 1.00 91.00 329 THR A N 1
ATOM 2576 C CA . THR A 1 329 ? -17.686 -28.548 7.239 1.00 91.00 329 THR A CA 1
ATOM 2577 C C . THR A 1 329 ? -18.557 -27.668 8.112 1.00 91.00 329 THR A C 1
ATOM 2579 O O . THR A 1 329 ? -19.689 -28.038 8.413 1.00 91.00 329 THR A O 1
ATOM 2582 N N . LYS A 1 330 ? -18.055 -26.497 8.506 1.00 91.00 330 LYS A N 1
ATOM 2583 C CA . LYS A 1 330 ? -18.786 -25.545 9.341 1.00 91.00 330 LYS A CA 1
ATOM 2584 C C . LYS A 1 330 ? -18.529 -24.132 8.844 1.00 91.00 330 LYS A C 1
ATOM 2586 O O . LYS A 1 330 ? -17.379 -23.735 8.685 1.00 91.00 330 LYS A O 1
ATOM 2591 N N . VAL A 1 331 ? -19.604 -23.376 8.645 1.00 93.06 331 VAL A N 1
ATOM 2592 C CA . VAL A 1 331 ? -19.552 -21.946 8.328 1.00 93.06 331 VAL A CA 1
ATOM 2593 C C . VAL A 1 331 ? -20.358 -21.208 9.379 1.00 93.06 331 VAL A C 1
ATOM 2595 O O . VAL A 1 331 ? -21.538 -21.486 9.580 1.00 93.06 331 VAL A O 1
ATOM 2598 N N . THR A 1 332 ? -19.711 -20.278 10.067 1.00 92.44 332 THR A N 1
ATOM 2599 C CA . THR A 1 332 ? -20.357 -19.332 10.976 1.00 92.44 332 THR A CA 1
ATOM 2600 C C . THR A 1 332 ? -19.857 -17.926 10.673 1.00 92.44 332 THR A C 1
ATOM 2602 O O . THR A 1 332 ? -18.869 -17.749 9.965 1.00 92.44 332 THR A O 1
ATOM 2605 N N . ALA A 1 333 ? -20.505 -16.909 11.242 1.00 90.00 333 ALA A N 1
ATOM 2606 C CA . ALA A 1 333 ? -20.059 -15.528 11.078 1.00 90.00 333 ALA A CA 1
ATOM 2607 C C . ALA A 1 333 ? -18.663 -15.255 11.676 1.00 90.00 333 ALA A C 1
ATOM 2609 O O . ALA A 1 333 ? -18.052 -14.265 11.285 1.00 90.00 333 ALA A O 1
ATOM 2610 N N . ASN A 1 334 ? -18.179 -16.104 12.592 1.00 91.12 334 ASN A N 1
ATOM 2611 C CA . ASN A 1 334 ? -16.932 -15.903 13.343 1.00 91.12 334 ASN A CA 1
ATOM 2612 C C . ASN A 1 334 ? -15.825 -16.892 12.955 1.00 91.12 334 ASN A C 1
ATOM 2614 O O . ASN A 1 334 ? -14.647 -16.586 13.109 1.00 91.12 334 ASN A O 1
ATOM 2618 N N . GLU A 1 335 ? -16.182 -18.082 12.477 1.00 93.06 335 GLU A N 1
ATOM 2619 C CA . GLU A 1 335 ? -15.223 -19.110 12.078 1.00 93.06 335 GLU A CA 1
ATOM 2620 C C . GLU A 1 335 ? -15.707 -19.937 10.881 1.00 93.06 335 GLU A C 1
ATOM 2622 O O . GLU A 1 335 ? -16.901 -20.231 10.745 1.00 93.06 335 GLU A O 1
ATOM 2627 N N . ILE A 1 336 ? -14.750 -20.352 10.052 1.00 91.56 336 ILE A N 1
ATOM 2628 C CA . ILE A 1 336 ? -14.925 -21.294 8.943 1.00 91.56 336 ILE A CA 1
ATOM 2629 C C . ILE A 1 336 ? -14.021 -22.493 9.209 1.00 91.56 336 ILE A C 1
ATOM 2631 O O . ILE A 1 336 ? -12.824 -22.330 9.432 1.00 91.56 336 ILE A O 1
ATOM 2635 N N . VAL A 1 337 ? -14.575 -23.701 9.174 1.00 91.38 337 VAL A N 1
ATOM 2636 C CA . VAL A 1 337 ? -13.817 -24.940 9.366 1.00 91.38 337 VAL A CA 1
ATOM 2637 C C . VAL A 1 337 ? -13.791 -25.717 8.058 1.00 91.38 337 VAL A C 1
ATOM 2639 O O . VAL A 1 337 ? -14.839 -26.053 7.499 1.00 91.38 337 VAL A O 1
ATOM 2642 N N . VAL A 1 338 ? -12.585 -26.010 7.577 1.00 88.88 338 VAL A N 1
ATOM 2643 C CA . VAL A 1 338 ? -12.339 -26.769 6.348 1.00 88.88 338 VAL A CA 1
ATOM 2644 C C . VAL A 1 338 ? -11.733 -28.114 6.714 1.00 88.88 338 VAL A C 1
ATOM 2646 O O . VAL A 1 338 ? -10.689 -28.173 7.359 1.00 88.88 338 VAL A O 1
ATOM 2649 N N . LYS A 1 339 ? -12.368 -29.207 6.288 1.00 87.12 339 LYS A N 1
ATOM 2650 C CA . LYS A 1 339 ? -11.794 -30.548 6.398 1.00 87.12 339 LYS A CA 1
ATOM 2651 C C . LYS A 1 339 ? -10.809 -30.770 5.256 1.00 87.12 339 LYS A C 1
ATOM 2653 O O . LYS A 1 339 ? -11.226 -30.747 4.097 1.00 87.12 339 LYS A O 1
ATOM 2658 N N . LYS A 1 340 ? -9.535 -31.002 5.576 1.00 83.75 340 LYS A N 1
ATOM 2659 C CA . LYS A 1 340 ? -8.484 -31.303 4.594 1.00 83.75 340 LYS A CA 1
ATOM 2660 C C . LYS A 1 340 ? -8.860 -32.576 3.823 1.00 83.75 340 LYS A C 1
ATOM 2662 O O . LYS A 1 340 ? -9.182 -33.603 4.425 1.00 83.75 340 LYS A O 1
ATOM 2667 N N . GLU A 1 341 ? -8.809 -32.532 2.494 1.00 74.00 341 GLU A N 1
ATOM 2668 C CA . GLU A 1 341 ? -8.811 -33.761 1.699 1.00 74.00 341 GLU A CA 1
ATOM 2669 C C . GLU A 1 341 ? -7.425 -34.406 1.832 1.00 74.00 341 GLU A C 1
ATOM 2671 O O . GLU A 1 341 ? -6.400 -33.767 1.597 1.00 74.00 341 GLU A O 1
ATOM 2676 N N . LYS A 1 342 ? -7.381 -35.684 2.227 1.00 63.91 342 LYS A N 1
ATOM 2677 C CA . LYS A 1 342 ? -6.137 -36.459 2.198 1.00 63.91 342 LYS A CA 1
ATOM 2678 C C . LYS A 1 342 ? -5.754 -36.633 0.730 1.00 63.91 342 LYS A C 1
ATOM 2680 O O . LYS A 1 342 ? -6.381 -37.429 0.030 1.00 63.91 342 LYS A O 1
ATOM 2685 N N . SER A 1 343 ? -4.753 -35.885 0.262 1.00 51.59 343 SER A N 1
ATOM 2686 C CA . SER A 1 343 ? -4.107 -36.162 -1.022 1.00 51.59 343 SER A CA 1
ATOM 2687 C C . SER A 1 343 ? -3.729 -37.641 -1.046 1.00 51.59 343 SER A C 1
ATOM 2689 O O . SER A 1 343 ? -3.176 -38.162 -0.075 1.00 51.59 343 SER A O 1
ATOM 2691 N N . GLY A 1 344 ? -4.125 -38.337 -2.113 1.00 43.72 344 GLY A N 1
ATOM 2692 C CA . GLY A 1 344 ? -3.949 -39.779 -2.237 1.00 43.72 344 GLY A CA 1
ATOM 2693 C C . GLY A 1 344 ? -2.522 -40.206 -1.891 1.00 43.72 344 GLY A C 1
ATOM 2694 O O . GLY A 1 344 ? -1.565 -39.546 -2.277 1.00 43.72 344 GLY A O 1
ATOM 2695 N N . ARG A 1 345 ? -2.427 -41.324 -1.168 1.00 40.22 345 ARG A N 1
ATOM 2696 C CA . ARG A 1 345 ? -1.249 -42.064 -0.670 1.00 40.22 345 ARG A CA 1
ATOM 2697 C C . ARG A 1 345 ? -0.204 -42.468 -1.737 1.00 40.22 345 ARG A C 1
ATOM 2699 O O . ARG A 1 345 ? 0.370 -43.546 -1.652 1.00 40.22 345 ARG A O 1
ATOM 2706 N N . ASN A 1 346 ? 0.062 -41.649 -2.748 1.00 37.53 346 ASN A N 1
ATOM 2707 C CA . ASN A 1 346 ? 0.949 -41.997 -3.848 1.00 37.53 346 ASN A CA 1
ATOM 2708 C C . ASN A 1 346 ? 2.212 -41.130 -3.845 1.00 37.53 346 ASN A C 1
ATOM 2710 O O . ASN A 1 346 ? 2.207 -40.015 -4.350 1.00 37.53 346 ASN A O 1
ATOM 2714 N N . LYS A 1 347 ? 3.288 -41.776 -3.367 1.00 40.62 347 LYS A N 1
ATOM 2715 C CA . LYS A 1 347 ? 4.718 -41.414 -3.389 1.00 40.62 347 LYS A CA 1
ATOM 2716 C C . LYS A 1 347 ? 5.150 -40.332 -2.397 1.00 40.62 347 LYS A C 1
ATOM 2718 O O . LYS A 1 347 ? 4.709 -39.202 -2.487 1.00 40.62 347 LYS A O 1
ATOM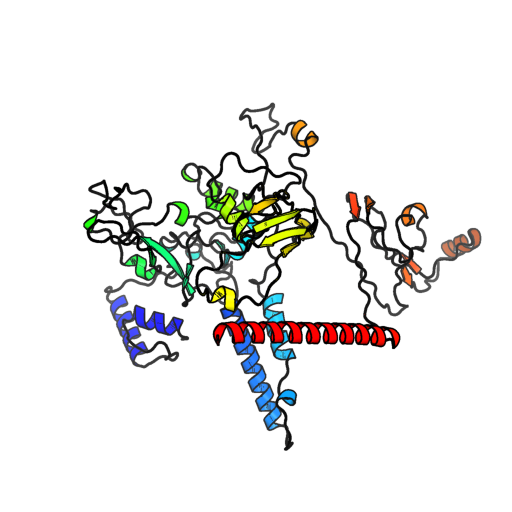 2723 N N . LEU A 1 348 ? 6.053 -40.738 -1.493 1.00 45.62 348 LEU A N 1
ATOM 2724 C CA . LEU A 1 348 ? 6.968 -39.947 -0.654 1.00 45.62 348 LEU A CA 1
ATOM 2725 C C . LEU A 1 348 ? 7.039 -38.443 -0.989 1.00 45.62 348 LEU A C 1
ATOM 2727 O O . LEU A 1 348 ? 8.002 -37.976 -1.594 1.00 45.62 348 LEU A O 1
ATOM 2731 N N . ASP A 1 349 ? 6.050 -37.671 -0.548 1.00 50.84 349 ASP A N 1
ATOM 2732 C CA . ASP A 1 349 ? 6.164 -36.221 -0.497 1.00 50.84 349 ASP A CA 1
ATOM 2733 C C . ASP A 1 349 ? 6.936 -35.867 0.779 1.00 50.84 349 ASP A C 1
ATOM 2735 O O . ASP A 1 349 ? 6.427 -36.014 1.891 1.00 50.84 349 ASP A O 1
ATOM 2739 N N . MET A 1 350 ? 8.166 -35.362 0.631 1.00 52.78 350 MET A N 1
ATOM 2740 C CA . MET A 1 350 ? 8.963 -34.785 1.731 1.00 52.78 350 MET A CA 1
ATOM 2741 C C . MET A 1 350 ? 8.156 -33.771 2.561 1.00 52.78 350 MET A C 1
ATOM 2743 O O . MET A 1 350 ? 8.330 -33.675 3.772 1.00 52.78 350 MET A O 1
ATOM 2747 N N . ASN A 1 351 ? 7.208 -33.068 1.935 1.00 54.47 351 ASN A N 1
ATOM 2748 C CA . ASN A 1 351 ? 6.321 -32.121 2.611 1.00 54.47 351 ASN A CA 1
ATOM 2749 C C . ASN A 1 351 ? 5.322 -32.794 3.572 1.00 54.47 351 ASN A C 1
ATOM 2751 O O . ASN A 1 351 ? 5.001 -32.209 4.599 1.00 54.47 351 ASN A O 1
ATOM 2755 N N . ALA A 1 352 ? 4.866 -34.021 3.295 1.00 54.25 352 ALA A N 1
ATOM 275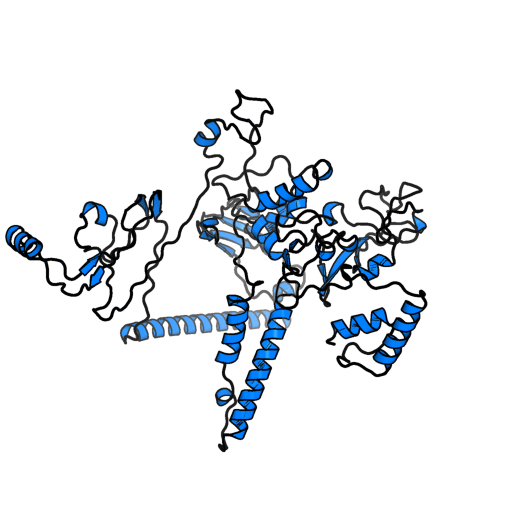6 C CA . ALA A 1 352 ? 3.982 -34.768 4.198 1.00 54.25 352 ALA A CA 1
ATOM 2757 C C . ALA A 1 352 ? 4.742 -35.327 5.418 1.00 54.25 352 ALA A C 1
ATOM 2759 O O . ALA A 1 352 ? 4.195 -35.420 6.520 1.00 54.25 352 ALA A O 1
ATOM 2760 N N . LEU A 1 353 ? 6.033 -35.643 5.252 1.00 53.62 353 LEU A N 1
ATOM 2761 C CA . LEU A 1 353 ? 6.927 -36.008 6.357 1.00 53.62 353 LEU A CA 1
ATOM 2762 C C . LEU A 1 353 ? 7.212 -34.806 7.274 1.00 53.62 353 LEU A C 1
ATOM 2764 O O . LEU A 1 353 ? 7.260 -34.968 8.491 1.00 53.62 353 LEU A O 1
ATOM 2768 N N . LEU A 1 354 ? 7.298 -33.593 6.720 1.00 54.94 354 LEU A N 1
ATOM 2769 C CA . LEU A 1 354 ? 7.576 -32.356 7.464 1.00 54.94 354 LEU A CA 1
ATOM 2770 C C . LEU A 1 354 ? 6.346 -31.710 8.138 1.00 54.94 354 LEU A C 1
ATOM 2772 O O . LEU A 1 354 ? 6.521 -30.809 8.955 1.00 54.94 354 LEU A O 1
ATOM 2776 N N . ASP A 1 355 ? 5.120 -32.152 7.835 1.00 58.91 355 ASP A N 1
ATOM 2777 C CA . ASP A 1 355 ? 3.893 -31.571 8.405 1.00 58.91 355 ASP A CA 1
ATOM 2778 C C . ASP A 1 355 ? 3.500 -32.234 9.740 1.00 58.91 355 ASP A C 1
ATOM 2780 O O . ASP A 1 355 ? 2.926 -33.321 9.760 1.00 58.91 355 ASP A O 1
ATOM 2784 N N . PHE A 1 356 ? 3.841 -31.626 10.877 1.00 59.34 356 PHE A N 1
ATOM 2785 C CA . PHE A 1 356 ? 3.507 -32.143 12.219 1.00 59.34 356 PHE A CA 1
ATOM 2786 C C . PHE A 1 356 ? 2.066 -31.816 12.668 1.00 59.34 356 PHE A C 1
ATOM 2788 O O . PHE A 1 356 ? 1.708 -32.053 13.826 1.00 59.34 356 PHE A O 1
ATOM 2795 N N . ASP A 1 357 ? 1.237 -31.272 11.772 1.00 58.41 357 ASP A N 1
ATOM 2796 C CA . ASP A 1 357 ? -0.125 -30.836 12.068 1.00 58.41 357 ASP A CA 1
ATOM 2797 C C . ASP A 1 357 ? -1.173 -31.797 11.462 1.00 58.41 357 ASP A C 1
ATOM 2799 O O . ASP A 1 357 ? -1.724 -31.586 10.377 1.00 58.41 357 ASP A O 1
ATOM 2803 N N . GLU A 1 358 ? -1.464 -32.886 12.188 1.00 55.91 358 GLU A N 1
ATOM 2804 C CA . GLU A 1 358 ? -2.469 -33.909 11.830 1.00 55.91 358 GLU A CA 1
ATOM 2805 C C . GLU A 1 358 ? -3.926 -33.426 11.900 1.00 55.91 358 GLU A C 1
ATOM 2807 O O . GLU A 1 358 ? -4.856 -34.212 11.701 1.00 55.91 358 GLU A O 1
ATOM 2812 N N . SER A 1 359 ? -4.157 -32.143 12.177 1.00 63.06 359 SER A N 1
ATOM 2813 C CA . SER A 1 359 ? -5.493 -31.568 12.244 1.00 63.06 359 SER A CA 1
ATOM 2814 C C . SER A 1 359 ? -6.238 -31.809 10.920 1.00 63.06 359 SER A C 1
ATOM 2816 O O . SER A 1 359 ? -6.015 -31.112 9.926 1.00 63.06 359 SER A O 1
ATOM 2818 N N . GLU A 1 360 ? -7.148 -32.800 10.899 1.00 70.25 360 GLU A N 1
ATOM 2819 C CA . GLU A 1 360 ? -8.033 -33.076 9.750 1.00 70.25 360 GLU A CA 1
ATOM 2820 C C . GLU A 1 360 ? -8.892 -31.851 9.405 1.00 70.25 360 GLU A C 1
ATOM 2822 O O . GLU A 1 360 ? -9.397 -31.740 8.290 1.00 70.25 360 GLU A O 1
ATOM 2827 N N . TYR A 1 361 ? -9.035 -30.926 10.354 1.00 80.06 361 TYR A N 1
ATOM 2828 C CA . TYR A 1 361 ? -9.782 -29.689 10.240 1.00 80.06 361 TYR A CA 1
ATOM 2829 C C . TYR A 1 361 ? -8.852 -28.488 10.403 1.00 80.06 361 TYR A C 1
ATOM 2831 O O . TYR A 1 361 ? -8.100 -28.407 11.370 1.00 80.06 361 TYR A O 1
ATOM 2839 N N . VAL A 1 362 ? -8.951 -27.528 9.489 1.00 84.19 362 VAL A N 1
ATOM 2840 C CA . VAL A 1 362 ? -8.329 -26.207 9.612 1.00 84.19 362 VAL A CA 1
ATOM 2841 C C . VAL A 1 362 ? -9.421 -25.204 9.952 1.00 84.19 362 VAL A C 1
ATOM 2843 O O . VAL A 1 362 ? -10.398 -25.081 9.211 1.00 84.19 362 VAL A O 1
ATOM 2846 N N . SER A 1 363 ? -9.273 -24.507 11.078 1.00 87.50 363 SER A N 1
ATOM 2847 C CA . SER A 1 363 ? -10.193 -23.447 11.498 1.00 87.50 363 SER A CA 1
ATOM 2848 C C . SER A 1 363 ? -9.643 -22.070 11.135 1.00 87.50 363 SER A C 1
ATOM 2850 O O . SER A 1 363 ? -8.574 -21.683 11.606 1.00 87.50 363 SER A O 1
ATOM 2852 N N . TYR A 1 364 ? -10.415 -21.307 10.373 1.00 90.19 364 TYR A N 1
ATOM 2853 C CA . TYR A 1 364 ? -10.151 -19.918 10.022 1.00 90.19 364 TYR A CA 1
ATOM 2854 C C . TYR A 1 364 ? -11.031 -19.003 10.871 1.00 90.19 364 TYR A C 1
ATOM 2856 O O . TYR A 1 364 ? -12.256 -19.087 10.794 1.00 90.19 364 TYR A O 1
ATOM 2864 N N . ARG A 1 365 ? -10.423 -18.131 11.684 1.00 91.94 365 ARG A N 1
ATOM 2865 C CA . ARG A 1 365 ? -11.148 -17.131 12.485 1.00 91.94 365 ARG A CA 1
ATOM 2866 C C . ARG A 1 365 ? -11.328 -15.845 11.687 1.00 91.94 365 ARG A C 1
ATOM 2868 O O . ARG A 1 365 ? -10.363 -15.324 11.138 1.00 91.94 365 ARG A O 1
ATOM 2875 N N . LEU A 1 366 ? -12.556 -15.344 11.663 1.00 92.81 366 LEU A N 1
ATOM 2876 C CA . LEU A 1 366 ? -12.948 -14.119 10.977 1.00 92.81 366 LEU A CA 1
ATOM 2877 C C . LEU A 1 366 ? -12.822 -12.922 11.920 1.00 92.81 366 LEU A C 1
ATOM 2879 O O . LEU A 1 366 ? -13.264 -12.971 13.069 1.00 92.81 366 LEU A O 1
ATOM 2883 N N . THR A 1 367 ? -12.271 -11.825 11.412 1.00 91.94 367 THR A N 1
ATOM 2884 C CA . THR A 1 367 ? -12.245 -10.538 12.114 1.00 91.94 367 THR A CA 1
ATOM 2885 C C . THR A 1 367 ? -13.607 -9.860 11.986 1.00 91.94 367 THR A C 1
ATOM 2887 O O . THR A 1 367 ? -14.098 -9.651 10.875 1.00 91.94 367 THR A O 1
ATOM 2890 N N . LYS A 1 368 ? -14.229 -9.495 13.113 1.00 92.06 368 LYS A N 1
ATOM 2891 C CA . LYS A 1 368 ? -15.552 -8.853 13.153 1.00 92.06 368 LYS A CA 1
ATOM 2892 C C . LYS A 1 368 ? -15.456 -7.485 13.808 1.00 92.06 368 LYS A C 1
ATOM 2894 O O . LYS A 1 368 ? -14.951 -7.390 14.919 1.00 92.06 368 LYS A O 1
ATOM 2899 N N . PHE A 1 369 ? -15.968 -6.469 13.114 1.00 91.62 369 PHE A N 1
ATOM 2900 C CA . PHE A 1 369 ? -16.093 -5.088 13.593 1.00 91.62 369 PHE A CA 1
ATOM 2901 C C . PHE A 1 369 ? -14.838 -4.556 14.302 1.00 91.62 369 PHE A C 1
ATOM 2903 O O . PHE A 1 369 ? -14.916 -3.981 15.383 1.00 91.62 369 PHE A O 1
ATOM 2910 N N . ALA A 1 370 ? -13.670 -4.759 13.692 1.00 91.38 370 ALA A N 1
ATOM 2911 C CA . ALA A 1 370 ? -12.422 -4.207 14.202 1.00 91.38 370 ALA A CA 1
ATOM 2912 C C . ALA A 1 370 ? -12.218 -2.774 13.691 1.00 91.38 370 ALA A C 1
ATOM 2914 O O . ALA A 1 370 ? -12.515 -2.473 12.533 1.00 91.38 370 ALA A O 1
ATOM 2915 N N . ARG A 1 371 ? -11.693 -1.905 14.557 1.00 93.19 371 ARG A N 1
ATOM 2916 C CA . ARG A 1 371 ? -11.334 -0.519 14.239 1.00 93.19 371 ARG A CA 1
ATOM 2917 C C . ARG A 1 371 ? -10.041 -0.460 13.417 1.00 93.19 371 ARG A C 1
ATOM 2919 O O . ARG A 1 371 ? -9.094 -1.191 13.708 1.00 93.19 371 ARG A O 1
ATOM 2926 N N . THR A 1 372 ? -9.992 0.428 12.426 1.00 92.31 372 THR A N 1
ATOM 2927 C CA . THR A 1 372 ? -8.764 0.790 11.694 1.00 92.31 372 THR A CA 1
ATOM 2928 C C . THR A 1 372 ? -8.123 2.061 12.250 1.00 92.31 372 THR A C 1
ATOM 2930 O O . THR A 1 372 ? -8.726 2.788 13.035 1.00 92.31 372 THR A O 1
ATOM 2933 N N . ASN A 1 373 ? -6.908 2.383 11.797 1.00 91.00 373 ASN A N 1
ATOM 2934 C CA . ASN A 1 373 ? -6.237 3.640 12.154 1.00 91.00 373 ASN A CA 1
ATOM 2935 C C . ASN A 1 373 ? -6.997 4.908 11.713 1.00 91.00 373 ASN A C 1
ATOM 2937 O O . ASN A 1 373 ? -6.725 5.978 12.247 1.00 91.00 373 ASN A O 1
ATOM 2941 N N . GLN A 1 374 ? -7.893 4.804 10.726 1.00 91.44 374 GLN A N 1
ATOM 2942 C CA . GLN A 1 374 ? -8.712 5.904 10.199 1.00 91.44 374 GLN A CA 1
ATOM 2943 C C . GLN A 1 374 ? -10.168 5.822 10.689 1.00 91.44 374 GLN A C 1
ATOM 2945 O O . GLN A 1 374 ? -11.066 6.361 10.048 1.00 91.44 374 GLN A O 1
ATOM 2950 N N . ASP A 1 375 ? -10.413 5.107 11.793 1.00 92.25 375 ASP A N 1
ATOM 2951 C CA . ASP A 1 375 ? -11.735 4.952 12.417 1.00 92.25 375 ASP A CA 1
ATOM 2952 C C . ASP A 1 375 ? -12.793 4.315 11.498 1.00 92.25 375 ASP A C 1
ATOM 2954 O O . ASP A 1 375 ? -13.997 4.466 11.702 1.00 92.25 375 ASP A O 1
ATOM 2958 N N . THR A 1 376 ? -12.353 3.564 10.484 1.00 92.44 376 THR A N 1
ATOM 2959 C CA . THR A 1 376 ? -13.215 2.736 9.629 1.00 92.44 376 THR A CA 1
ATOM 2960 C C . THR A 1 376 ? -13.362 1.325 10.211 1.00 92.44 376 THR A C 1
ATOM 2962 O O . THR A 1 376 ? -12.739 0.964 11.216 1.00 92.44 376 THR A O 1
ATOM 2965 N N . CYS A 1 377 ? -14.209 0.506 9.585 1.00 92.00 377 CYS A N 1
ATOM 2966 C CA . CYS A 1 377 ? -14.529 -0.839 10.050 1.00 92.00 377 CYS A CA 1
ATOM 2967 C C . CYS A 1 377 ? -13.898 -1.936 9.175 1.00 92.00 377 CYS A C 1
ATOM 2969 O O . CYS A 1 377 ? -14.154 -2.017 7.972 1.00 92.00 377 CYS A O 1
ATOM 2971 N N . ILE A 1 378 ? -13.154 -2.853 9.802 1.00 91.44 378 ILE A N 1
ATOM 2972 C CA . ILE A 1 378 ? -12.792 -4.151 9.220 1.00 91.44 378 ILE A CA 1
ATOM 2973 C C . ILE A 1 378 ? -13.815 -5.188 9.676 1.00 91.44 378 ILE A C 1
ATOM 2975 O O . ILE A 1 378 ? -13.947 -5.493 10.864 1.00 91.44 378 ILE A O 1
ATOM 2979 N N . ASN A 1 379 ? -14.519 -5.774 8.714 1.00 92.81 379 ASN A N 1
ATOM 2980 C CA . ASN A 1 379 ? -15.470 -6.847 8.955 1.00 92.81 379 ASN A CA 1
ATOM 2981 C C . ASN A 1 379 ? -15.346 -7.893 7.855 1.00 92.81 379 ASN A C 1
ATOM 2983 O O . ASN A 1 379 ? -15.524 -7.574 6.684 1.00 92.81 379 ASN A O 1
ATOM 2987 N N . GLN A 1 380 ? -15.076 -9.134 8.247 1.00 92.75 380 GLN A N 1
ATOM 2988 C CA . GLN A 1 380 ? -14.997 -10.255 7.325 1.00 92.75 380 GLN A CA 1
ATOM 2989 C C . GLN A 1 380 ? -16.312 -11.034 7.286 1.00 92.75 380 GLN A C 1
ATOM 2991 O O . GLN A 1 380 ? -16.949 -11.278 8.321 1.00 92.75 380 GLN A O 1
ATOM 2996 N N . ARG A 1 381 ? -16.736 -11.432 6.086 1.00 91.38 381 ARG A N 1
ATOM 2997 C CA . ARG A 1 381 ? -18.000 -12.135 5.835 1.00 91.38 381 ARG A CA 1
ATOM 2998 C C . ARG A 1 381 ? -17.729 -13.441 5.087 1.00 91.38 381 ARG A C 1
ATOM 3000 O O . ARG A 1 381 ? -17.067 -13.409 4.056 1.00 91.38 381 ARG A O 1
ATOM 3007 N N . PRO A 1 382 ? -18.210 -14.592 5.586 1.00 92.88 382 PRO A N 1
ATOM 3008 C CA . PRO A 1 382 ? -18.032 -15.857 4.884 1.00 92.88 382 PRO A CA 1
ATOM 3009 C C . PRO A 1 382 ? -18.819 -15.853 3.567 1.00 92.88 382 PRO A C 1
ATOM 3011 O O . PRO A 1 382 ? -19.987 -15.467 3.557 1.00 92.88 382 PRO A O 1
ATOM 3014 N N . ILE A 1 383 ? -18.188 -16.317 2.488 1.00 92.00 383 ILE A N 1
ATOM 3015 C CA . ILE A 1 383 ? -18.811 -16.469 1.158 1.00 92.00 383 ILE A CA 1
ATOM 3016 C C . ILE A 1 383 ? -19.186 -17.934 0.916 1.00 92.00 383 ILE A C 1
ATOM 3018 O O . ILE A 1 383 ? -20.188 -18.247 0.276 1.00 92.00 383 ILE A O 1
ATOM 3022 N N . VAL A 1 384 ? -18.358 -18.848 1.428 1.00 92.06 384 VAL A N 1
ATOM 3023 C CA . VAL A 1 384 ? -18.503 -20.283 1.185 1.00 92.06 384 VAL A CA 1
ATOM 3024 C C . VAL A 1 384 ? -19.698 -20.882 1.916 1.00 92.06 384 VAL A C 1
ATOM 3026 O O . VAL A 1 384 ? -20.091 -20.444 2.998 1.00 92.06 384 VAL A O 1
ATOM 3029 N N . THR A 1 385 ? -20.240 -21.950 1.340 1.00 91.81 385 THR A N 1
ATOM 3030 C CA . THR A 1 385 ? -21.346 -22.721 1.921 1.00 91.81 385 THR A CA 1
ATOM 3031 C C . THR A 1 385 ? -20.861 -24.049 2.505 1.00 91.81 385 THR A C 1
ATOM 3033 O O . THR A 1 385 ? -19.825 -24.592 2.115 1.00 91.81 385 THR A O 1
ATOM 3036 N N . VAL A 1 386 ? -21.600 -24.590 3.479 1.00 93.50 386 VAL A N 1
ATOM 3037 C CA . VAL A 1 386 ? -21.283 -25.898 4.074 1.00 93.50 386 VAL A CA 1
ATOM 3038 C C . VAL A 1 386 ? -21.403 -26.988 3.005 1.00 93.50 386 VAL A C 1
ATOM 3040 O O . VAL A 1 386 ? -22.406 -27.070 2.304 1.00 93.50 386 VAL A O 1
ATOM 3043 N N . GLY A 1 387 ? -20.382 -27.837 2.891 1.00 88.69 387 GLY A N 1
ATOM 3044 C CA . GLY A 1 387 ? -20.282 -28.890 1.878 1.00 88.69 387 GLY A CA 1
ATOM 3045 C C . GLY A 1 387 ? -19.573 -28.466 0.587 1.00 88.69 387 GLY A C 1
ATOM 3046 O O . GLY A 1 387 ? -19.302 -29.321 -0.256 1.00 88.69 387 GLY A O 1
ATOM 3047 N N . GLN A 1 388 ? -19.224 -27.185 0.429 1.00 92.25 388 GLN A N 1
ATOM 3048 C CA . GLN A 1 388 ? -18.470 -26.709 -0.728 1.00 92.25 388 GLN A CA 1
ATOM 3049 C C . GLN A 1 388 ? -17.038 -27.259 -0.714 1.00 92.25 388 GLN A C 1
ATOM 3051 O O . GLN A 1 388 ? -16.352 -27.230 0.312 1.00 92.25 388 GLN A O 1
ATOM 3056 N N . LYS A 1 389 ? -16.578 -27.752 -1.868 1.00 91.19 389 LYS A N 1
ATOM 3057 C CA . LYS A 1 389 ? -15.173 -28.113 -2.073 1.00 91.19 389 LYS A CA 1
ATOM 3058 C C . LYS A 1 389 ? -14.370 -26.862 -2.399 1.00 91.19 389 LYS A C 1
ATOM 3060 O O . LYS A 1 389 ? -14.742 -26.124 -3.306 1.00 91.19 389 LYS A O 1
ATOM 3065 N N . VAL A 1 390 ? -13.281 -26.661 -1.673 1.00 90.94 390 VAL A N 1
ATOM 3066 C CA . VAL A 1 390 ? -12.365 -25.529 -1.825 1.00 90.94 390 VAL A CA 1
ATOM 3067 C C . VAL A 1 390 ? -10.975 -26.044 -2.159 1.00 90.94 390 VAL A C 1
ATOM 3069 O O . VAL A 1 390 ? -10.542 -27.092 -1.667 1.00 90.94 390 VAL A O 1
ATOM 3072 N N . LYS A 1 391 ? -10.277 -25.319 -3.022 1.00 90.44 391 LYS A N 1
ATOM 3073 C CA . LYS A 1 391 ? -8.874 -25.550 -3.342 1.00 90.44 391 LYS A CA 1
ATOM 3074 C C . LYS A 1 391 ? -7.998 -24.563 -2.586 1.00 90.44 391 LYS A C 1
ATOM 3076 O O . LYS A 1 391 ? -8.425 -23.479 -2.191 1.00 90.44 391 LYS A O 1
ATOM 3081 N N . LYS A 1 392 ? -6.727 -24.925 -2.442 1.00 88.12 392 LYS A N 1
ATOM 3082 C CA . LYS A 1 392 ? -5.693 -24.022 -1.957 1.00 88.12 392 LYS A CA 1
ATOM 3083 C C . LYS A 1 392 ? -5.653 -22.790 -2.857 1.00 88.12 392 LYS A C 1
ATOM 3085 O O . LYS A 1 392 ? -5.351 -22.894 -4.045 1.00 88.12 392 LYS A O 1
ATOM 3090 N N . GLY A 1 393 ? -5.900 -21.631 -2.265 1.00 86.81 393 GLY A N 1
ATOM 3091 C CA . GLY A 1 393 ? -5.972 -20.358 -2.967 1.00 86.81 393 GLY A CA 1
ATOM 3092 C C . GLY A 1 393 ? -7.381 -19.817 -3.191 1.00 86.81 393 GLY A C 1
ATOM 3093 O O . GLY A 1 393 ? -7.473 -18.654 -3.570 1.00 86.81 393 GLY A O 1
ATOM 3094 N N . ASP A 1 394 ? -8.433 -20.596 -2.927 1.00 90.62 394 ASP A N 1
ATOM 3095 C CA . ASP A 1 394 ? -9.816 -20.123 -3.046 1.00 90.62 394 ASP A CA 1
ATOM 3096 C C . ASP A 1 394 ? -10.179 -19.191 -1.880 1.00 90.62 394 ASP A C 1
ATOM 3098 O O . ASP A 1 394 ? -9.718 -19.371 -0.746 1.00 90.62 394 ASP A O 1
ATOM 3102 N N . VAL A 1 395 ? -11.028 -18.199 -2.154 1.00 91.88 395 VAL A N 1
ATOM 3103 C CA . VAL A 1 395 ? -11.501 -17.232 -1.157 1.00 91.88 395 VAL A CA 1
ATOM 3104 C C . VAL A 1 395 ? -12.587 -17.870 -0.287 1.00 91.88 395 VAL A C 1
ATOM 3106 O O . VAL A 1 395 ? -13.596 -18.370 -0.780 1.00 91.88 395 VAL A O 1
ATOM 3109 N N . LEU A 1 396 ? -12.372 -17.860 1.028 1.00 91.62 396 LEU A N 1
ATOM 3110 C CA . LEU A 1 396 ? -13.311 -18.373 2.029 1.00 91.62 396 LEU A CA 1
ATOM 3111 C C . LEU A 1 396 ? -14.231 -17.269 2.563 1.00 91.62 396 LEU A C 1
ATOM 3113 O O . LEU A 1 396 ? -15.413 -17.509 2.830 1.00 91.62 396 LEU A O 1
ATOM 3117 N N . ALA A 1 397 ? -13.681 -16.068 2.741 1.00 92.81 397 ALA A N 1
ATOM 3118 C CA . ALA A 1 397 ? -14.401 -14.923 3.272 1.00 92.81 397 ALA A CA 1
ATOM 3119 C C . ALA A 1 397 ? -13.904 -13.609 2.679 1.00 92.81 397 ALA A C 1
ATOM 3121 O O . ALA A 1 397 ? -12.693 -13.383 2.616 1.00 92.81 397 ALA A O 1
ATOM 3122 N N . ASP A 1 398 ? -14.852 -12.741 2.347 1.00 92.88 398 ASP A N 1
ATOM 3123 C CA . ASP A 1 398 ? -14.598 -11.361 1.957 1.00 92.88 398 ASP A CA 1
ATOM 3124 C C . ASP A 1 398 ? -14.210 -10.532 3.182 1.00 92.88 398 ASP A C 1
ATOM 3126 O O . ASP A 1 398 ? -14.617 -10.831 4.309 1.00 92.88 398 ASP A O 1
ATOM 3130 N N . GLY A 1 399 ? -13.409 -9.496 2.955 1.00 89.75 399 GLY A N 1
ATOM 3131 C CA . GLY A 1 399 ? -13.000 -8.507 3.943 1.00 89.75 399 GLY A CA 1
ATOM 3132 C C . GLY A 1 399 ? -13.695 -7.159 3.778 1.00 89.75 399 GLY A C 1
ATOM 3133 O O . GLY A 1 399 ? -14.819 -7.055 3.291 1.00 89.75 399 GLY A O 1
ATOM 3134 N N . CYS A 1 400 ? -13.013 -6.103 4.224 1.00 89.19 400 CYS A N 1
ATOM 3135 C CA . CYS A 1 400 ? -13.455 -4.736 3.973 1.00 89.19 400 CYS A CA 1
ATOM 3136 C C . CYS A 1 400 ? -13.246 -4.370 2.497 1.00 89.19 400 CYS A C 1
ATOM 3138 O O . CYS A 1 400 ? -12.192 -4.662 1.940 1.00 89.19 400 CYS A O 1
ATOM 3140 N N . ALA A 1 401 ? -14.225 -3.692 1.889 1.00 92.12 401 ALA A N 1
ATOM 3141 C CA . ALA A 1 401 ? -14.151 -3.228 0.499 1.00 92.12 401 ALA A CA 1
ATOM 3142 C C . ALA A 1 401 ? -13.826 -4.343 -0.521 1.00 92.12 401 ALA A C 1
ATOM 3144 O O . ALA A 1 401 ? -13.057 -4.131 -1.459 1.00 92.12 401 ALA A O 1
ATOM 3145 N N . THR A 1 402 ? -14.393 -5.535 -0.329 1.00 93.12 402 THR A N 1
ATOM 3146 C CA . THR A 1 402 ? -14.298 -6.662 -1.268 1.00 93.12 402 THR A CA 1
ATOM 3147 C C . THR A 1 402 ? -15.667 -7.291 -1.487 1.00 93.12 402 THR A C 1
ATOM 3149 O O . THR A 1 402 ? -16.512 -7.238 -0.589 1.00 93.12 402 THR A O 1
ATOM 3152 N N . ASP A 1 403 ? -15.876 -7.879 -2.656 1.00 93.19 403 ASP A N 1
ATOM 3153 C CA . ASP A 1 403 ? -17.087 -8.616 -3.011 1.00 93.19 403 ASP A CA 1
ATOM 3154 C C . ASP A 1 403 ? -16.705 -9.838 -3.855 1.00 93.19 403 ASP A C 1
ATOM 3156 O O . ASP A 1 403 ? -15.989 -9.716 -4.846 1.00 93.19 403 ASP A O 1
ATOM 3160 N N . HIS A 1 404 ? -17.111 -11.033 -3.425 1.00 90.00 404 HIS A N 1
ATOM 3161 C CA . HIS A 1 404 ? -16.883 -12.296 -4.131 1.00 90.00 404 HIS A CA 1
ATOM 3162 C C . HIS A 1 404 ? -15.426 -12.573 -4.556 1.00 90.00 404 HIS A C 1
ATOM 3164 O O . HIS A 1 404 ? -15.185 -13.260 -5.550 1.00 90.00 404 HIS A O 1
ATOM 3170 N N . GLY A 1 405 ? -14.438 -12.119 -3.779 1.00 88.88 405 GLY A N 1
ATOM 3171 C CA . GLY A 1 405 ? -13.022 -12.293 -4.124 1.00 88.88 405 GLY A CA 1
ATOM 3172 C C . GLY A 1 405 ? -12.386 -11.132 -4.895 1.00 88.88 405 GLY A C 1
ATOM 3173 O O . GLY A 1 405 ? -11.180 -11.160 -5.139 1.00 88.88 405 GLY A O 1
ATOM 3174 N N . GLU A 1 406 ? -13.154 -10.106 -5.254 1.00 93.50 406 GLU A N 1
ATOM 3175 C CA . GLU A 1 406 ? -12.681 -8.925 -5.974 1.00 93.50 406 GLU A CA 1
ATOM 3176 C C . GLU A 1 406 ? -12.644 -7.694 -5.067 1.00 93.50 406 GLU A C 1
ATOM 3178 O O . GLU A 1 406 ? -13.342 -7.597 -4.057 1.00 93.50 406 GLU A O 1
ATOM 3183 N N . LEU A 1 407 ? -11.803 -6.723 -5.421 1.00 95.12 407 LEU A N 1
ATOM 3184 C CA . LEU A 1 407 ? -11.764 -5.429 -4.754 1.00 95.12 407 LEU A CA 1
ATOM 3185 C C . LEU A 1 407 ? -12.989 -4.593 -5.158 1.00 95.12 407 LEU A C 1
ATOM 3187 O O . LEU A 1 407 ? -13.141 -4.214 -6.316 1.00 95.12 407 LEU A O 1
ATOM 3191 N N . ALA A 1 408 ? -13.800 -4.226 -4.172 1.00 95.00 408 ALA A N 1
ATOM 3192 C CA . ALA A 1 408 ? -15.016 -3.442 -4.329 1.00 95.00 408 ALA A CA 1
ATOM 3193 C C . ALA A 1 408 ? -14.948 -2.202 -3.424 1.00 95.00 408 ALA A C 1
ATOM 3195 O O . ALA A 1 408 ? -15.452 -2.185 -2.299 1.00 95.00 408 ALA A O 1
ATOM 3196 N N . LEU A 1 409 ? -14.282 -1.149 -3.911 1.00 93.56 409 LEU A N 1
ATOM 3197 C CA . LEU A 1 409 ? -14.088 0.105 -3.165 1.00 93.56 409 LEU A CA 1
ATOM 3198 C C . LEU A 1 409 ? -15.375 0.927 -2.998 1.00 93.56 409 LEU A C 1
ATOM 3200 O O . LEU A 1 409 ? -15.429 1.809 -2.145 1.00 93.56 409 LEU A O 1
ATOM 3204 N N . GLY A 1 410 ? -16.391 0.669 -3.821 1.00 92.50 410 GLY A N 1
ATOM 3205 C CA . GLY A 1 410 ? -17.622 1.448 -3.864 1.00 92.50 410 GLY A CA 1
ATOM 3206 C C . GLY A 1 410 ? -18.803 0.626 -4.365 1.00 92.50 410 GLY A C 1
ATOM 3207 O O . GLY A 1 410 ? -18.871 -0.581 -4.137 1.00 92.50 410 GLY A O 1
ATOM 3208 N N . ARG A 1 411 ? -19.744 1.298 -5.034 1.00 93.00 411 ARG A N 1
ATOM 3209 C CA . ARG A 1 411 ? -20.934 0.674 -5.617 1.00 93.00 411 ARG A CA 1
ATOM 3210 C C . ARG A 1 411 ? -21.227 1.246 -6.996 1.00 93.00 411 ARG A C 1
ATOM 3212 O O . ARG A 1 411 ? -21.064 2.448 -7.212 1.00 93.00 411 ARG A O 1
ATOM 3219 N N . ASN A 1 412 ? -21.699 0.401 -7.907 1.00 93.81 412 ASN A N 1
ATOM 3220 C CA . ASN A 1 412 ? -22.137 0.837 -9.227 1.00 93.81 412 ASN A CA 1
ATOM 3221 C C . ASN A 1 412 ? -23.466 1.602 -9.113 1.00 93.81 412 ASN A C 1
ATOM 3223 O O . ASN A 1 412 ? -24.390 1.170 -8.421 1.00 93.81 412 ASN A O 1
ATOM 3227 N N . VAL A 1 413 ? -23.583 2.736 -9.806 1.00 93.12 413 VAL A N 1
ATOM 3228 C CA . VAL A 1 413 ? -24.801 3.560 -9.831 1.00 93.12 413 VAL A CA 1
ATOM 3229 C C . VAL A 1 413 ? -25.159 3.955 -11.261 1.00 93.12 413 VAL A C 1
ATOM 3231 O O . VAL A 1 413 ? -24.288 4.092 -12.118 1.00 93.12 413 VAL A O 1
ATOM 3234 N N . LEU A 1 414 ? -26.452 4.152 -11.527 1.00 94.62 414 LEU A N 1
ATOM 3235 C CA . LEU A 1 414 ? -26.916 4.663 -12.813 1.00 94.62 414 LEU A CA 1
ATOM 3236 C C . LEU A 1 414 ? -26.706 6.180 -12.866 1.00 94.62 414 LEU A C 1
ATOM 3238 O O . LEU A 1 414 ? -27.348 6.923 -12.124 1.00 94.62 414 LEU A O 1
ATOM 3242 N N . VAL A 1 415 ? -25.833 6.629 -13.765 1.00 95.56 415 VAL A N 1
ATOM 3243 C CA . VAL A 1 415 ? -25.491 8.047 -13.943 1.00 95.56 415 VAL A CA 1
ATOM 3244 C C . VAL A 1 415 ? -26.054 8.558 -15.267 1.00 95.56 415 VAL A C 1
ATOM 3246 O O . VAL A 1 415 ? -25.968 7.883 -16.291 1.00 95.56 415 VAL A O 1
ATOM 3249 N N . ALA A 1 416 ? -26.610 9.770 -15.254 1.00 95.75 416 ALA A N 1
ATOM 3250 C CA . ALA A 1 416 ? -27.035 10.486 -16.452 1.00 95.75 416 ALA A CA 1
ATOM 3251 C C . ALA A 1 416 ? -26.256 11.800 -16.578 1.00 95.75 416 ALA A C 1
ATOM 3253 O O . ALA A 1 416 ? -26.288 12.640 -15.679 1.00 95.75 416 ALA A O 1
ATOM 3254 N N . TYR A 1 417 ? -25.587 11.998 -17.714 1.00 95.94 417 TYR A N 1
ATOM 3255 C CA . TYR A 1 417 ? -24.889 13.246 -18.020 1.00 95.94 417 TYR A CA 1
ATOM 3256 C C . TYR A 1 417 ? -25.868 14.264 -18.609 1.00 95.94 417 TYR A C 1
ATOM 3258 O O . TYR A 1 417 ? -26.150 14.257 -19.806 1.00 95.94 417 TYR A O 1
ATOM 3266 N N . MET A 1 418 ? -26.409 15.140 -17.761 1.00 95.38 418 MET A N 1
ATOM 3267 C CA . MET A 1 418 ? -27.250 16.262 -18.184 1.00 95.38 418 MET A CA 1
ATOM 3268 C C . MET A 1 418 ? -27.188 17.412 -17.172 1.00 95.38 418 MET A C 1
ATOM 3270 O O . MET A 1 418 ? -27.072 17.158 -15.974 1.00 95.38 418 MET A O 1
ATOM 3274 N N . PRO A 1 419 ? -27.311 18.680 -17.596 1.00 95.06 419 PRO A N 1
ATOM 3275 C CA . PRO A 1 419 ? -27.506 19.780 -16.660 1.00 95.06 419 PRO A CA 1
ATOM 3276 C C . PRO A 1 419 ? -28.868 19.638 -15.966 1.00 95.06 419 PRO A C 1
ATOM 3278 O O . PRO A 1 419 ? -29.899 19.478 -16.622 1.00 95.06 419 PRO A O 1
ATOM 3281 N N . TRP A 1 420 ? -28.891 19.724 -14.636 1.00 94.56 420 TRP A N 1
ATOM 3282 C CA . TRP A 1 420 ? -30.108 19.571 -13.841 1.00 94.56 420 TRP A CA 1
ATOM 3283 C C . TRP A 1 420 ? -30.367 20.802 -12.977 1.00 94.56 420 TRP A C 1
ATOM 3285 O O . TRP A 1 420 ? -29.924 20.892 -11.834 1.00 94.56 420 TRP A O 1
ATOM 3295 N N . ARG A 1 421 ? -31.100 21.774 -13.537 1.00 92.56 421 ARG A N 1
ATOM 3296 C CA . ARG A 1 421 ? -31.536 23.012 -12.851 1.00 92.56 421 ARG A CA 1
ATOM 3297 C C . ARG A 1 421 ? -30.408 23.782 -12.134 1.00 92.56 421 ARG A C 1
ATOM 3299 O O . ARG A 1 421 ? -30.678 24.512 -11.189 1.00 92.56 421 ARG A O 1
ATOM 3306 N N . GLY A 1 422 ? -29.160 23.614 -12.572 1.00 93.62 422 GLY A N 1
ATOM 3307 C CA . GLY A 1 422 ? -27.985 24.226 -11.946 1.00 93.62 422 GLY A CA 1
ATOM 3308 C C . GLY A 1 422 ? -27.532 23.578 -10.632 1.00 93.62 422 GLY A C 1
ATOM 3309 O O . GLY A 1 422 ? -26.578 24.061 -10.040 1.00 93.62 422 GLY A O 1
ATOM 3310 N N . TYR A 1 423 ? -28.159 22.489 -10.174 1.00 94.25 423 TYR A N 1
ATOM 3311 C CA . TYR A 1 423 ? -27.713 21.780 -8.967 1.00 94.25 423 TYR A CA 1
ATOM 3312 C C . TYR A 1 423 ? -26.401 21.015 -9.169 1.00 94.25 423 TYR A C 1
ATOM 3314 O O . TYR A 1 423 ? -25.693 20.764 -8.202 1.00 94.25 423 TYR A O 1
ATOM 3322 N N . ASN A 1 424 ? -26.073 20.665 -10.413 1.00 94.75 424 ASN A N 1
ATOM 3323 C CA . ASN A 1 424 ? -24.781 20.108 -10.808 1.00 94.75 424 ASN A CA 1
ATOM 3324 C C . ASN A 1 424 ? -23.869 21.162 -11.454 1.00 94.75 424 ASN A C 1
ATOM 3326 O O . ASN A 1 424 ? -23.233 20.905 -12.471 1.00 94.75 424 ASN A O 1
ATOM 3330 N N . PHE A 1 425 ? -23.887 22.386 -10.925 1.00 94.25 425 PHE A N 1
ATOM 3331 C CA . PHE A 1 425 ? -22.949 23.425 -11.337 1.00 94.25 425 PHE A CA 1
ATOM 3332 C C . PHE A 1 425 ? -21.526 23.077 -10.864 1.00 94.25 425 PHE A C 1
ATOM 3334 O O . PHE A 1 425 ? -21.359 22.547 -9.766 1.00 94.25 425 PHE A O 1
ATOM 3341 N N . GLU A 1 426 ? -20.521 23.376 -11.693 1.00 94.12 426 GLU A N 1
ATOM 3342 C CA . GLU A 1 426 ? -19.126 22.934 -11.510 1.00 94.12 426 GLU A CA 1
ATOM 3343 C C . GLU A 1 426 ? -19.026 21.405 -11.349 1.00 94.12 426 GLU A C 1
ATOM 3345 O O . GLU A 1 426 ? -19.446 20.680 -12.248 1.00 94.12 426 GLU A O 1
ATOM 3350 N N . ASP A 1 427 ? -18.501 20.928 -10.219 1.00 92.12 427 ASP A N 1
ATOM 3351 C CA . ASP A 1 427 ? -18.308 19.505 -9.911 1.00 92.12 427 ASP A CA 1
ATOM 3352 C C . ASP A 1 427 ? -19.359 18.976 -8.910 1.00 92.12 427 ASP A C 1
ATOM 3354 O O . ASP A 1 427 ? -19.198 17.907 -8.317 1.00 92.12 427 ASP A O 1
ATOM 3358 N N . ALA A 1 428 ? -20.447 19.722 -8.685 1.00 94.69 428 ALA A N 1
ATOM 3359 C CA . ALA A 1 428 ? -21.516 19.289 -7.793 1.00 94.69 428 ALA A CA 1
ATOM 3360 C C . ALA A 1 428 ? -22.287 18.090 -8.373 1.00 94.69 428 ALA A C 1
ATOM 3362 O O . ALA A 1 428 ? -22.610 18.032 -9.562 1.00 94.69 428 ALA A O 1
ATOM 3363 N N . ILE A 1 429 ? -22.639 17.139 -7.505 1.00 94.75 429 ILE A N 1
ATOM 3364 C CA . ILE A 1 429 ? -23.350 15.913 -7.882 1.00 94.75 429 ILE A CA 1
ATOM 3365 C C . ILE A 1 429 ? -24.768 15.957 -7.317 1.00 94.75 429 ILE A C 1
ATOM 3367 O O . ILE A 1 429 ? -24.977 16.182 -6.126 1.00 94.75 429 ILE A O 1
ATOM 3371 N N . VAL A 1 430 ? -25.753 15.689 -8.175 1.00 94.94 430 VAL A N 1
ATOM 3372 C CA . VAL A 1 430 ? -27.150 15.512 -7.763 1.00 94.94 430 VAL A CA 1
ATOM 3373 C C . VAL A 1 430 ? -27.406 14.033 -7.532 1.00 94.94 430 VAL A C 1
ATOM 3375 O O . VAL A 1 430 ? -27.283 13.223 -8.449 1.00 94.94 430 VAL A O 1
ATOM 3378 N N . ILE A 1 431 ? -27.787 13.687 -6.306 1.00 94.75 431 ILE A N 1
ATOM 3379 C CA . ILE A 1 431 ? -28.032 12.307 -5.892 1.00 94.75 431 ILE A CA 1
ATOM 3380 C C . ILE A 1 431 ? -29.540 12.091 -5.741 1.00 94.75 431 ILE A C 1
ATOM 3382 O O . ILE A 1 431 ? -30.261 12.945 -5.225 1.00 94.75 431 ILE A O 1
ATOM 3386 N N . SER A 1 432 ? -30.031 10.943 -6.209 1.00 94.75 432 SER A N 1
ATOM 3387 C CA . SER A 1 432 ? -31.423 10.541 -5.992 1.00 94.75 432 SER A CA 1
ATOM 3388 C C . SER A 1 432 ? -31.648 10.159 -4.530 1.00 94.75 432 SER A C 1
ATOM 3390 O O . SER A 1 432 ? -30.833 9.450 -3.947 1.00 94.75 432 SER A O 1
ATOM 3392 N N . GLU A 1 433 ? -32.797 10.527 -3.966 1.00 95.25 433 GLU A N 1
ATOM 3393 C CA . GLU A 1 433 ? -33.200 10.118 -2.613 1.00 95.25 433 GLU A CA 1
ATOM 3394 C C . GLU A 1 433 ? -33.166 8.591 -2.417 1.00 95.25 433 GLU A C 1
ATOM 3396 O O . GLU A 1 433 ? -32.839 8.113 -1.333 1.00 95.25 433 GLU A O 1
ATOM 3401 N N . LYS A 1 434 ? -33.396 7.814 -3.487 1.00 94.00 434 LYS A N 1
ATOM 3402 C CA . LYS A 1 434 ? -33.283 6.348 -3.462 1.00 94.00 434 LYS A CA 1
ATOM 3403 C C . LYS A 1 434 ? -31.920 5.858 -2.973 1.00 94.00 434 LYS A C 1
ATOM 3405 O O . LYS A 1 434 ? -31.851 4.851 -2.288 1.00 94.00 434 LYS A O 1
ATOM 3410 N N . VAL A 1 435 ? -30.843 6.586 -3.275 1.00 93.12 435 VAL A N 1
ATOM 3411 C CA . VAL A 1 435 ? -29.483 6.219 -2.849 1.00 93.12 435 VAL A CA 1
ATOM 3412 C C . VAL A 1 435 ? -29.356 6.241 -1.325 1.00 93.12 435 VAL A C 1
ATOM 3414 O O . VAL A 1 435 ? -28.682 5.383 -0.759 1.00 93.12 435 VAL A O 1
ATOM 3417 N N . ALA A 1 436 ? -30.029 7.190 -0.667 1.00 92.31 436 ALA A N 1
ATOM 3418 C CA . ALA A 1 436 ? -30.084 7.269 0.788 1.00 92.31 436 ALA A CA 1
ATOM 3419 C C . ALA A 1 436 ? -31.051 6.231 1.378 1.00 92.31 436 ALA A C 1
ATOM 3421 O O . ALA A 1 436 ? -30.729 5.612 2.382 1.00 92.31 436 ALA A O 1
ATOM 3422 N N . GLN A 1 437 ? -32.208 6.007 0.744 1.00 93.38 437 GLN A N 1
ATOM 3423 C CA . GLN A 1 437 ? -33.193 5.017 1.207 1.00 93.38 437 GLN A CA 1
ATOM 3424 C C . GLN A 1 437 ? -32.665 3.574 1.142 1.00 93.38 437 GLN A C 1
ATOM 3426 O O . GLN A 1 437 ? -32.967 2.775 2.023 1.00 93.38 437 GLN A O 1
ATOM 3431 N N . ASP A 1 438 ? -31.862 3.249 0.125 1.00 91.81 438 ASP A N 1
ATOM 3432 C CA . ASP A 1 438 ? -31.295 1.911 -0.089 1.00 91.81 438 ASP A CA 1
ATOM 3433 C C . ASP A 1 438 ? -29.943 1.694 0.628 1.00 91.81 438 ASP A C 1
ATOM 3435 O O . ASP A 1 438 ? -29.273 0.680 0.388 1.00 91.81 438 ASP A O 1
ATOM 3439 N N . ASP A 1 439 ? -29.521 2.642 1.478 1.00 92.94 439 ASP A N 1
ATOM 3440 C CA . ASP A 1 439 ? -28.250 2.619 2.218 1.00 92.94 439 ASP A CA 1
ATOM 3441 C C . ASP A 1 439 ? -27.034 2.325 1.318 1.00 92.94 439 ASP A C 1
ATOM 3443 O O . ASP A 1 439 ? -26.133 1.555 1.665 1.00 92.94 439 ASP A O 1
ATOM 3447 N N . ILE A 1 440 ? -27.008 2.909 0.112 1.00 91.75 440 ILE A N 1
ATOM 3448 C CA . ILE A 1 440 ? -25.981 2.598 -0.892 1.00 91.75 440 ILE A CA 1
ATOM 3449 C C . ILE A 1 440 ? -24.592 3.029 -0.423 1.00 91.75 440 ILE A C 1
ATOM 3451 O O . ILE A 1 440 ? -23.655 2.242 -0.532 1.00 91.75 440 ILE A O 1
ATOM 3455 N N . PHE A 1 441 ? -24.467 4.250 0.100 1.00 94.06 441 PHE A N 1
ATOM 3456 C CA . PHE A 1 441 ? -23.193 4.835 0.531 1.00 94.06 441 PHE A CA 1
ATOM 3457 C C . PHE A 1 441 ? -23.040 4.908 2.058 1.00 94.06 441 PHE A C 1
ATOM 3459 O O . PHE A 1 441 ? -22.226 5.674 2.566 1.00 94.06 441 PHE A O 1
ATOM 3466 N N . THR A 1 442 ? -23.808 4.111 2.803 1.00 94.38 442 THR A N 1
ATOM 3467 C CA . THR A 1 442 ? -23.717 4.056 4.267 1.00 94.38 442 THR A CA 1
ATOM 3468 C C . THR A 1 442 ? -22.435 3.324 4.685 1.00 94.38 442 THR A C 1
ATOM 3470 O O . THR A 1 442 ? -22.208 2.185 4.275 1.00 94.38 442 THR A O 1
ATOM 3473 N N . SER A 1 443 ? -21.593 3.957 5.506 1.00 94.06 443 SER A N 1
ATOM 3474 C CA . SER A 1 443 ? -20.352 3.395 6.064 1.00 94.06 443 SER A CA 1
ATOM 3475 C C . SER A 1 443 ? -20.472 3.162 7.576 1.00 94.06 443 SER A C 1
ATOM 3477 O O . SER A 1 443 ? -21.344 3.717 8.243 1.00 94.06 443 SER A O 1
ATOM 3479 N N . ILE A 1 444 ? -19.589 2.325 8.131 1.00 93.50 444 ILE A N 1
ATOM 3480 C CA . ILE A 1 444 ? -19.483 2.106 9.582 1.00 93.50 444 ILE A CA 1
ATOM 3481 C C . ILE A 1 444 ? -18.189 2.747 10.078 1.00 93.50 444 ILE A C 1
ATOM 3483 O O . ILE A 1 444 ? -17.105 2.385 9.614 1.00 93.50 444 ILE A O 1
ATOM 3487 N N . HIS A 1 445 ? -18.318 3.628 11.067 1.00 93.81 445 HIS A N 1
ATOM 3488 C CA . HIS A 1 445 ? -17.198 4.233 11.780 1.00 93.81 445 HIS A CA 1
ATOM 3489 C C . HIS A 1 445 ? -17.125 3.701 13.211 1.00 93.81 445 HIS A C 1
ATOM 3491 O O . HIS A 1 445 ? -18.155 3.505 13.858 1.00 93.81 445 HIS A O 1
ATOM 3497 N N . ILE A 1 446 ? -15.910 3.430 13.685 1.00 93.69 446 ILE A N 1
ATOM 3498 C CA . ILE A 1 446 ? -15.654 2.922 15.035 1.00 93.69 446 ILE A CA 1
ATOM 3499 C C . ILE A 1 446 ? -14.655 3.853 15.706 1.00 93.69 446 ILE A C 1
ATOM 3501 O O . ILE A 1 446 ? -13.473 3.849 15.369 1.00 93.69 446 ILE A O 1
ATOM 3505 N N . GLU A 1 447 ? -15.140 4.614 16.680 1.00 92.19 447 GLU A N 1
ATOM 3506 C CA . GLU A 1 447 ? -14.324 5.511 17.494 1.00 92.19 447 GLU A CA 1
ATOM 3507 C C . GLU A 1 447 ? -13.983 4.854 18.834 1.00 92.19 447 GLU A C 1
ATOM 3509 O O . GLU A 1 447 ? -14.795 4.142 19.430 1.00 92.19 447 GLU A O 1
ATOM 3514 N N . GLU A 1 448 ? -12.764 5.093 19.313 1.00 92.38 448 GLU A N 1
ATOM 3515 C CA . GLU A 1 448 ? -12.296 4.621 20.613 1.00 92.38 448 GLU A CA 1
ATOM 3516 C C . GLU A 1 448 ? -12.084 5.813 21.538 1.00 92.38 448 GLU A C 1
ATOM 3518 O O . GLU A 1 448 ? -11.339 6.740 21.215 1.00 92.38 448 GLU A O 1
ATOM 3523 N N . PHE A 1 449 ? -12.705 5.758 22.714 1.00 92.56 449 PHE A N 1
ATOM 3524 C CA . PHE A 1 449 ? -12.500 6.748 23.759 1.00 92.56 449 PHE A CA 1
ATOM 3525 C C . PHE A 1 449 ? -11.773 6.116 24.936 1.00 92.56 449 PHE A C 1
ATOM 3527 O O . PHE A 1 449 ? -12.191 5.086 25.463 1.00 92.56 449 PHE A O 1
ATOM 3534 N N . GLU A 1 450 ? -10.699 6.766 25.374 1.00 92.69 450 GLU A N 1
ATOM 3535 C CA . GLU A 1 450 ? -9.926 6.341 26.534 1.00 92.69 450 GLU A CA 1
ATOM 3536 C C . GLU A 1 450 ? -10.083 7.323 27.698 1.00 92.69 450 GLU A C 1
ATOM 3538 O O . GLU A 1 450 ? -10.010 8.543 27.537 1.00 92.69 450 GLU A O 1
ATOM 3543 N N . LEU A 1 451 ? -10.262 6.781 28.904 1.00 92.62 451 LEU A N 1
ATOM 3544 C CA . LEU A 1 451 ? -10.202 7.543 30.144 1.00 92.62 451 LEU A CA 1
ATOM 3545 C C . LEU A 1 451 ? -9.198 6.889 31.088 1.00 92.62 451 LEU A C 1
ATOM 3547 O O . LEU A 1 451 ? -9.325 5.723 31.455 1.00 92.62 451 LEU A O 1
ATOM 3551 N N . GLN A 1 452 ? -8.197 7.661 31.504 1.00 91.56 452 GLN A N 1
ATOM 3552 C CA . GLN A 1 452 ? -7.204 7.210 32.473 1.00 91.56 452 GLN A CA 1
ATOM 3553 C C . GLN A 1 452 ? -7.592 7.656 33.882 1.00 91.56 452 GLN A C 1
ATOM 3555 O O . GLN A 1 452 ? -7.915 8.827 34.117 1.00 91.56 452 GLN A O 1
ATOM 3560 N N . VAL A 1 453 ? -7.496 6.712 34.814 1.00 89.69 453 VAL A N 1
ATOM 3561 C CA . VAL A 1 453 ? -7.605 6.938 36.256 1.00 89.69 453 VAL A CA 1
ATOM 3562 C C . VAL A 1 453 ? -6.217 7.273 36.789 1.00 89.69 453 VAL A C 1
ATOM 3564 O O . VAL A 1 453 ? -5.254 6.549 36.511 1.00 89.69 453 VAL A O 1
ATOM 3567 N N . ARG A 1 454 ? -6.085 8.395 37.500 1.00 88.75 454 ARG A N 1
ATOM 3568 C CA . ARG A 1 454 ? -4.795 8.876 38.010 1.00 88.75 454 ARG A CA 1
ATOM 3569 C C . ARG A 1 454 ? -4.807 9.008 39.526 1.00 88.75 454 ARG A C 1
ATOM 3571 O O . ARG A 1 454 ? -5.782 9.464 40.109 1.00 88.75 454 ARG A O 1
ATOM 3578 N N . ASP A 1 455 ? -3.662 8.726 40.138 1.00 87.25 455 ASP A N 1
ATOM 3579 C CA . ASP A 1 455 ? -3.436 9.047 41.545 1.00 87.25 455 ASP A CA 1
ATOM 3580 C C . ASP A 1 455 ? -3.072 10.525 41.656 1.00 87.25 455 ASP A C 1
ATOM 3582 O O . ASP A 1 455 ? -2.005 10.970 41.213 1.00 87.25 455 ASP A O 1
ATOM 3586 N N . THR A 1 456 ? -3.975 11.316 42.226 1.00 85.62 456 THR A N 1
ATOM 3587 C CA . THR A 1 456 ? -3.695 12.722 42.512 1.00 85.62 456 THR A CA 1
ATOM 3588 C C . THR A 1 456 ? -3.070 12.857 43.898 1.00 85.62 456 THR A C 1
ATOM 3590 O O . THR A 1 456 ? -3.191 11.982 44.752 1.00 85.62 456 THR A O 1
ATOM 3593 N N . LYS A 1 457 ? -2.447 14.006 44.189 1.00 86.19 457 LYS A N 1
ATOM 3594 C CA . LYS A 1 457 ? -1.938 14.296 45.546 1.00 86.19 457 LYS A CA 1
ATOM 3595 C C . LYS A 1 457 ? -3.030 14.286 46.627 1.00 86.19 457 LYS A C 1
ATOM 3597 O O . LYS A 1 457 ? -2.695 14.258 47.805 1.00 86.19 457 LYS A O 1
ATOM 3602 N N . ARG A 1 458 ? -4.303 14.398 46.235 1.00 81.00 458 ARG A N 1
ATOM 3603 C CA . ARG A 1 458 ? -5.462 14.525 47.132 1.00 81.00 458 ARG A CA 1
ATOM 3604 C C . ARG A 1 458 ? -6.220 13.209 47.325 1.00 81.00 458 ARG A C 1
ATOM 3606 O O . ARG A 1 458 ? -7.097 1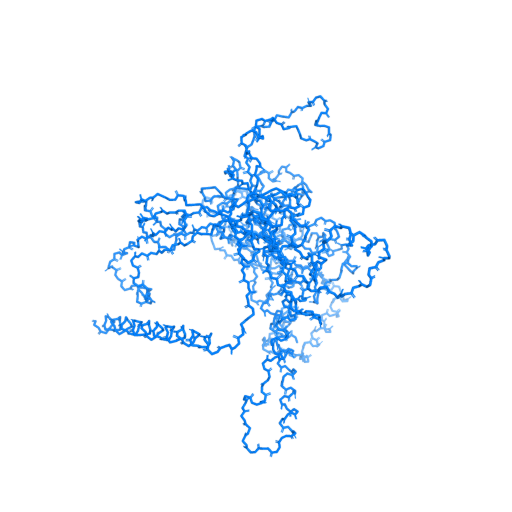3.158 48.173 1.00 81.00 458 ARG A O 1
ATOM 3613 N N . GLY A 1 459 ? -5.870 12.176 46.566 1.00 84.31 459 GLY A N 1
ATOM 3614 C CA . GLY A 1 459 ? -6.494 10.858 46.605 1.00 84.31 459 GLY A CA 1
ATOM 3615 C C . GLY A 1 459 ? -6.477 10.192 45.230 1.00 84.31 459 GLY A C 1
ATOM 3616 O O . GLY A 1 459 ? -6.193 10.843 44.213 1.00 84.31 459 GLY A O 1
ATOM 3617 N N . GLU A 1 460 ? -6.747 8.891 45.218 1.00 86.44 460 GLU A N 1
ATOM 3618 C CA . GLU A 1 460 ? -6.929 8.120 43.986 1.00 86.44 460 GLU A CA 1
ATOM 3619 C C . GLU A 1 460 ? -8.251 8.556 43.326 1.00 86.44 460 GLU A C 1
ATOM 3621 O O . GLU A 1 460 ? -9.242 8.816 44.008 1.00 86.44 460 GLU A O 1
ATOM 3626 N N . GLU A 1 461 ? -8.249 8.731 42.005 1.00 89.81 461 GLU A N 1
ATOM 3627 C CA . GLU A 1 461 ? -9.500 8.870 41.255 1.00 89.81 461 GLU A CA 1
ATOM 3628 C C . GLU A 1 461 ? -10.231 7.524 41.246 1.00 89.81 461 GLU A C 1
ATOM 3630 O O . GLU A 1 461 ? -9.598 6.476 41.112 1.00 89.81 461 GLU A O 1
ATOM 3635 N N . GLU A 1 462 ? -11.557 7.544 41.347 1.00 88.38 462 GLU A N 1
ATOM 3636 C CA . GLU A 1 462 ? -12.366 6.325 41.376 1.00 88.38 462 GLU A CA 1
ATOM 3637 C C . GLU A 1 462 ? -13.320 6.281 40.183 1.00 88.38 462 GLU A C 1
ATOM 3639 O O . GLU A 1 462 ? -13.841 7.306 39.730 1.00 88.38 462 GLU A O 1
ATOM 3644 N N . LEU A 1 463 ? -13.525 5.074 39.656 1.00 90.81 463 LEU A N 1
ATOM 3645 C CA . LEU A 1 463 ? -14.570 4.795 38.681 1.00 90.81 463 LEU A CA 1
ATOM 3646 C C . LEU A 1 463 ? -15.819 4.390 39.457 1.00 90.81 463 LEU A C 1
ATOM 3648 O O . LEU A 1 463 ? -15.781 3.441 40.238 1.00 90.81 463 LEU A O 1
ATOM 3652 N N . THR A 1 464 ? -16.894 5.150 39.295 1.00 88.00 464 THR A N 1
ATOM 3653 C CA . THR A 1 464 ? -18.145 4.915 40.015 1.00 88.00 464 THR A CA 1
ATOM 3654 C C . THR A 1 464 ? -19.326 5.421 39.208 1.00 88.00 464 THR A C 1
ATOM 3656 O O . THR A 1 464 ? -19.222 6.376 38.432 1.00 88.00 464 THR A O 1
ATOM 3659 N N . ARG A 1 465 ? -20.471 4.779 39.423 1.00 87.38 465 ARG A N 1
ATOM 3660 C CA . ARG A 1 465 ? -21.772 5.239 38.941 1.00 87.38 465 ARG A CA 1
ATOM 3661 C C . ARG A 1 465 ? -22.307 6.430 39.743 1.00 87.38 465 ARG A C 1
ATOM 3663 O O . ARG A 1 465 ? -23.124 7.192 39.229 1.00 87.38 465 ARG A O 1
ATOM 3670 N N . GLU A 1 466 ? -21.853 6.605 40.984 1.00 84.31 466 GLU A N 1
ATOM 3671 C CA . GLU A 1 466 ? -22.291 7.681 41.879 1.00 84.31 466 GLU A CA 1
ATOM 3672 C C . GLU A 1 466 ? -21.574 8.997 41.546 1.00 84.31 466 GLU A C 1
ATOM 3674 O O . GLU A 1 466 ? -20.567 9.369 42.149 1.00 84.31 466 GLU A O 1
ATOM 3679 N N . ILE A 1 467 ? -22.092 9.706 40.543 1.00 85.38 467 ILE A N 1
ATOM 3680 C CA . ILE A 1 467 ? -21.521 10.969 40.071 1.00 85.38 467 ILE A CA 1
ATOM 3681 C C . ILE A 1 467 ? -22.307 12.138 40.690 1.00 85.38 467 ILE A C 1
ATOM 3683 O O . ILE A 1 467 ? -23.535 12.179 40.576 1.00 85.38 467 ILE A O 1
ATOM 3687 N N . PRO A 1 468 ? -21.641 13.116 41.333 1.00 83.50 468 PRO A N 1
ATOM 3688 C CA . PRO A 1 468 ? -22.327 14.252 41.940 1.00 83.50 468 PRO A CA 1
ATOM 3689 C C . PRO A 1 468 ? -22.991 15.134 40.874 1.00 83.50 468 PRO A C 1
ATOM 3691 O O . PRO A 1 468 ? -22.393 15.422 39.838 1.00 83.50 468 PRO A O 1
ATOM 3694 N N . ASN A 1 469 ? -24.190 15.643 41.174 1.00 80.31 469 ASN A N 1
ATOM 3695 C CA . ASN A 1 469 ? -24.957 16.568 40.322 1.00 80.31 469 ASN A CA 1
ATOM 3696 C C . ASN A 1 469 ? -25.404 15.991 38.962 1.00 80.31 469 ASN A C 1
ATOM 3698 O O . ASN A 1 469 ? -25.653 16.754 38.028 1.00 80.31 469 ASN A O 1
ATOM 3702 N N . VAL A 1 470 ? -25.507 14.665 38.837 1.00 84.94 470 VAL A N 1
ATOM 3703 C CA . VAL A 1 470 ? -26.018 13.984 37.637 1.00 84.94 470 VAL A CA 1
ATOM 3704 C C . VAL A 1 470 ? -27.321 13.258 37.979 1.00 84.94 470 VAL A C 1
ATOM 3706 O O . VAL A 1 470 ? -27.449 12.688 39.060 1.00 84.94 470 VAL A O 1
ATOM 3709 N N . SER A 1 471 ? -28.305 13.299 37.077 1.00 84.69 471 SER A N 1
ATOM 3710 C CA . SER A 1 471 ? -29.579 12.598 37.260 1.00 84.69 471 SER A CA 1
ATOM 3711 C C . SER A 1 471 ? -29.418 11.078 37.118 1.00 84.69 471 SER A C 1
ATOM 3713 O O . SER A 1 471 ? -28.556 10.588 36.386 1.00 84.69 471 SER A O 1
ATOM 3715 N N . GLU A 1 472 ? -30.293 10.313 37.777 1.00 82.38 472 GLU A N 1
ATOM 3716 C CA . GLU A 1 472 ? -30.322 8.846 37.645 1.00 82.38 472 GLU A CA 1
ATOM 3717 C C . GLU A 1 472 ? -30.656 8.375 36.221 1.00 82.38 472 GLU A C 1
ATOM 3719 O O . GLU A 1 472 ? -30.266 7.278 35.825 1.00 82.38 472 GLU A O 1
ATOM 3724 N N . GLU A 1 473 ? -31.342 9.202 35.425 1.00 84.00 473 GLU A N 1
ATOM 3725 C CA . GLU A 1 473 ? -31.620 8.896 34.018 1.00 84.00 473 GLU A CA 1
ATOM 3726 C C . GLU A 1 473 ? -30.337 8.838 33.188 1.00 84.00 473 GLU A C 1
ATOM 3728 O O . GLU A 1 473 ? -30.164 7.912 32.399 1.00 84.00 473 GLU A O 1
ATOM 3733 N N . THR A 1 474 ? -29.406 9.770 33.406 1.00 82.88 474 THR A N 1
ATOM 3734 C CA . THR A 1 474 ? -28.127 9.812 32.683 1.00 82.88 474 THR A CA 1
ATOM 3735 C C . THR A 1 474 ? -27.164 8.711 33.137 1.00 82.88 474 THR A C 1
ATOM 3737 O O . THR A 1 474 ? -26.310 8.285 32.366 1.00 82.88 474 THR A O 1
ATOM 3740 N N . THR A 1 475 ? -27.294 8.209 34.370 1.00 83.44 475 THR A N 1
ATOM 3741 C CA . THR A 1 475 ? -26.467 7.099 34.888 1.00 83.44 475 THR A CA 1
ATOM 3742 C C . THR A 1 475 ? -27.110 5.724 34.709 1.00 83.44 475 THR A C 1
ATOM 3744 O O . THR A 1 475 ? -26.548 4.717 35.140 1.00 83.44 475 THR A O 1
ATOM 3747 N N . LYS A 1 476 ? -28.277 5.646 34.058 1.00 87.44 476 LYS A N 1
ATOM 3748 C CA . LYS A 1 476 ? -29.038 4.404 33.882 1.00 87.44 476 LYS A CA 1
ATOM 3749 C C . LYS A 1 476 ? -28.252 3.318 33.149 1.00 87.44 476 LYS A C 1
ATOM 3751 O O . LYS A 1 476 ? -28.357 2.148 33.516 1.00 87.44 476 LYS A O 1
ATOM 3756 N N . ASP A 1 477 ? -27.492 3.703 32.127 1.00 87.88 477 ASP A N 1
ATOM 3757 C CA . ASP A 1 477 ? -26.730 2.781 31.282 1.00 87.88 477 ASP A CA 1
ATOM 3758 C C . ASP A 1 477 ? -25.333 2.444 31.837 1.00 87.88 477 ASP A C 1
ATOM 3760 O O . ASP A 1 477 ? -24.633 1.626 31.237 1.00 87.88 477 ASP A O 1
ATOM 3764 N N . LEU A 1 478 ? -24.940 3.022 32.982 1.00 90.12 478 LEU A N 1
ATOM 3765 C CA . LEU A 1 478 ? -23.678 2.725 33.664 1.00 90.12 478 LEU A CA 1
ATOM 3766 C C . LEU A 1 478 ? -23.797 1.487 34.566 1.00 90.12 478 LEU A C 1
ATOM 3768 O O . LEU A 1 478 ? -24.772 1.317 35.310 1.00 90.12 478 LEU A O 1
ATOM 3772 N N . ASP A 1 479 ? -22.772 0.640 34.530 1.00 88.31 479 ASP A N 1
ATOM 3773 C CA . ASP A 1 479 ? -22.599 -0.493 35.436 1.00 88.31 479 ASP A CA 1
ATOM 3774 C C . ASP A 1 479 ? -22.156 -0.046 36.845 1.00 88.31 479 ASP A C 1
ATOM 3776 O O . ASP A 1 479 ? -22.000 1.142 37.129 1.00 88.31 479 ASP A O 1
ATOM 3780 N N . GLU A 1 480 ? -21.963 -1.003 37.757 1.00 85.31 480 GLU A N 1
ATOM 3781 C CA . GLU A 1 480 ? -21.511 -0.731 39.132 1.00 85.31 480 GLU A CA 1
ATOM 3782 C C . GLU A 1 480 ? -20.130 -0.052 39.188 1.00 85.31 480 GLU A C 1
ATOM 3784 O O . GLU A 1 480 ? -19.847 0.694 40.122 1.00 85.31 480 GLU A O 1
ATOM 3789 N N . ASN A 1 481 ? -19.290 -0.258 38.169 1.00 83.69 481 ASN A N 1
ATOM 3790 C CA . ASN A 1 481 ? -17.970 0.357 38.050 1.00 83.69 481 ASN A CA 1
ATOM 3791 C C . ASN A 1 481 ? -18.021 1.716 37.333 1.00 83.69 481 ASN A C 1
ATOM 3793 O O . ASN A 1 481 ? -16.973 2.296 37.067 1.00 83.69 481 ASN A O 1
ATOM 3797 N N . GLY A 1 482 ? -19.205 2.229 36.985 1.00 86.94 482 GLY A N 1
ATOM 3798 C CA . GLY A 1 482 ? -19.345 3.473 36.234 1.00 86.94 482 GLY A CA 1
ATOM 3799 C C . GLY A 1 482 ? -18.968 3.353 34.754 1.00 86.94 482 GLY A C 1
ATOM 3800 O O . GLY A 1 482 ? -18.627 4.356 34.142 1.00 86.94 482 GLY A O 1
ATOM 3801 N N . ILE A 1 483 ? -19.003 2.167 34.152 1.00 92.06 483 ILE A N 1
ATOM 3802 C CA . ILE A 1 483 ? -18.726 1.939 32.728 1.00 92.06 483 ILE A CA 1
ATOM 3803 C C . ILE A 1 483 ? -20.047 1.712 31.996 1.00 92.06 483 ILE A C 1
ATOM 3805 O O . ILE A 1 483 ? -20.905 0.961 32.456 1.00 92.06 483 ILE A O 1
ATOM 3809 N N . ILE A 1 484 ? -20.225 2.350 30.843 1.00 93.31 484 ILE A N 1
ATOM 3810 C CA . ILE A 1 484 ? -21.420 2.157 30.024 1.00 93.31 484 ILE A CA 1
ATOM 3811 C C . ILE A 1 484 ? -21.569 0.705 29.545 1.00 93.31 484 ILE A C 1
ATOM 3813 O O . ILE A 1 484 ? -20.600 0.052 29.159 1.00 93.31 484 ILE A O 1
ATOM 3817 N N . ARG A 1 485 ? -22.799 0.184 29.539 1.00 91.69 485 ARG A N 1
ATOM 3818 C CA . ARG A 1 485 ? -23.077 -1.174 29.056 1.00 91.69 485 ARG A CA 1
ATOM 3819 C C . ARG A 1 485 ? -22.873 -1.309 27.543 1.00 91.69 485 ARG A C 1
ATOM 3821 O O . ARG A 1 485 ? -23.256 -0.441 26.758 1.00 91.69 485 ARG A O 1
ATOM 3828 N N . VAL A 1 486 ? -22.364 -2.466 27.122 1.00 93.88 486 VAL A N 1
ATOM 3829 C CA . VAL A 1 486 ? -22.295 -2.841 25.702 1.00 93.88 486 VAL A CA 1
ATOM 3830 C C . VAL A 1 486 ? -23.712 -2.953 25.126 1.00 93.88 486 VAL A C 1
ATOM 3832 O O . VAL A 1 486 ? -24.596 -3.569 25.725 1.00 93.88 486 VAL A O 1
ATOM 3835 N N . GLY A 1 487 ? -23.932 -2.344 23.961 1.00 92.31 487 GLY A N 1
ATOM 3836 C CA . GLY A 1 487 ? -25.225 -2.268 23.283 1.00 92.31 487 GLY A CA 1
ATOM 3837 C C . GLY A 1 487 ? -26.093 -1.066 23.670 1.00 92.31 487 GLY A C 1
ATOM 3838 O O . GLY A 1 487 ? -27.216 -0.971 23.181 1.00 92.31 487 GLY A O 1
ATOM 3839 N N . ALA A 1 488 ? -25.618 -0.156 24.529 1.00 92.56 488 ALA A N 1
ATOM 3840 C CA . ALA A 1 488 ? -26.309 1.108 24.778 1.00 92.56 488 ALA A CA 1
ATOM 3841 C C . ALA A 1 488 ? -26.217 2.037 23.557 1.00 92.56 488 ALA A C 1
ATOM 3843 O O . ALA A 1 488 ? -25.143 2.184 22.965 1.00 92.56 488 ALA A O 1
ATOM 3844 N N . GLU A 1 489 ? -27.339 2.667 23.201 1.00 93.25 489 GLU A N 1
ATOM 3845 C CA . GLU A 1 489 ? -27.357 3.787 22.261 1.00 93.25 489 GLU A CA 1
ATOM 3846 C C . GLU A 1 489 ? -26.927 5.050 23.000 1.00 93.25 489 GLU A C 1
ATOM 3848 O O . GLU A 1 489 ? -27.536 5.411 24.002 1.00 93.25 489 GLU A O 1
ATOM 3853 N N . VAL A 1 490 ? -25.887 5.709 22.497 1.00 92.69 490 VAL A N 1
ATOM 3854 C CA . VAL A 1 490 ? -25.334 6.931 23.082 1.00 92.69 490 VAL A CA 1
ATOM 3855 C C . VAL A 1 490 ? -25.637 8.128 22.204 1.00 92.69 490 VAL A C 1
ATOM 3857 O O . VAL A 1 490 ? -25.564 8.060 20.970 1.00 92.69 490 VAL A O 1
ATOM 3860 N N . GLN A 1 491 ? -25.956 9.234 22.855 1.00 92.81 491 GLN A N 1
ATOM 3861 C CA . GLN A 1 491 ? -26.112 10.548 22.262 1.00 92.81 491 GLN A CA 1
ATOM 3862 C C . GLN A 1 491 ? -25.070 11.509 22.835 1.00 92.81 491 GLN A C 1
ATOM 3864 O O . GLN A 1 491 ? -24.429 11.263 23.858 1.00 92.81 491 GLN A O 1
ATOM 3869 N N . ALA A 1 492 ? -24.894 12.634 22.152 1.00 92.12 492 ALA A N 1
ATOM 3870 C CA . ALA A 1 492 ? -24.032 13.712 22.602 1.00 92.12 492 ALA A CA 1
ATOM 3871 C C . ALA A 1 492 ? -24.346 14.134 24.050 1.00 92.12 492 ALA A C 1
ATOM 3873 O O . ALA A 1 492 ? -25.466 14.538 24.355 1.00 92.12 492 ALA A O 1
ATOM 3874 N N . GLY A 1 493 ? -23.330 14.105 24.917 1.00 88.75 493 GLY A N 1
ATOM 3875 C CA . GLY A 1 493 ? -23.453 14.469 26.331 1.00 88.75 493 GLY A CA 1
ATOM 3876 C C . GLY A 1 493 ? -23.677 13.300 27.294 1.00 88.75 493 GLY A C 1
ATOM 3877 O O . GLY A 1 493 ? -23.476 13.495 28.496 1.00 88.75 493 GLY A O 1
ATOM 3878 N N . ASP A 1 494 ? -23.999 12.104 26.794 1.00 91.19 494 ASP A N 1
ATOM 3879 C CA . ASP A 1 494 ? -24.133 10.908 27.629 1.00 91.19 494 ASP A CA 1
ATOM 3880 C C . ASP A 1 494 ? -22.791 10.512 28.250 1.00 91.19 494 ASP A C 1
ATOM 3882 O O . ASP A 1 494 ? -21.720 10.713 27.667 1.00 91.19 494 ASP A O 1
ATOM 3886 N N . ILE A 1 495 ? -22.838 9.954 29.460 1.00 91.94 495 ILE A N 1
ATOM 3887 C CA . ILE A 1 495 ? -21.640 9.556 30.200 1.00 91.94 495 ILE A CA 1
ATOM 3888 C C . ILE A 1 495 ? -21.224 8.156 29.748 1.00 91.94 495 ILE A C 1
ATOM 3890 O O . ILE A 1 495 ? -21.945 7.187 29.960 1.00 91.94 495 ILE A O 1
ATOM 3894 N N . LEU A 1 496 ? -20.036 8.053 29.150 1.00 92.50 496 LEU A N 1
ATOM 3895 C CA . LEU A 1 496 ? -19.448 6.782 28.723 1.00 92.50 496 LEU A CA 1
ATOM 3896 C C . LEU A 1 496 ? -18.714 6.095 29.878 1.00 92.50 496 LEU A C 1
ATOM 3898 O O . LEU A 1 496 ? -18.821 4.885 30.067 1.00 92.50 496 LEU A O 1
ATOM 3902 N N . VAL A 1 497 ? -17.950 6.876 30.649 1.00 93.94 497 VAL A N 1
ATOM 3903 C CA . VAL A 1 497 ? -17.201 6.382 31.809 1.00 93.94 497 VAL A CA 1
ATOM 3904 C C . VAL A 1 497 ? -17.315 7.390 32.946 1.00 93.94 497 VAL A C 1
ATOM 3906 O O . VAL A 1 497 ? -16.765 8.490 32.866 1.00 93.94 497 VAL A O 1
ATOM 3909 N N . GLY A 1 498 ? -18.022 6.997 34.000 1.00 92.62 498 GLY A N 1
ATOM 3910 C CA . GLY A 1 498 ? -18.154 7.694 35.269 1.00 92.62 498 GLY A CA 1
ATOM 3911 C C . GLY A 1 498 ? -16.839 7.700 36.036 1.00 92.62 498 GLY A C 1
ATOM 3912 O O . GLY A 1 498 ? -16.320 6.648 36.410 1.00 92.62 498 GLY A O 1
ATOM 3913 N N . LYS A 1 499 ? -16.288 8.892 36.267 1.00 92.00 499 LYS A N 1
ATOM 3914 C CA . LYS A 1 499 ? -15.059 9.076 37.041 1.00 92.00 499 LYS A CA 1
ATOM 3915 C C . LYS A 1 499 ? -15.208 10.235 38.004 1.00 92.00 499 LYS A C 1
ATOM 3917 O O . LYS A 1 499 ? -15.573 11.343 37.607 1.00 92.00 499 LYS A O 1
ATOM 3922 N N . VAL A 1 500 ? -14.839 9.994 39.254 1.00 90.88 500 VAL A N 1
ATOM 3923 C CA . VAL A 1 500 ? -14.840 11.003 40.308 1.00 90.88 500 VAL A CA 1
ATOM 3924 C C . VAL A 1 500 ? -13.418 11.289 40.777 1.00 90.88 500 VAL A C 1
ATOM 3926 O O . VAL A 1 500 ? -12.612 10.385 40.997 1.00 90.88 500 VAL A O 1
ATOM 3929 N N . THR A 1 501 ? -13.097 12.573 40.918 1.00 89.19 501 THR A N 1
ATOM 3930 C CA . THR A 1 501 ? -11.803 13.028 41.440 1.00 89.19 501 THR A CA 1
ATOM 3931 C C . THR A 1 501 ? -12.015 13.688 42.801 1.00 89.19 501 THR A C 1
ATOM 3933 O O . THR A 1 501 ? -12.856 14.588 42.895 1.00 89.19 501 THR A O 1
ATOM 3936 N N . PRO A 1 502 ? -11.246 13.334 43.847 1.00 86.81 502 PRO A N 1
ATOM 3937 C CA . PRO A 1 502 ? -11.346 13.999 45.142 1.00 86.81 502 PRO A CA 1
ATOM 3938 C C . PRO A 1 502 ? -11.016 15.493 45.013 1.00 86.81 502 PRO A C 1
ATOM 3940 O O . PRO A 1 502 ? -9.953 15.902 44.526 1.00 86.81 502 PRO A O 1
ATOM 3943 N N . LYS A 1 503 ? -11.958 16.333 45.435 1.00 82.50 503 LYS A N 1
ATOM 3944 C CA . LYS A 1 503 ? -11.841 17.788 45.465 1.00 82.50 503 LYS A CA 1
ATOM 3945 C C . LYS A 1 503 ? -11.285 18.198 46.832 1.00 82.50 503 LYS A C 1
ATOM 3947 O O . LYS A 1 503 ? -11.574 17.594 47.851 1.00 82.50 503 LYS A O 1
ATOM 3952 N N . GLY A 1 504 ? -10.451 19.237 46.852 1.00 71.81 504 GLY A N 1
ATOM 3953 C CA . GLY A 1 504 ? -10.061 19.857 48.122 1.00 71.81 504 GLY A CA 1
ATOM 3954 C C . GLY A 1 504 ? -11.156 20.811 48.586 1.00 71.81 504 GLY A C 1
ATOM 3955 O O . GLY A 1 504 ? -11.776 21.456 47.736 1.00 71.81 504 GLY A O 1
ATOM 3956 N N . GLU A 1 505 ? -11.357 20.934 49.897 1.00 70.50 505 GLU A N 1
ATOM 3957 C CA . GLU A 1 505 ? -12.252 21.944 50.460 1.00 70.50 505 GLU A CA 1
ATOM 3958 C C . GLU A 1 505 ? -11.809 23.342 50.004 1.00 70.50 505 GLU A C 1
ATOM 3960 O O . GLU A 1 505 ? -10.713 23.817 50.298 1.00 70.50 505 GLU A O 1
ATOM 3965 N N . THR A 1 506 ? -12.659 23.982 49.208 1.00 69.38 506 THR A N 1
ATOM 3966 C CA . THR A 1 506 ? -12.579 25.409 48.897 1.00 69.38 506 THR A CA 1
ATOM 3967 C C . THR A 1 506 ? -13.540 26.127 49.822 1.00 69.38 506 THR A C 1
ATOM 3969 O O . THR A 1 506 ? -14.709 25.740 49.851 1.00 69.38 506 THR A O 1
ATOM 3972 N N . ASP A 1 507 ? -13.076 27.160 50.530 1.00 71.62 507 ASP A N 1
ATOM 3973 C CA . ASP A 1 507 ? -13.941 28.014 51.346 1.00 71.62 507 ASP A CA 1
ATOM 3974 C C . ASP A 1 507 ? -15.070 28.590 50.474 1.00 71.62 507 ASP A C 1
ATOM 3976 O O . ASP A 1 507 ? -14.789 29.383 49.570 1.00 71.62 507 ASP A O 1
ATOM 3980 N N . PRO A 1 508 ? -16.337 28.184 50.692 1.00 75.44 508 PRO A N 1
ATOM 3981 C CA . PRO A 1 508 ? -17.446 28.698 49.906 1.00 75.44 508 PRO A CA 1
ATOM 3982 C C . PRO A 1 508 ? -17.684 30.169 50.240 1.00 75.44 508 PRO A C 1
ATOM 3984 O O . PRO A 1 508 ? -17.485 30.608 51.382 1.00 75.44 508 PRO A O 1
ATOM 3987 N N . THR A 1 509 ? -18.150 30.917 49.246 1.00 85.38 509 THR A N 1
ATOM 3988 C CA . THR A 1 509 ? -18.564 32.316 49.429 1.00 85.38 509 THR A CA 1
ATOM 3989 C C . THR A 1 509 ? -19.717 32.418 50.444 1.00 85.38 509 THR A C 1
ATOM 3991 O O . THR A 1 509 ? -20.429 31.431 50.659 1.00 85.38 509 THR A O 1
ATOM 3994 N N . PRO A 1 510 ? -19.921 33.562 51.127 1.00 83.56 510 PRO A N 1
ATOM 3995 C CA . PRO A 1 510 ? -21.045 33.736 52.054 1.00 83.56 510 PRO A CA 1
ATOM 3996 C C . PRO A 1 510 ? -22.411 33.386 51.437 1.00 83.56 510 PRO A C 1
ATOM 3998 O O . PRO A 1 510 ? -23.257 32.806 52.117 1.00 83.56 510 PRO A O 1
ATOM 4001 N N . GLU A 1 511 ? -22.602 33.664 50.148 1.00 84.00 511 GLU A N 1
ATOM 4002 C CA . GLU A 1 511 ? -23.791 33.327 49.364 1.00 84.00 511 GLU A CA 1
ATOM 4003 C C . GLU A 1 511 ? -23.956 31.807 49.195 1.00 84.00 511 GLU A C 1
ATOM 4005 O O . GLU A 1 511 ? -25.037 31.268 49.437 1.00 84.00 511 GLU A O 1
ATOM 4010 N N . GLU A 1 512 ? -22.880 31.086 48.859 1.00 74.88 512 GLU A N 1
ATOM 4011 C CA . GLU A 1 512 ? -22.876 29.617 48.791 1.00 74.88 512 GLU A CA 1
ATOM 4012 C C . GLU A 1 512 ? -23.049 28.974 50.175 1.00 74.88 512 GLU A C 1
ATOM 4014 O O . GLU A 1 512 ? -23.700 27.936 50.294 1.00 74.88 512 GLU A O 1
ATOM 4019 N N . LYS A 1 513 ? -22.506 29.583 51.241 1.00 77.50 513 LYS A N 1
ATOM 4020 C CA . LYS A 1 513 ? -22.737 29.148 52.632 1.00 77.50 513 LYS A CA 1
ATOM 4021 C C . LYS A 1 513 ? -24.206 29.288 53.020 1.00 77.50 513 LYS A C 1
ATOM 4023 O O . LYS A 1 513 ? -24.743 28.385 53.660 1.00 77.50 513 LYS A O 1
ATOM 4028 N N . LEU A 1 514 ? -24.855 30.381 52.617 1.00 80.25 514 LEU A N 1
ATOM 4029 C CA . LEU A 1 514 ? -26.281 30.598 52.851 1.00 80.25 514 LEU A CA 1
ATOM 4030 C C . LEU A 1 514 ? -27.132 29.587 52.069 1.00 80.25 514 LEU A C 1
ATOM 4032 O O . LEU A 1 514 ? -28.018 28.966 52.650 1.00 80.25 514 LEU A O 1
ATOM 4036 N N . LEU A 1 515 ? -26.826 29.358 50.787 1.00 79.81 515 LEU A N 1
ATOM 4037 C CA . LEU A 1 515 ? -27.500 28.344 49.966 1.00 79.81 515 LEU A CA 1
ATOM 4038 C C . LEU A 1 515 ? -27.357 26.935 50.560 1.00 79.81 515 LEU A C 1
ATOM 4040 O O . LEU A 1 515 ? -28.352 26.222 50.683 1.00 79.81 515 LEU A O 1
ATOM 4044 N N . LYS A 1 516 ? -26.157 26.561 51.021 1.00 74.31 516 LYS A N 1
ATOM 4045 C CA . LYS A 1 516 ? -25.921 25.283 51.715 1.00 74.31 516 LYS A CA 1
ATOM 4046 C C . LYS A 1 516 ? -26.740 25.149 52.999 1.00 74.31 516 LYS A C 1
ATOM 4048 O O . LYS A 1 516 ? -27.249 24.068 53.280 1.00 74.31 516 LYS A O 1
ATOM 4053 N N . ALA A 1 517 ? -26.886 26.230 53.766 1.00 78.50 517 ALA A N 1
ATOM 4054 C CA . ALA A 1 517 ? -27.683 26.229 54.992 1.00 78.50 517 ALA A CA 1
ATOM 4055 C C . ALA A 1 517 ? -29.195 26.102 54.724 1.00 78.50 517 ALA A C 1
ATOM 4057 O O . ALA A 1 517 ? -29.905 25.536 55.551 1.00 78.50 517 ALA A O 1
ATOM 4058 N N . ILE A 1 518 ? -29.681 26.602 53.581 1.00 81.19 518 ILE A N 1
ATOM 4059 C CA . ILE A 1 518 ? -31.098 26.538 53.187 1.00 81.19 518 ILE A CA 1
ATOM 4060 C C . ILE A 1 518 ? -31.461 25.166 52.602 1.00 81.19 518 ILE A C 1
ATOM 4062 O O . ILE A 1 518 ? -32.481 24.598 52.984 1.00 81.19 518 ILE A O 1
ATOM 4066 N N . PHE A 1 519 ? -30.645 24.634 51.686 1.00 77.31 519 PHE A N 1
ATOM 4067 C CA . PHE A 1 519 ? -30.962 23.401 50.951 1.00 77.31 519 PHE A CA 1
ATOM 4068 C C . PHE A 1 519 ? -30.401 22.127 51.593 1.00 77.31 519 PHE A C 1
ATOM 4070 O O . PHE A 1 519 ? -30.790 21.028 51.208 1.00 77.31 519 PHE A O 1
ATOM 4077 N N . GLY A 1 520 ? -29.499 22.243 52.573 1.00 71.00 520 GLY A N 1
ATOM 4078 C CA . GLY A 1 520 ? -28.900 21.085 53.244 1.00 71.00 520 GLY A CA 1
ATOM 4079 C C . GLY A 1 520 ? -28.057 20.196 52.322 1.00 71.00 520 GLY A C 1
ATOM 4080 O O . GLY A 1 520 ? -27.685 19.091 52.718 1.00 71.00 520 GLY A O 1
ATOM 4081 N N . GLU A 1 521 ? -27.746 20.654 51.105 1.00 65.75 521 GLU A N 1
ATOM 4082 C CA . GLU A 1 521 ? -26.913 19.923 50.157 1.00 65.75 521 GLU A CA 1
ATOM 4083 C C . GLU A 1 521 ? -25.495 19.795 50.717 1.00 65.75 521 GLU A C 1
ATOM 4085 O O . GLU A 1 521 ? -24.728 20.762 50.807 1.00 65.75 521 GLU A O 1
ATOM 4090 N N . LYS A 1 522 ? -25.129 18.568 51.099 1.00 59.81 522 LYS A N 1
ATOM 4091 C CA . LYS A 1 522 ? -23.731 18.211 51.322 1.00 59.81 522 LYS A CA 1
ATOM 4092 C C . LYS A 1 522 ? -23.024 18.368 49.982 1.00 59.81 522 LYS A C 1
ATOM 4094 O O . LYS A 1 522 ? -23.269 17.593 49.063 1.00 59.81 522 LYS A O 1
ATOM 4099 N N . ALA A 1 523 ? -22.167 19.380 49.860 1.00 56.53 523 ALA A N 1
ATOM 4100 C CA . ALA A 1 523 ? -21.270 19.463 48.718 1.00 56.53 523 ALA A CA 1
ATOM 4101 C C . ALA A 1 523 ? -20.459 18.166 48.684 1.00 56.53 523 ALA A C 1
ATOM 4103 O O . ALA A 1 523 ? -19.769 17.866 49.653 1.00 56.53 523 ALA A O 1
ATOM 4104 N N . GLY A 1 524 ? -20.587 17.389 47.609 1.00 63.19 524 GLY A N 1
ATOM 4105 C CA . GLY A 1 524 ? -19.765 16.201 47.440 1.00 63.19 524 GLY A CA 1
ATOM 4106 C C . GLY A 1 524 ? -18.291 16.597 47.494 1.00 63.19 524 GLY A C 1
ATOM 4107 O O . GLY A 1 524 ? -17.868 17.513 46.784 1.00 63.19 524 GLY A O 1
ATOM 4108 N N . ASP A 1 525 ? -17.506 15.887 48.305 1.00 76.06 525 ASP A N 1
ATOM 4109 C CA . ASP A 1 525 ? -16.042 16.029 48.378 1.00 76.06 525 ASP A CA 1
ATOM 4110 C C . ASP A 1 525 ? -15.346 15.564 47.086 1.00 76.06 525 ASP A C 1
ATOM 4112 O O . ASP A 1 525 ? -14.122 15.549 46.973 1.00 76.06 525 ASP A O 1
ATOM 4116 N N . VAL A 1 526 ? -16.129 15.191 46.078 1.00 81.25 526 VAL A N 1
ATOM 4117 C CA . VAL A 1 526 ? -15.701 14.670 44.791 1.00 81.25 526 VAL A CA 1
ATOM 4118 C C . VAL A 1 526 ? -16.219 15.549 43.655 1.00 81.25 526 VAL A C 1
ATOM 4120 O O . VAL A 1 526 ? -17.292 16.146 43.722 1.00 81.25 526 VAL A O 1
ATOM 4123 N N . LYS A 1 527 ? -15.427 15.654 42.591 1.00 85.44 527 LYS A N 1
ATOM 4124 C CA . LYS A 1 527 ? -15.757 16.369 41.358 1.00 85.44 527 LYS A CA 1
ATOM 4125 C C . LYS A 1 527 ? -15.996 15.361 40.235 1.00 85.44 527 LYS A C 1
ATOM 4127 O O . LYS A 1 527 ? -15.211 14.428 40.089 1.00 85.44 527 LYS A O 1
ATOM 4132 N N . ASP A 1 528 ? -17.013 15.611 39.412 1.00 87.88 528 ASP A N 1
ATOM 4133 C CA . ASP A 1 528 ? -17.223 14.904 38.144 1.00 87.88 528 ASP A CA 1
ATOM 4134 C C . ASP A 1 528 ? -16.039 15.156 37.186 1.00 87.88 528 ASP A C 1
ATOM 4136 O O . ASP A 1 528 ? -15.755 16.297 36.798 1.00 87.88 528 ASP A O 1
ATOM 4140 N N . ALA A 1 529 ? -15.333 14.083 36.839 1.00 89.25 529 ALA A N 1
ATOM 4141 C CA . ALA A 1 529 ? -14.274 14.029 35.835 1.00 89.25 529 ALA A CA 1
ATOM 4142 C C . ALA A 1 529 ? -14.564 12.934 34.791 1.00 89.25 529 ALA A C 1
ATOM 4144 O O . ALA A 1 529 ? -13.636 12.370 34.199 1.00 89.25 529 ALA A O 1
ATOM 4145 N N . SER A 1 530 ? -15.847 12.624 34.602 1.00 91.25 530 SER A N 1
ATOM 4146 C CA . SER A 1 530 ? -16.337 11.564 33.730 1.00 91.25 530 SER A CA 1
ATOM 4147 C C . SER A 1 530 ? -16.113 11.884 32.256 1.00 91.25 530 SER A C 1
ATOM 4149 O O . SER A 1 530 ? -16.122 13.042 31.829 1.00 91.25 530 SER A O 1
ATOM 4151 N N . LEU A 1 531 ? -15.945 10.832 31.464 1.00 92.62 531 LEU A N 1
ATOM 4152 C CA . LEU A 1 531 ? -15.878 10.911 30.013 1.00 92.62 531 LEU A CA 1
ATOM 4153 C C . LEU A 1 531 ? -17.297 10.977 29.443 1.00 92.62 531 LEU A C 1
ATOM 4155 O O . LEU A 1 531 ? -18.096 10.068 29.669 1.00 92.62 531 LEU A O 1
ATOM 4159 N N . LYS A 1 532 ? -17.588 12.037 28.687 1.00 92.38 532 LYS A N 1
ATOM 4160 C CA . LYS A 1 532 ? -18.873 12.246 28.009 1.00 92.38 532 LYS A CA 1
ATOM 4161 C C . LYS A 1 532 ? -18.712 12.093 26.503 1.00 92.38 532 LYS A C 1
ATOM 4163 O O . LYS A 1 532 ? -17.657 12.435 25.966 1.00 92.38 532 LYS A O 1
ATOM 4168 N N . ALA A 1 533 ? -19.755 11.612 25.836 1.00 92.38 533 ALA A N 1
ATOM 4169 C CA . ALA A 1 533 ? -19.786 11.505 24.385 1.00 92.38 533 ALA A CA 1
ATOM 4170 C C . ALA A 1 533 ? -19.665 12.903 23.735 1.00 92.38 533 ALA A C 1
ATOM 4172 O O . ALA A 1 533 ? -20.344 13.841 24.179 1.00 92.38 533 ALA A O 1
ATOM 4173 N N . PRO A 1 534 ? -18.811 13.073 22.707 1.00 92.19 534 PRO A N 1
ATOM 4174 C CA . PRO A 1 534 ? -18.605 14.358 22.047 1.00 92.19 534 PRO A CA 1
ATOM 4175 C C . PRO A 1 534 ? -19.880 14.889 21.364 1.00 92.19 534 PRO A C 1
ATOM 4177 O O . PRO A 1 534 ? -20.786 14.123 21.020 1.00 92.19 534 PRO A O 1
ATOM 4180 N N . PRO A 1 535 ? -19.978 16.216 21.154 1.00 91.56 535 PRO A N 1
ATOM 4181 C CA . PRO A 1 535 ? -21.141 16.823 20.517 1.00 91.56 535 PRO A CA 1
ATOM 4182 C C . PRO A 1 535 ? -21.325 16.306 19.085 1.00 91.56 535 PRO A C 1
ATOM 4184 O O . PRO A 1 535 ? -20.368 16.221 18.322 1.00 91.56 535 PRO A O 1
ATOM 4187 N N . GLY A 1 536 ? -22.568 15.987 18.718 1.00 87.62 536 GLY A N 1
ATOM 4188 C CA . GLY A 1 536 ? -22.917 15.439 17.402 1.00 87.62 536 GLY A CA 1
ATOM 4189 C C . GLY A 1 536 ? -22.723 13.927 17.259 1.00 87.62 536 GLY A C 1
ATOM 4190 O O . GLY A 1 536 ? -23.146 13.367 16.250 1.00 87.62 536 GLY A O 1
ATOM 4191 N N . MET A 1 537 ? -22.150 13.252 18.260 1.00 87.88 537 MET A N 1
ATOM 4192 C CA . MET A 1 537 ? -22.017 11.801 18.239 1.00 87.88 537 MET A CA 1
ATOM 4193 C C . MET A 1 537 ? -23.369 11.125 18.482 1.00 87.88 537 MET A C 1
ATOM 4195 O O . MET A 1 537 ? -24.094 11.457 19.423 1.00 87.88 537 MET A O 1
ATOM 4199 N N . ARG A 1 538 ? -23.686 10.138 17.644 1.00 92.81 538 ARG A N 1
ATOM 4200 C CA . ARG A 1 538 ? -24.758 9.174 17.878 1.00 92.81 538 ARG A CA 1
ATOM 4201 C C . ARG A 1 538 ? -24.267 7.802 17.449 1.00 92.81 538 ARG A C 1
ATOM 4203 O O . ARG A 1 538 ? -23.805 7.648 16.322 1.00 92.81 538 ARG A O 1
ATOM 4210 N N . GLY A 1 539 ? -24.364 6.815 18.327 1.00 92.94 539 GLY A N 1
ATOM 4211 C CA . GLY A 1 539 ? -23.839 5.487 18.031 1.00 92.94 539 GLY A CA 1
ATOM 4212 C C . GLY A 1 539 ? -24.244 4.443 19.054 1.00 92.94 539 GLY A C 1
ATOM 4213 O O . GLY A 1 539 ? -25.034 4.712 19.954 1.00 92.94 539 GLY A O 1
ATOM 4214 N N . VAL A 1 540 ? -23.692 3.244 18.898 1.00 94.81 540 VAL A N 1
ATOM 4215 C CA . VAL A 1 540 ? -23.909 2.117 19.808 1.00 94.81 540 VAL A CA 1
ATOM 4216 C C . VAL A 1 540 ? -22.567 1.693 20.382 1.00 94.81 540 VAL A C 1
ATOM 4218 O O . VAL A 1 540 ? -21.593 1.551 19.642 1.00 94.81 540 VAL A O 1
ATOM 4221 N N . VAL A 1 541 ? -22.513 1.460 21.691 1.00 94.50 541 VAL A N 1
ATOM 4222 C CA . VAL A 1 541 ? -21.311 0.930 22.345 1.00 94.50 541 VAL A CA 1
ATOM 4223 C C . VAL A 1 541 ? -21.111 -0.530 21.937 1.00 94.50 541 VAL A C 1
ATOM 4225 O O . VAL A 1 541 ? -21.954 -1.375 22.234 1.00 94.50 541 VAL A O 1
ATOM 4228 N N . ILE A 1 542 ? -19.994 -0.839 21.274 1.00 93.25 542 ILE A N 1
ATOM 4229 C CA . ILE A 1 542 ? -19.702 -2.194 20.771 1.00 93.25 542 ILE A CA 1
ATOM 4230 C C . ILE A 1 542 ? -18.860 -3.044 21.728 1.00 93.25 542 ILE A C 1
ATOM 4232 O O . ILE A 1 542 ? -19.039 -4.258 21.777 1.00 93.25 542 ILE A O 1
ATOM 4236 N N . ASP A 1 543 ? -17.936 -2.427 22.463 1.00 93.19 543 ASP A N 1
ATOM 4237 C CA . ASP A 1 543 ? -16.956 -3.109 23.308 1.00 93.19 543 ASP A CA 1
ATOM 4238 C C . ASP A 1 543 ? -16.469 -2.159 24.409 1.00 93.19 543 ASP A C 1
ATOM 4240 O O . ASP A 1 543 ? -16.436 -0.941 24.226 1.00 93.19 543 ASP A O 1
ATOM 4244 N N . THR A 1 544 ? -16.076 -2.723 25.547 1.00 91.88 544 THR A N 1
ATOM 4245 C CA . THR A 1 544 ? -15.555 -1.989 26.705 1.00 91.88 544 THR A CA 1
ATOM 4246 C C . THR A 1 544 ? -14.385 -2.753 27.302 1.00 91.88 544 THR A C 1
ATOM 4248 O O . THR A 1 544 ? -14.509 -3.936 27.621 1.00 91.88 544 THR A O 1
ATOM 4251 N N . LYS A 1 545 ? -13.249 -2.079 27.507 1.00 91.12 545 LYS A N 1
ATOM 4252 C CA . LYS A 1 545 ? -12.038 -2.688 28.073 1.00 91.12 545 LYS A CA 1
ATOM 4253 C C . LYS A 1 545 ? -11.610 -1.951 29.331 1.00 91.12 545 LYS A C 1
ATOM 4255 O O . LYS A 1 545 ? -11.361 -0.750 29.295 1.00 91.12 545 LYS A O 1
ATOM 4260 N N . LEU A 1 546 ? -11.467 -2.690 30.429 1.00 90.00 546 LEU A N 1
ATOM 4261 C CA . LEU A 1 546 ? -10.944 -2.173 31.690 1.00 90.00 546 LEU A CA 1
ATOM 4262 C C . LEU A 1 546 ? -9.515 -2.678 31.907 1.00 90.00 546 LEU A C 1
ATOM 4264 O O . LEU A 1 546 ? -9.285 -3.868 32.123 1.00 90.00 546 LEU A O 1
ATOM 4268 N N . PHE A 1 547 ? -8.547 -1.762 31.872 1.00 90.19 547 PHE A N 1
ATOM 4269 C CA . PHE A 1 547 ? -7.147 -2.072 32.150 1.00 90.19 547 PHE A CA 1
ATOM 4270 C C . PHE A 1 547 ? -6.788 -1.683 33.583 1.00 90.19 547 PHE A C 1
ATOM 4272 O O . PHE A 1 547 ? -6.652 -0.507 33.913 1.00 90.19 547 PHE A O 1
ATOM 4279 N N . THR A 1 548 ? -6.583 -2.677 34.444 1.00 85.94 548 THR A N 1
ATOM 4280 C CA . THR A 1 548 ? -6.144 -2.453 35.827 1.00 85.94 548 THR A CA 1
ATOM 4281 C C . THR A 1 548 ? -4.636 -2.648 35.949 1.00 85.94 548 THR A C 1
ATOM 4283 O O . THR A 1 548 ? -4.066 -3.632 35.470 1.00 85.94 548 THR A O 1
ATOM 4286 N N . ARG A 1 549 ? -3.961 -1.743 36.663 1.00 81.00 549 ARG A N 1
ATOM 4287 C CA . ARG A 1 549 ? -2.557 -1.936 37.042 1.00 81.00 549 ARG A CA 1
ATOM 4288 C C . ARG A 1 549 ? -2.436 -3.171 37.945 1.00 81.00 549 ARG A C 1
ATOM 4290 O O . ARG A 1 549 ? -3.042 -3.212 39.012 1.00 81.00 549 ARG A O 1
ATOM 4297 N N . LYS A 1 550 ? -1.610 -4.156 37.565 1.00 71.25 550 LYS A N 1
ATOM 4298 C CA . LYS A 1 550 ? -1.331 -5.333 38.410 1.00 71.25 550 LYS A CA 1
ATOM 4299 C C . LYS A 1 550 ? -0.722 -4.898 39.757 1.00 71.25 550 LYS A C 1
ATOM 4301 O O . LYS A 1 550 ? 0.468 -4.583 39.826 1.00 71.25 550 LYS A O 1
ATOM 4306 N N . LYS A 1 551 ? -1.512 -4.916 40.837 1.00 69.06 551 LYS A N 1
ATOM 4307 C CA . LYS A 1 551 ? -1.010 -4.857 42.222 1.00 69.06 551 LYS A CA 1
ATOM 4308 C C . LYS A 1 551 ? -0.464 -6.249 42.595 1.00 69.06 551 LYS A C 1
ATOM 4310 O O . LYS A 1 551 ? -1.075 -7.271 42.280 1.00 69.06 551 LYS A O 1
ATOM 4315 N N . LYS A 1 552 ? 0.726 -6.311 43.214 1.00 59.69 552 LYS A N 1
ATOM 4316 C CA . LYS A 1 552 ? 1.384 -7.567 43.646 1.00 59.69 552 LYS A CA 1
ATOM 4317 C C . LYS A 1 552 ? 0.729 -8.126 44.919 1.00 59.69 552 LYS A C 1
ATOM 4319 O O . LYS A 1 552 ? 1.417 -8.358 45.910 1.00 59.69 552 LYS A O 1
ATOM 4324 N N . ASP A 1 553 ? -0.577 -8.360 44.890 1.00 69.88 553 ASP A N 1
ATOM 4325 C CA . ASP A 1 553 ? -1.264 -9.008 46.001 1.00 69.88 553 ASP A CA 1
ATOM 4326 C C . ASP A 1 553 ? -0.969 -10.518 46.033 1.00 69.88 553 ASP A C 1
ATOM 4328 O O . ASP A 1 553 ? -0.779 -11.155 44.987 1.00 69.88 553 ASP A O 1
ATOM 4332 N N . PRO A 1 554 ? -0.929 -11.140 47.227 1.00 70.00 554 PRO A N 1
ATOM 4333 C CA . PRO A 1 554 ? -0.707 -12.579 47.365 1.00 70.00 554 PRO A CA 1
ATOM 4334 C C . PRO A 1 554 ? -1.755 -13.436 46.626 1.00 70.00 554 PRO A C 1
ATOM 4336 O O . PRO A 1 554 ? -1.423 -14.530 46.169 1.00 70.00 554 PRO A O 1
ATOM 4339 N N . LYS A 1 555 ? -2.989 -12.937 46.434 1.00 72.19 555 LYS A N 1
ATOM 4340 C CA . LYS A 1 555 ? -4.028 -13.603 45.622 1.00 72.19 555 LYS A CA 1
ATOM 4341 C C . LYS A 1 555 ? -3.688 -13.612 44.127 1.00 72.19 555 LYS A C 1
ATOM 4343 O O . LYS A 1 555 ? -3.750 -14.671 43.506 1.00 72.19 555 LYS A O 1
ATOM 4348 N N . THR A 1 556 ? -3.270 -12.476 43.573 1.00 69.62 556 THR A N 1
ATOM 4349 C CA . THR A 1 556 ? -2.909 -12.338 42.152 1.00 69.62 556 THR A CA 1
ATOM 4350 C C . THR A 1 556 ? -1.680 -13.174 41.814 1.00 69.62 556 THR A C 1
ATOM 4352 O O . THR A 1 556 ? -1.665 -13.852 40.796 1.00 69.62 556 THR A O 1
ATOM 4355 N N . LYS A 1 557 ? -0.688 -13.241 42.715 1.00 73.25 557 LYS A N 1
ATOM 4356 C CA . LYS A 1 557 ? 0.467 -14.146 42.559 1.00 73.25 557 LYS A CA 1
ATOM 4357 C C . LYS A 1 557 ? 0.068 -15.622 42.501 1.00 73.25 557 LYS A C 1
ATOM 4359 O O . LYS A 1 557 ? 0.704 -16.391 41.789 1.00 73.25 557 LYS A O 1
ATOM 4364 N N . LYS A 1 558 ? -0.956 -16.029 43.257 1.00 78.00 558 LYS A N 1
ATOM 4365 C CA . LYS A 1 558 ? -1.448 -17.413 43.256 1.00 78.00 558 LYS A CA 1
ATOM 4366 C C . LYS A 1 558 ? -2.184 -17.751 41.954 1.00 78.00 558 LYS A C 1
ATOM 4368 O O . LYS A 1 558 ? -2.008 -18.852 41.448 1.00 78.00 558 LYS A O 1
ATOM 4373 N N . GLN A 1 559 ? -2.963 -16.812 41.410 1.00 78.06 559 GLN A N 1
ATOM 4374 C CA . GLN A 1 559 ? -3.580 -16.946 40.084 1.00 78.06 559 GLN A CA 1
ATOM 4375 C C . GLN A 1 559 ? -2.537 -16.963 38.966 1.00 78.06 559 GLN A C 1
ATOM 4377 O O . GLN A 1 559 ? -2.577 -17.861 38.135 1.00 78.06 559 GLN A O 1
ATOM 4382 N N . ASP A 1 560 ? -1.577 -16.034 38.986 1.00 77.69 560 ASP A N 1
ATOM 4383 C CA . ASP A 1 560 ? -0.491 -15.981 38.003 1.00 77.69 560 ASP A CA 1
ATOM 4384 C C . ASP A 1 560 ? 0.326 -17.281 38.034 1.00 77.69 560 ASP A C 1
ATOM 4386 O O . ASP A 1 560 ? 0.607 -17.838 36.982 1.00 77.69 560 ASP A O 1
ATOM 4390 N N . LYS A 1 561 ? 0.637 -17.817 39.225 1.00 83.88 561 LYS A N 1
ATOM 4391 C CA . LYS A 1 561 ? 1.310 -19.117 39.354 1.00 83.88 561 LYS A CA 1
ATOM 4392 C C . LYS A 1 561 ? 0.475 -20.254 38.761 1.00 83.88 561 LYS A C 1
ATOM 4394 O O . LYS A 1 561 ? 1.017 -21.064 38.031 1.00 83.88 561 LYS A O 1
ATOM 4399 N N . LYS A 1 562 ? -0.835 -20.284 39.020 1.00 86.38 562 LYS A N 1
ATOM 4400 C CA . LYS A 1 562 ? -1.724 -21.314 38.466 1.00 86.38 562 LYS A CA 1
ATOM 4401 C C . LYS A 1 562 ? -1.792 -21.255 36.935 1.00 86.38 562 LYS A C 1
ATOM 4403 O O . LYS A 1 562 ? -1.724 -22.293 36.296 1.00 86.38 562 LYS A O 1
ATOM 4408 N N . LEU A 1 563 ? -1.889 -20.055 36.361 1.00 82.81 563 LEU A N 1
ATOM 4409 C CA . LEU A 1 563 ? -1.849 -19.854 34.909 1.00 82.81 563 LEU A CA 1
ATOM 4410 C C . LEU A 1 563 ? -0.502 -20.283 34.316 1.00 82.81 563 LEU A C 1
ATOM 4412 O O . LEU A 1 563 ? -0.464 -20.842 33.226 1.00 82.81 563 LEU A O 1
ATOM 4416 N N . LEU A 1 564 ? 0.595 -20.035 35.037 1.00 84.50 564 LEU A N 1
ATOM 4417 C CA . LEU A 1 564 ? 1.932 -20.467 34.636 1.00 84.50 564 LEU A CA 1
ATOM 4418 C C . LEU A 1 564 ? 2.047 -21.994 34.660 1.00 84.50 564 LEU A C 1
ATOM 4420 O O . LEU A 1 564 ? 2.487 -22.572 33.677 1.00 84.50 564 LEU A O 1
ATOM 4424 N N . ASP A 1 565 ? 1.569 -22.635 35.729 1.00 89.06 565 ASP A N 1
ATOM 4425 C CA . ASP A 1 565 ? 1.542 -24.094 35.864 1.00 89.06 565 ASP A CA 1
ATOM 4426 C C . ASP A 1 565 ? 0.651 -24.731 34.770 1.00 89.06 565 ASP A C 1
ATOM 4428 O O . ASP A 1 565 ? 1.007 -25.748 34.182 1.00 89.06 565 ASP A O 1
ATOM 4432 N N . GLU A 1 566 ? -0.504 -24.132 34.448 1.00 88.94 566 GLU A N 1
ATOM 4433 C CA . GLU A 1 566 ? -1.374 -24.564 33.340 1.00 88.94 566 GLU A CA 1
ATOM 4434 C C . GLU A 1 566 ? -0.676 -24.423 31.976 1.00 88.94 566 GLU A C 1
ATOM 4436 O O . GLU A 1 566 ? -0.752 -25.337 31.154 1.00 88.94 566 GLU A O 1
ATOM 4441 N N . ALA A 1 567 ? 0.043 -23.321 31.747 1.00 83.50 567 ALA A N 1
ATOM 4442 C CA . ALA A 1 567 ? 0.808 -23.098 30.522 1.00 83.50 567 ALA A CA 1
ATOM 4443 C C . ALA A 1 567 ? 2.013 -24.045 30.400 1.00 83.50 567 ALA A C 1
ATOM 4445 O O . ALA A 1 567 ? 2.274 -24.549 29.311 1.00 83.50 567 ALA A O 1
ATOM 4446 N N . GLU A 1 568 ? 2.721 -24.321 31.498 1.00 88.75 568 GLU A N 1
ATOM 4447 C CA . GLU A 1 568 ? 3.814 -25.299 31.544 1.00 88.75 568 GLU A CA 1
ATOM 4448 C C . GLU A 1 568 ? 3.298 -26.717 31.291 1.00 88.75 568 GLU A C 1
ATOM 4450 O O . GLU A 1 568 ? 3.892 -27.454 30.507 1.00 88.75 568 GLU A O 1
ATOM 4455 N N . ASN A 1 569 ? 2.162 -27.093 31.882 1.00 89.50 569 ASN A N 1
ATOM 4456 C CA . ASN A 1 569 ? 1.532 -28.387 31.625 1.00 89.50 569 ASN A CA 1
ATOM 4457 C C . ASN A 1 569 ? 1.085 -28.519 30.168 1.00 89.50 569 ASN A C 1
ATOM 4459 O O . ASN A 1 569 ? 1.331 -29.551 29.545 1.00 89.50 569 ASN A O 1
ATOM 4463 N N . TRP A 1 570 ? 0.470 -27.473 29.608 1.00 86.81 570 TRP A N 1
ATOM 4464 C CA . TRP A 1 570 ? 0.116 -27.439 28.192 1.00 86.81 570 TRP A CA 1
ATOM 4465 C C . TRP A 1 570 ? 1.364 -27.572 27.310 1.00 86.81 570 TRP A C 1
ATOM 4467 O O . TRP A 1 570 ? 1.402 -28.441 26.442 1.00 86.81 570 TRP A O 1
ATOM 4477 N N . TYR A 1 571 ? 2.417 -26.798 27.590 1.00 85.81 571 TYR A N 1
ATOM 4478 C CA . TYR A 1 571 ? 3.689 -26.856 26.868 1.00 85.81 571 TYR A CA 1
ATOM 4479 C C . TYR A 1 571 ? 4.317 -28.252 26.913 1.00 85.81 571 TYR A C 1
ATOM 4481 O O . TYR A 1 571 ? 4.700 -28.783 25.874 1.00 85.81 571 TYR A O 1
ATOM 4489 N N . ASN A 1 572 ? 4.377 -28.876 28.091 1.00 88.44 572 ASN A N 1
ATOM 4490 C CA . ASN A 1 572 ? 4.919 -30.224 28.248 1.00 88.44 572 ASN A CA 1
ATOM 4491 C C . ASN A 1 572 ? 4.077 -31.261 27.493 1.00 88.44 572 ASN A C 1
ATOM 4493 O O . ASN A 1 572 ? 4.638 -32.108 26.803 1.00 88.44 572 ASN A O 1
ATOM 4497 N N . SER A 1 573 ? 2.744 -31.163 27.554 1.00 85.88 573 SER A N 1
ATOM 4498 C CA . SER A 1 573 ? 1.852 -32.063 26.811 1.00 85.88 573 SER A CA 1
ATOM 4499 C C . SER A 1 573 ? 2.012 -31.927 25.294 1.00 85.88 573 SER A C 1
ATOM 4501 O O . SER A 1 573 ? 2.021 -32.923 24.570 1.00 85.88 573 SER A O 1
ATOM 4503 N N . GLU A 1 574 ? 2.209 -30.701 24.812 1.00 82.44 574 GLU A N 1
ATOM 4504 C CA . GLU A 1 574 ? 2.415 -30.417 23.397 1.00 82.44 574 GLU A CA 1
ATOM 4505 C C . GLU A 1 574 ? 3.796 -30.901 22.936 1.00 82.44 574 GLU A C 1
ATOM 4507 O O . GLU A 1 574 ? 3.935 -31.483 21.861 1.00 82.44 574 GLU A O 1
ATOM 4512 N N . LEU A 1 575 ? 4.815 -30.751 23.785 1.00 84.62 575 LEU A N 1
ATOM 4513 C CA . LEU A 1 575 ? 6.159 -31.259 23.537 1.00 84.62 575 LEU A CA 1
ATOM 4514 C C . LEU A 1 575 ? 6.174 -32.792 23.469 1.00 84.62 575 LEU A C 1
ATOM 4516 O O . LEU A 1 575 ? 6.789 -33.356 22.563 1.00 84.62 575 LEU A O 1
ATOM 4520 N N . GLU A 1 576 ? 5.451 -33.476 24.359 1.00 85.75 576 GLU A N 1
ATOM 4521 C CA . GLU A 1 576 ? 5.253 -34.929 24.291 1.00 85.75 576 GLU A CA 1
ATOM 4522 C C . GLU A 1 576 ? 4.511 -35.349 23.015 1.00 85.75 576 GLU A C 1
ATOM 4524 O O . GLU A 1 576 ? 4.928 -36.303 22.353 1.00 85.75 576 GLU A O 1
ATOM 4529 N N . ARG A 1 577 ? 3.450 -34.623 22.628 1.00 83.19 577 ARG A N 1
ATOM 4530 C CA . ARG A 1 577 ? 2.692 -34.869 21.388 1.00 83.19 577 ARG A CA 1
ATOM 4531 C C . ARG A 1 577 ? 3.592 -34.778 20.156 1.00 83.19 577 ARG A C 1
ATOM 4533 O O . ARG A 1 577 ? 3.606 -35.696 19.338 1.00 83.19 577 ARG A O 1
ATOM 4540 N N . VAL A 1 578 ? 4.369 -33.701 20.040 1.00 81.06 578 VAL A N 1
ATOM 4541 C CA . VAL A 1 578 ? 5.294 -33.477 18.918 1.00 81.06 578 VAL A CA 1
ATOM 4542 C C . VAL A 1 578 ? 6.414 -34.515 18.911 1.00 81.06 578 VAL A C 1
ATOM 4544 O O . VAL A 1 578 ? 6.771 -35.018 17.847 1.00 81.06 578 VAL A O 1
ATOM 4547 N N . THR A 1 579 ? 6.943 -34.883 20.081 1.00 83.44 579 THR A N 1
ATOM 4548 C CA . THR A 1 579 ? 7.989 -35.912 20.189 1.00 83.44 579 THR A CA 1
ATOM 4549 C C . THR A 1 579 ? 7.472 -37.274 19.725 1.00 83.44 579 THR A C 1
ATOM 4551 O O . THR A 1 579 ? 8.143 -37.938 18.941 1.00 83.44 579 THR A O 1
ATOM 4554 N N . ARG A 1 580 ? 6.248 -37.656 20.114 1.00 83.00 580 ARG A N 1
ATOM 4555 C CA . ARG A 1 580 ? 5.614 -38.904 19.661 1.00 83.00 580 ARG A CA 1
ATOM 4556 C C . ARG A 1 580 ? 5.403 -38.928 18.148 1.00 83.00 580 ARG A C 1
ATOM 4558 O O . ARG A 1 580 ? 5.787 -39.896 17.504 1.00 83.00 580 ARG A O 1
ATOM 4565 N N . LEU A 1 581 ? 4.869 -37.847 17.579 1.00 77.31 581 LEU A N 1
ATOM 4566 C CA . LEU A 1 581 ? 4.675 -37.710 16.129 1.00 77.31 581 LEU A CA 1
ATOM 4567 C C . LEU A 1 581 ? 5.996 -37.775 15.360 1.00 77.31 581 LEU A C 1
ATOM 4569 O O . LEU A 1 581 ? 6.077 -38.384 14.296 1.00 77.31 581 LEU A O 1
ATOM 4573 N N . ARG A 1 582 ? 7.045 -37.147 15.898 1.00 80.06 582 ARG A N 1
ATOM 4574 C CA . ARG A 1 582 ? 8.398 -37.223 15.348 1.00 80.06 582 ARG A CA 1
ATOM 4575 C C . ARG A 1 582 ? 8.886 -38.666 15.316 1.00 80.06 582 ARG A C 1
ATOM 4577 O O . ARG A 1 582 ? 9.400 -39.094 14.287 1.00 80.06 582 ARG A O 1
ATOM 4584 N N . ASP A 1 583 ? 8.716 -39.397 16.409 1.00 82.12 583 ASP A N 1
ATOM 4585 C CA . ASP A 1 583 ? 9.186 -40.776 16.525 1.00 82.12 583 ASP A CA 1
ATOM 4586 C C . ASP A 1 583 ? 8.394 -41.723 15.604 1.00 82.12 583 ASP A C 1
ATOM 4588 O O . ASP A 1 583 ? 9.006 -42.504 14.879 1.00 82.12 583 ASP A O 1
ATOM 4592 N N . GLU A 1 584 ? 7.064 -41.592 15.526 1.00 79.62 584 GLU A N 1
ATOM 4593 C CA . GLU A 1 584 ? 6.216 -42.337 14.576 1.00 79.62 584 GLU A CA 1
ATOM 4594 C C . GLU A 1 584 ? 6.630 -42.081 13.123 1.00 79.62 584 GLU A C 1
ATOM 4596 O O . GLU A 1 584 ? 6.801 -43.019 12.342 1.00 79.62 584 GLU A O 1
ATOM 4601 N N . LYS A 1 585 ? 6.875 -40.814 12.769 1.00 76.25 585 LYS A N 1
ATOM 4602 C CA . LYS A 1 585 ? 7.332 -40.447 11.428 1.00 76.25 585 LYS A CA 1
ATOM 4603 C C . LYS A 1 585 ? 8.728 -40.972 11.115 1.00 76.25 585 LYS A C 1
ATOM 4605 O O . LYS A 1 585 ? 8.942 -41.453 10.003 1.00 76.25 585 LYS A O 1
ATOM 4610 N N . PHE A 1 586 ? 9.660 -40.917 12.069 1.00 75.75 586 PHE A N 1
ATOM 4611 C CA . PHE A 1 586 ? 10.991 -41.508 11.908 1.00 75.75 586 PHE A CA 1
ATOM 4612 C C . PHE A 1 586 ? 10.917 -43.017 11.677 1.00 75.75 586 PHE A C 1
ATOM 4614 O O . PHE A 1 586 ? 11.651 -43.517 10.830 1.00 75.75 586 PHE A O 1
ATOM 4621 N N . ILE A 1 587 ? 10.018 -43.726 12.366 1.00 78.25 587 ILE A N 1
ATOM 4622 C CA . ILE A 1 587 ? 9.810 -45.165 12.158 1.00 78.25 587 ILE A CA 1
ATOM 4623 C C . ILE A 1 587 ? 9.333 -45.437 10.725 1.00 78.25 587 ILE A C 1
ATOM 4625 O O . ILE A 1 587 ? 9.951 -46.246 10.047 1.00 78.25 587 ILE A O 1
ATOM 4629 N N . THR A 1 588 ? 8.351 -44.691 10.202 1.00 74.25 588 THR A N 1
ATOM 4630 C CA . THR A 1 588 ? 7.914 -44.821 8.790 1.00 74.25 588 THR A CA 1
ATOM 4631 C C . THR A 1 588 ? 8.966 -44.461 7.735 1.00 74.25 588 THR A C 1
ATOM 4633 O O . THR A 1 588 ? 8.748 -44.734 6.561 1.00 74.25 588 THR A O 1
ATOM 4636 N N . VAL A 1 589 ? 10.052 -43.777 8.107 1.00 71.69 589 VAL A N 1
ATOM 4637 C CA . VAL A 1 589 ? 11.179 -43.486 7.199 1.00 71.69 589 VAL A CA 1
ATOM 4638 C C . VAL A 1 589 ? 12.260 -44.570 7.288 1.00 71.69 589 VAL A C 1
ATOM 4640 O O . VAL A 1 589 ? 13.039 -44.734 6.350 1.00 71.69 589 VAL A O 1
ATOM 4643 N N . LEU A 1 590 ? 12.344 -45.261 8.428 1.00 70.06 590 LEU A N 1
ATOM 4644 C CA . LEU A 1 590 ? 13.296 -46.343 8.678 1.00 70.06 590 LEU A CA 1
ATOM 4645 C C . LEU A 1 590 ? 12.781 -47.710 8.192 1.00 70.06 590 LEU A C 1
ATOM 4647 O O . LEU A 1 590 ? 13.608 -48.560 7.859 1.00 70.06 590 LEU A O 1
ATOM 4651 N N . GLU A 1 591 ? 11.460 -47.911 8.166 1.00 51.59 591 GLU A N 1
ATOM 4652 C CA . GLU A 1 591 ? 10.764 -48.998 7.450 1.00 51.59 591 GLU A CA 1
ATOM 4653 C C . GLU A 1 591 ? 10.661 -48.712 5.946 1.00 51.59 591 GLU A C 1
ATOM 4655 O O . GLU A 1 591 ? 10.844 -49.674 5.160 1.00 51.59 591 GLU A O 1
#